Protein AF-A0A0T5VRX8-F1 (afdb_monomer_lite)

Secondary structure (DSSP, 8-state):
-HHHHHHHHHHHHHTS---------TT--HHHHHHHHHHHHHHHHHT-TT-EEEEEE-TT--EEEEEEEE-TTSEEEEEETTEEEEEEEEEEEEESSSEEEEE-S--HHHHTT-S-HHHH-SBTTTBTS--SEEEEEEE-SSEEEEEESSS--EEEEEE-SSHHHHHTTTHHHHHHHHHHTT--SSEEEEEETTEEEEEEEETTTTEEEEEEEETTEEEEEEEEEEEETTEEEEEEEEEETTEEEEEEEEEEEETTTTEEEEEETTS-EEEEEEESS-SS--TTHHHHHHHS-TTSS-EEESS-EEETTBTTTT-GGGSTT--EEEEESS-TTSS-EEEEEE-SSSB-S--EEEEEEE-TTSEEEEEEEEESS---TTTHHHHHHHHHHHT-TT-EEEEEEETTEEEEEETTTS-EEEEE-

Radius of gyration: 29.92 Å; chains: 1; bounding box: 118×50×70 Å

Organism: NCBI:txid687842

Foldseek 3Di:
DVPVVVVVVVVVVVVPPPPVPPPQPPVHDPVVVQVVVQVVVLCLQQVQPQFWWKWKQALLRDIKIKTWHDHSVQKIWMAILVGRDTDIFGWDFDQDVATKIAGPDDDNQCQQQDQDCVRRHAHRHGRRRGARIWGWPDDDNFWTWTFHPPRRMIMIIGRAPDNCQRVCQSVQLVVLCVFVLLQQFPWKWKDDPNWIWTWDDDSVSQKTKTWTADPNDIDIDMFHFGGRHQKTAGPDWDDDPPDTFGMWAPFGADPVQRWTWTAGPVRHIMIMGHDLDYPDADLCQLVVCLCAPLVRFWWWFQFAKQFSSRTNPLVQVVPAQWGTFIWGLDDVPDQWTWGWTDRPPDTDQWGFTWHWDADPSNFIAIDTPGISHADDPVSRSSRVVSRVQNHDPPHFHWHDPDPNKIWTADNVGSSMITITD

Structure (mmCIF, N/CA/C/O backbone):
data_AF-A0A0T5VRX8-F1
#
_entry.id   AF-A0A0T5VRX8-F1
#
loop_
_atom_site.group_PDB
_atom_site.id
_atom_site.type_symbol
_atom_site.label_atom_id
_atom_site.label_alt_id
_atom_site.label_comp_id
_atom_site.label_asym_id
_atom_site.label_entity_id
_atom_site.label_seq_id
_atom_site.pdbx_PDB_ins_code
_atom_site.Cartn_x
_atom_site.Cartn_y
_atom_site.Cartn_z
_atom_site.occupancy
_atom_site.B_iso_or_equiv
_atom_site.auth_seq_id
_atom_site.auth_comp_id
_atom_site.auth_asym_id
_atom_site.auth_atom_id
_atom_site.pdbx_PDB_model_num
ATOM 1 N N . MET A 1 1 ? -90.749 -14.258 14.905 1.00 50.62 1 MET A N 1
ATOM 2 C CA . MET A 1 1 ? -90.078 -14.038 16.212 1.00 50.62 1 MET A CA 1
ATOM 3 C C . MET A 1 1 ? -88.803 -14.875 16.425 1.00 50.62 1 MET A C 1
ATOM 5 O O . MET A 1 1 ? -87.874 -14.344 17.009 1.00 50.62 1 MET A O 1
ATOM 9 N N . LYS A 1 2 ? -88.671 -16.117 15.914 1.00 50.16 2 LYS A N 1
ATOM 10 C CA . LYS A 1 2 ? -87.465 -16.961 16.130 1.00 50.16 2 LYS A CA 1
ATOM 11 C C . LYS A 1 2 ? -86.198 -16.599 15.320 1.00 50.16 2 LYS A C 1
ATOM 13 O O . LYS A 1 2 ? -85.107 -16.929 15.761 1.00 50.16 2 LYS A O 1
ATOM 18 N N . LYS A 1 3 ? -86.303 -15.908 14.173 1.00 51.59 3 LYS A N 1
ATOM 19 C CA . LYS A 1 3 ? -85.129 -15.547 13.342 1.00 51.59 3 LYS A CA 1
ATOM 20 C C . LYS A 1 3 ? -84.360 -14.321 13.859 1.00 51.59 3 LYS A C 1
ATOM 22 O O . LYS A 1 3 ? -83.143 -14.296 13.770 1.00 51.59 3 LYS A O 1
ATOM 27 N N . HIS A 1 4 ? -85.043 -13.346 14.464 1.00 61.12 4 HIS A N 1
ATOM 28 C CA . HIS A 1 4 ? -84.395 -12.135 14.990 1.00 61.12 4 HIS A CA 1
ATOM 29 C C . HIS A 1 4 ? -83.588 -12.393 16.271 1.00 61.12 4 HIS A C 1
ATOM 31 O O . HIS A 1 4 ? -82.573 -11.740 16.480 1.00 61.12 4 HIS A O 1
ATOM 37 N N . LEU A 1 5 ? -83.976 -13.393 17.074 1.00 61.50 5 LEU A N 1
ATOM 38 C CA . LEU A 1 5 ? -83.201 -13.811 18.247 1.00 61.50 5 LEU A CA 1
ATOM 39 C C . LEU A 1 5 ? -81.843 -14.417 17.857 1.00 61.50 5 LEU A C 1
ATOM 41 O O . LEU A 1 5 ? -80.856 -14.195 18.547 1.00 61.50 5 LEU A O 1
ATOM 45 N N . LEU A 1 6 ? -81.788 -15.142 16.732 1.00 66.44 6 LEU A N 1
ATOM 46 C CA . LEU A 1 6 ? -80.556 -15.751 16.228 1.00 66.44 6 LEU A CA 1
ATOM 47 C C . LEU A 1 6 ? -79.552 -14.684 15.770 1.00 66.44 6 LEU A C 1
ATOM 49 O O . LEU A 1 6 ? -78.372 -14.785 16.083 1.00 66.44 6 LEU A O 1
ATOM 53 N N . TYR A 1 7 ? -80.024 -13.636 15.086 1.00 66.88 7 TYR A N 1
ATOM 54 C CA . TYR A 1 7 ? -79.174 -12.518 14.663 1.00 66.88 7 TYR A CA 1
ATOM 55 C C . TYR A 1 7 ? -78.689 -11.672 15.845 1.00 66.88 7 TYR A C 1
ATOM 57 O O . TYR A 1 7 ? -77.538 -11.245 15.845 1.00 66.88 7 TYR A O 1
ATOM 65 N N . LEU A 1 8 ? -79.520 -11.487 16.877 1.00 68.38 8 LEU A N 1
ATOM 66 C CA . LEU A 1 8 ? -79.117 -10.786 18.099 1.00 68.38 8 LEU A CA 1
ATOM 67 C C . LEU A 1 8 ? -78.063 -11.581 18.890 1.00 68.38 8 LEU A C 1
ATOM 69 O O . LEU A 1 8 ? -77.119 -11.005 19.423 1.00 68.38 8 LEU A O 1
ATOM 73 N N . PHE A 1 9 ? -78.192 -12.911 18.918 1.00 68.00 9 PHE A N 1
ATOM 74 C CA . PHE A 1 9 ? -77.226 -13.807 19.555 1.00 68.00 9 PHE A CA 1
ATOM 75 C C . PHE A 1 9 ? -75.900 -13.862 18.778 1.00 68.00 9 PHE A C 1
ATOM 77 O O . PHE A 1 9 ? -74.836 -13.770 19.382 1.00 68.00 9 PHE A O 1
ATOM 84 N N . LEU A 1 10 ? -75.944 -13.907 17.438 1.00 64.38 10 LEU A N 1
ATOM 85 C CA . LEU A 1 10 ? -74.743 -13.835 16.593 1.00 64.38 10 LEU A CA 1
ATOM 86 C C . LEU A 1 10 ? -74.008 -12.491 16.736 1.00 64.38 10 LEU A C 1
ATOM 88 O O . LEU A 1 10 ? -72.780 -12.461 16.753 1.00 64.38 10 LEU A O 1
ATOM 92 N N . PHE A 1 11 ? -74.749 -11.387 16.873 1.00 67.19 11 PHE A N 1
ATOM 93 C CA . PHE A 1 11 ? -74.178 -10.054 17.080 1.00 67.19 11 PHE A CA 1
ATOM 94 C C . PHE A 1 11 ? -73.552 -9.905 18.477 1.00 67.19 11 PHE A C 1
ATOM 96 O O . PHE A 1 11 ? -72.484 -9.315 18.615 1.00 67.19 11 PHE A O 1
ATOM 103 N N . ALA A 1 12 ? -74.153 -10.511 19.508 1.00 63.06 12 ALA A N 1
ATOM 104 C CA . ALA A 1 12 ? -73.576 -10.562 20.852 1.00 63.06 12 ALA A CA 1
ATOM 105 C C . ALA A 1 12 ? -72.301 -11.430 20.924 1.00 63.06 12 ALA A C 1
ATOM 107 O O . ALA A 1 12 ? -71.357 -11.066 21.625 1.00 63.06 12 ALA A O 1
ATOM 108 N N . LEU A 1 13 ? -72.227 -12.531 20.161 1.00 60.34 13 LEU A N 1
ATOM 109 C CA . LEU A 1 13 ? -71.014 -13.355 20.042 1.00 60.34 13 LEU A CA 1
ATOM 110 C C . LEU A 1 13 ? -69.876 -12.643 19.291 1.00 60.34 13 LEU A C 1
ATOM 112 O O . LEU A 1 13 ? -68.712 -12.826 19.644 1.00 60.34 13 LEU A O 1
ATOM 116 N N . ALA A 1 14 ? -70.192 -11.789 18.313 1.00 60.69 14 ALA A N 1
ATOM 117 C CA . ALA A 1 14 ? -69.192 -10.995 17.593 1.00 60.69 14 ALA A CA 1
ATOM 118 C C . ALA A 1 14 ? -68.515 -9.929 18.480 1.00 60.69 14 ALA A C 1
ATOM 120 O O . ALA A 1 14 ? -67.355 -9.589 18.256 1.00 60.69 14 ALA A O 1
ATOM 121 N N . LEU A 1 15 ? -69.198 -9.443 19.525 1.00 57.31 15 LEU A N 1
ATOM 122 C CA . LEU A 1 15 ? -68.655 -8.462 20.477 1.00 57.31 15 LEU A CA 1
ATOM 123 C C . LEU A 1 15 ? -67.800 -9.096 21.595 1.00 57.31 15 LEU A C 1
ATOM 125 O O . LEU A 1 15 ? -67.094 -8.378 22.300 1.00 57.31 15 LEU A O 1
ATOM 129 N N . GLY A 1 16 ? -67.826 -10.427 21.750 1.00 53.88 16 GLY A N 1
ATOM 130 C CA . GLY A 1 16 ? -67.070 -11.163 22.777 1.00 53.88 16 GLY A CA 1
ATOM 131 C C . GLY A 1 16 ? -65.688 -11.675 22.345 1.00 53.88 16 GLY A C 1
ATOM 132 O O . GLY A 1 16 ? -64.932 -12.153 23.188 1.00 53.88 16 GLY A O 1
ATOM 133 N N . SER A 1 17 ? -65.334 -11.583 21.055 1.00 46.59 17 SER A N 1
ATOM 134 C CA . SER A 1 17 ? -64.087 -12.163 20.519 1.00 46.59 17 SER A CA 1
ATOM 135 C C . SER A 1 17 ? -62.848 -11.270 20.668 1.00 46.59 17 SER A C 1
ATOM 137 O O . SER A 1 17 ? -61.741 -11.716 20.376 1.00 46.59 17 SER A O 1
ATOM 139 N N . CYS A 1 18 ? -62.989 -10.038 21.154 1.00 53.62 18 CYS A N 1
ATOM 140 C CA . CYS A 1 18 ? -61.848 -9.196 21.510 1.00 53.62 18 CYS A CA 1
ATOM 141 C C . CYS A 1 18 ? -61.518 -9.352 22.997 1.00 53.62 18 CYS A C 1
ATOM 143 O O . CYS A 1 18 ? -61.626 -8.404 23.778 1.00 53.62 18 CYS A O 1
ATOM 145 N N . LYS A 1 19 ? -61.031 -10.532 23.401 1.00 49.16 19 LYS A N 1
ATOM 146 C CA . LYS A 1 19 ? -60.026 -10.507 24.466 1.00 49.16 19 LYS A CA 1
ATOM 147 C C . LYS A 1 19 ? -58.832 -9.770 23.870 1.00 49.16 19 LYS A C 1
ATOM 149 O O . LYS A 1 19 ? -58.253 -10.226 22.891 1.00 49.16 19 LYS A O 1
ATOM 154 N N . LYS A 1 20 ? -58.493 -8.605 24.432 1.00 43.91 20 LYS A N 1
ATOM 155 C CA . LYS A 1 20 ? -57.149 -8.042 24.287 1.00 43.91 20 LYS A CA 1
ATOM 156 C C . LYS A 1 20 ? -56.214 -9.053 24.934 1.00 43.91 20 LYS A C 1
ATOM 158 O O . LYS A 1 20 ? -55.930 -8.945 26.127 1.00 43.91 20 LYS A O 1
ATOM 163 N N . ASP A 1 21 ? -55.805 -10.065 24.179 1.00 47.44 21 ASP A N 1
ATOM 164 C CA . ASP A 1 21 ? -54.622 -10.813 24.543 1.00 47.44 21 ASP A CA 1
ATOM 165 C C . ASP A 1 21 ? -53.519 -9.770 24.625 1.00 47.44 21 ASP A C 1
ATOM 167 O O . ASP A 1 21 ? -53.145 -9.128 23.641 1.00 47.44 21 ASP A O 1
ATOM 171 N N . LYS A 1 22 ? -53.051 -9.536 25.849 1.00 48.59 22 LYS A N 1
ATOM 172 C CA . LYS A 1 22 ? -51.729 -8.985 26.065 1.00 48.59 22 LYS A CA 1
ATOM 173 C C . LYS A 1 22 ? -50.775 -10.059 25.556 1.00 48.59 22 LYS A C 1
ATOM 175 O O . LYS A 1 22 ? -50.229 -10.825 26.340 1.00 48.59 22 LYS A O 1
ATOM 180 N N . THR A 1 23 ? -50.627 -10.168 24.238 1.00 55.62 23 THR A N 1
ATOM 181 C CA . THR A 1 23 ? -49.435 -10.766 23.662 1.00 55.62 23 THR A CA 1
ATOM 182 C C . THR A 1 23 ? -48.324 -9.808 24.043 1.00 55.62 23 THR A C 1
ATOM 184 O O . THR A 1 23 ? -48.033 -8.861 23.311 1.00 55.62 23 THR A O 1
ATOM 187 N N . GLU A 1 24 ? -47.781 -9.977 25.251 1.00 56.62 24 GLU A N 1
ATOM 188 C CA . GLU A 1 24 ? -46.488 -9.394 25.549 1.00 56.62 24 GLU A CA 1
ATOM 189 C C . GLU A 1 24 ? -45.566 -9.849 24.422 1.00 56.62 24 GLU A C 1
ATOM 191 O O . GLU A 1 24 ? -45.546 -11.045 24.098 1.00 56.62 24 GLU A O 1
ATOM 196 N N . PRO A 1 25 ? -44.891 -8.916 23.733 1.00 58.16 25 PRO A N 1
ATOM 197 C CA . PRO A 1 25 ? -43.944 -9.307 22.713 1.00 58.16 25 PRO A CA 1
ATOM 198 C C . PRO A 1 25 ? -42.989 -10.317 23.349 1.00 58.16 25 PRO A C 1
ATOM 200 O O . PRO A 1 25 ? -42.526 -10.102 24.464 1.00 58.16 25 PRO A O 1
ATOM 203 N N . ILE A 1 26 ? -42.676 -11.407 22.650 1.00 63.12 26 ILE A N 1
ATOM 204 C CA . ILE A 1 26 ? -41.784 -12.472 23.154 1.00 63.12 26 ILE A CA 1
ATOM 205 C C . ILE A 1 26 ? -40.427 -11.904 23.629 1.00 63.12 26 ILE A C 1
ATOM 207 O O . ILE A 1 26 ? -39.734 -12.513 24.437 1.00 63.12 26 ILE A O 1
ATOM 211 N N . LEU A 1 27 ? -40.064 -10.712 23.145 1.00 62.25 27 LEU A N 1
ATOM 212 C CA . LEU A 1 27 ? -38.848 -9.977 23.478 1.00 62.25 27 LEU A CA 1
ATOM 213 C C . LEU A 1 27 ? -39.092 -8.736 24.367 1.00 62.25 27 LEU A C 1
ATOM 215 O O . LEU A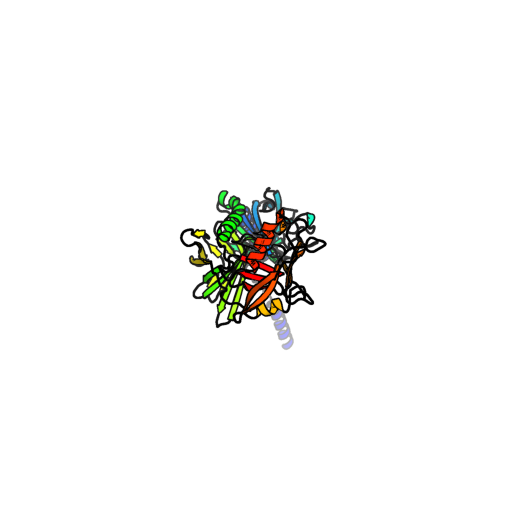 1 27 ? -38.202 -7.903 24.471 1.00 62.25 27 LEU A O 1
ATOM 219 N N . GLY A 1 28 ? -40.269 -8.558 24.968 1.00 69.31 28 GLY A N 1
ATOM 220 C CA . GLY A 1 28 ? -40.613 -7.362 25.746 1.00 69.31 28 GLY A CA 1
ATOM 221 C C . GLY A 1 28 ? -40.749 -6.080 24.907 1.00 69.31 28 GLY A C 1
ATOM 222 O O . GLY A 1 28 ? -40.891 -6.120 23.682 1.00 69.31 28 GLY A O 1
ATOM 223 N N . ASN A 1 29 ? -40.732 -4.921 25.571 1.00 80.88 29 ASN A N 1
ATOM 224 C CA . ASN A 1 29 ? -40.844 -3.613 24.923 1.00 80.88 29 ASN A CA 1
ATOM 225 C C . ASN A 1 29 ? -39.567 -3.273 24.126 1.00 80.88 29 ASN A C 1
ATOM 227 O O . ASN A 1 29 ? -38.442 -3.435 24.603 1.00 80.88 29 ASN A O 1
ATOM 231 N N . VAL A 1 30 ? -39.748 -2.792 22.896 1.00 79.00 30 VAL A N 1
ATOM 232 C CA . VAL A 1 30 ? -38.659 -2.383 21.999 1.00 79.00 30 VAL A CA 1
ATOM 233 C C . VAL A 1 30 ? -37.870 -1.198 22.568 1.00 79.00 30 VAL A C 1
ATOM 235 O O . VAL A 1 30 ? -36.642 -1.208 22.483 1.00 79.00 30 VAL A O 1
ATOM 238 N N . ASP A 1 31 ? -38.545 -0.222 23.181 1.00 80.75 31 ASP A N 1
ATOM 239 C CA . ASP A 1 31 ? -37.916 0.978 23.747 1.00 80.75 31 ASP A CA 1
ATOM 240 C C . ASP A 1 31 ? -37.035 0.638 24.956 1.00 80.75 31 ASP A C 1
ATOM 242 O O . ASP A 1 31 ? -35.928 1.170 25.096 1.00 80.75 31 ASP A O 1
ATOM 246 N N . ASP A 1 32 ? -37.490 -0.303 25.789 1.00 84.88 32 ASP A N 1
ATOM 247 C CA . ASP A 1 32 ? -36.738 -0.784 26.950 1.00 84.88 32 ASP A CA 1
ATOM 248 C C . ASP A 1 32 ? -35.470 -1.515 26.490 1.00 84.88 32 ASP A C 1
ATOM 250 O O . ASP A 1 32 ? -34.364 -1.164 26.903 1.00 84.88 32 ASP A O 1
ATOM 254 N N . ARG A 1 33 ? -35.592 -2.442 25.529 1.00 85.94 33 ARG A N 1
ATOM 255 C CA . ARG A 1 33 ? -34.444 -3.154 24.938 1.00 85.94 33 ARG A CA 1
ATOM 256 C C . ARG A 1 33 ? -33.428 -2.225 24.285 1.00 85.94 33 ARG A C 1
ATOM 258 O O . ARG A 1 33 ? -32.218 -2.456 24.361 1.00 85.94 33 ARG A O 1
ATOM 265 N N . LEU A 1 34 ? -33.908 -1.201 23.590 1.00 87.38 34 LEU A N 1
ATOM 266 C CA . LEU A 1 34 ? -33.055 -0.215 22.944 1.00 87.38 34 LEU A CA 1
ATOM 267 C C . LEU A 1 34 ? -32.294 0.608 23.988 1.00 87.38 34 LEU A C 1
ATOM 269 O O . LEU A 1 34 ? -31.080 0.776 23.874 1.00 87.38 34 LEU A O 1
ATOM 273 N N . SER A 1 35 ? -32.989 1.057 25.032 1.00 88.25 35 SER A N 1
ATOM 274 C CA . SER A 1 35 ? -32.393 1.791 26.151 1.00 88.25 35 SER A CA 1
ATOM 275 C C . SER A 1 35 ? -31.354 0.950 26.895 1.00 88.25 35 SER A C 1
ATOM 277 O O . SER A 1 35 ? -30.260 1.436 27.187 1.00 88.25 35 SER A O 1
ATOM 279 N N . GLU A 1 36 ? -31.645 -0.329 27.139 1.00 90.88 36 GLU A N 1
ATOM 280 C CA . GLU A 1 36 ? -30.701 -1.292 27.713 1.00 90.88 36 GLU A CA 1
ATOM 281 C C . GLU A 1 36 ? -29.470 -1.487 26.825 1.00 90.88 36 GLU A C 1
ATOM 283 O O . GLU A 1 36 ? -28.345 -1.472 27.324 1.00 90.88 36 GLU A O 1
ATOM 288 N N . THR A 1 37 ? -29.658 -1.595 25.507 1.00 92.94 37 THR A N 1
ATOM 289 C CA . THR A 1 37 ? -28.556 -1.736 24.542 1.00 92.94 37 THR A CA 1
ATOM 290 C C . THR A 1 37 ? -27.642 -0.509 24.553 1.00 92.94 37 THR A C 1
ATOM 292 O O . THR A 1 37 ? -26.421 -0.644 24.641 1.00 92.94 37 THR A O 1
ATOM 295 N N . LEU A 1 38 ? -28.210 0.702 24.513 1.00 94.19 38 LEU A N 1
ATOM 296 C CA . LEU A 1 38 ? -27.427 1.942 24.579 1.00 94.19 38 LEU A CA 1
ATOM 297 C C . LEU A 1 38 ? -26.693 2.069 25.918 1.00 94.19 38 LEU A C 1
ATOM 299 O O . LEU A 1 38 ? -25.527 2.461 25.944 1.00 94.19 38 LEU A O 1
ATOM 303 N N . LYS A 1 39 ? -27.335 1.682 27.026 1.00 94.56 39 LYS A N 1
ATOM 304 C CA . LYS A 1 39 ? -26.701 1.652 28.348 1.00 94.56 39 LYS A CA 1
ATOM 305 C C . LYS A 1 39 ? -25.546 0.649 28.399 1.00 94.56 39 LYS A C 1
ATOM 307 O O . LYS A 1 39 ? -24.497 0.974 28.946 1.00 94.56 39 LYS A O 1
ATOM 312 N N . ALA A 1 40 ? -25.700 -0.530 27.796 1.00 95.06 40 ALA A N 1
ATOM 313 C CA . ALA A 1 40 ? -24.636 -1.526 27.708 1.00 95.06 40 ALA A CA 1
ATOM 314 C C . ALA A 1 40 ? -23.427 -0.994 26.924 1.00 95.06 40 ALA A C 1
ATOM 316 O O . ALA A 1 40 ? -22.298 -1.115 27.399 1.00 95.06 40 ALA A O 1
ATOM 317 N N . TYR A 1 41 ? -23.646 -0.332 25.782 1.00 96.69 41 TYR A N 1
ATOM 318 C CA . TYR A 1 41 ? -22.565 0.312 25.028 1.00 96.69 41 TYR A CA 1
ATOM 319 C C . TYR A 1 41 ? -21.908 1.457 25.799 1.00 96.69 41 TYR A C 1
ATOM 321 O O . TYR A 1 41 ? -20.682 1.555 25.798 1.00 96.69 41 TYR A O 1
ATOM 329 N N . GLN A 1 42 ? -22.684 2.268 26.522 1.00 96.50 42 GLN A N 1
ATOM 330 C CA . GLN A 1 42 ? -22.153 3.324 27.387 1.00 96.50 42 GLN A CA 1
ATOM 331 C C . GLN A 1 42 ? -21.218 2.748 28.455 1.00 96.50 42 GLN A C 1
ATOM 333 O O . GLN A 1 42 ? -20.080 3.194 28.606 1.00 96.50 42 GLN A O 1
ATOM 338 N N . THR A 1 43 ? -21.681 1.721 29.174 1.00 96.50 43 THR A N 1
ATOM 339 C CA . THR A 1 43 ? -20.883 1.019 30.184 1.00 96.50 43 THR A CA 1
ATOM 340 C C . THR A 1 43 ? -19.646 0.380 29.567 1.00 96.50 43 THR A C 1
ATOM 342 O O . THR A 1 43 ? -18.565 0.449 30.146 1.00 96.50 43 THR A O 1
ATOM 345 N N . GLN A 1 44 ? -19.774 -0.217 28.383 1.00 97.06 44 GLN A N 1
ATOM 346 C CA . GLN A 1 44 ? -18.657 -0.855 27.706 1.00 97.06 44 GLN A CA 1
ATOM 347 C C . GLN A 1 44 ? -17.569 0.153 27.324 1.00 97.06 44 GLN A C 1
ATOM 349 O O . GLN A 1 44 ? -16.400 -0.104 27.625 1.00 97.06 44 GLN A O 1
ATOM 354 N N . LEU A 1 45 ? -17.948 1.269 26.690 1.00 97.81 45 LEU A N 1
ATOM 355 C CA . LEU A 1 45 ? -17.040 2.332 26.255 1.00 97.81 45 LEU A CA 1
ATOM 356 C C . LEU A 1 45 ? -16.315 2.963 27.447 1.00 97.81 45 LEU A C 1
ATOM 358 O O . LEU A 1 45 ? -15.084 3.001 27.452 1.00 97.81 45 LEU A O 1
ATOM 362 N N . ALA A 1 46 ? -17.067 3.399 28.464 1.00 97.12 46 ALA A N 1
ATOM 363 C CA . ALA A 1 46 ? -16.522 4.062 29.650 1.00 97.12 46 ALA A CA 1
ATOM 364 C C . ALA A 1 46 ? -15.764 3.108 30.591 1.00 97.12 46 ALA A C 1
ATOM 366 O O . ALA A 1 46 ? -14.902 3.532 31.355 1.00 97.12 46 ALA A O 1
ATOM 367 N N . GLY A 1 47 ? -16.053 1.805 30.534 1.00 96.31 47 GLY A N 1
ATOM 368 C CA . GLY A 1 47 ? -15.417 0.787 31.371 1.00 96.31 47 GLY A CA 1
ATOM 369 C C . GLY A 1 47 ? -14.020 0.354 30.913 1.00 96.31 47 GLY A C 1
ATOM 370 O O . GLY A 1 47 ? -13.477 -0.608 31.455 1.00 96.31 47 GLY A O 1
ATOM 371 N N . ALA A 1 48 ? -13.440 0.971 29.881 1.00 96.94 48 ALA A N 1
ATOM 372 C CA . ALA A 1 48 ? -12.090 0.654 29.419 1.00 96.94 48 ALA A CA 1
ATOM 373 C C . ALA A 1 48 ? -11.039 1.445 30.211 1.00 96.94 48 ALA A C 1
ATOM 375 O O . ALA A 1 48 ? -10.679 2.557 29.837 1.00 96.94 48 ALA A O 1
ATOM 376 N N . GLN A 1 49 ? -10.520 0.846 31.290 1.00 96.19 49 GLN A N 1
ATOM 377 C CA . GLN A 1 49 ? -9.560 1.475 32.213 1.00 96.19 49 GLN A CA 1
ATOM 378 C C . GLN A 1 49 ? -8.357 2.135 31.516 1.00 96.19 49 GLN A C 1
ATOM 380 O O . GLN A 1 49 ? -7.904 3.191 31.949 1.00 96.19 49 GLN A O 1
ATOM 385 N N . PHE A 1 50 ? -7.836 1.519 30.452 1.00 97.44 50 PHE A N 1
ATOM 386 C CA . PHE A 1 50 ? -6.680 2.016 29.696 1.00 97.44 50 PHE A CA 1
ATOM 387 C C . PHE A 1 50 ? -7.067 2.646 28.353 1.00 97.44 50 PHE A C 1
ATOM 389 O O . PHE A 1 50 ? -6.211 2.831 27.493 1.00 97.44 50 PHE A O 1
ATOM 396 N N . GLY A 1 51 ? -8.353 2.944 28.160 1.00 97.81 51 GLY A N 1
ATOM 397 C CA . GLY A 1 51 ? -8.890 3.466 26.912 1.00 97.81 51 GLY A CA 1
ATOM 398 C C . GLY A 1 51 ? -8.997 2.426 25.794 1.00 97.81 51 GLY A C 1
ATOM 399 O O . GLY A 1 51 ? -8.958 1.208 26.006 1.00 97.81 51 GLY A O 1
ATOM 400 N N . TRP A 1 52 ? -9.164 2.939 24.582 1.00 98.38 52 TRP A N 1
ATOM 401 C CA . TRP A 1 52 ? -9.337 2.186 23.347 1.00 98.38 52 TRP A CA 1
ATOM 402 C C . TRP A 1 52 ? -8.313 2.632 22.311 1.00 98.38 52 TRP A C 1
ATOM 404 O O . TRP A 1 52 ? -8.047 3.825 22.170 1.00 98.38 52 TRP A O 1
ATOM 414 N N . LYS A 1 53 ? -7.816 1.677 21.529 1.00 98.38 53 LYS A N 1
ATOM 415 C CA . LYS A 1 53 ? -7.153 1.931 20.249 1.00 98.38 53 LYS A CA 1
ATOM 416 C C . LYS A 1 53 ? -8.220 1.926 19.165 1.00 98.38 53 LYS A C 1
ATOM 418 O O . LYS A 1 53 ? -8.911 0.922 19.001 1.00 98.38 53 LYS A O 1
ATOM 423 N N . GLY A 1 54 ? -8.388 3.037 18.468 1.00 98.19 54 GLY A N 1
ATOM 424 C CA . GLY A 1 54 ? -9.291 3.154 17.334 1.00 98.19 54 GLY A CA 1
ATOM 425 C C . GLY A 1 54 ? -8.542 3.024 16.020 1.00 98.19 54 GLY A C 1
ATOM 426 O O . GLY A 1 54 ? -7.504 3.646 15.838 1.00 98.19 54 GLY A O 1
ATOM 427 N N . TYR A 1 55 ? -9.081 2.243 15.099 1.00 98.25 55 TYR A N 1
ATOM 428 C CA . TYR A 1 55 ? -8.532 2.067 13.763 1.00 98.25 55 TYR A CA 1
ATOM 429 C C . TYR A 1 55 ? -9.599 2.440 12.747 1.00 98.25 55 TYR A C 1
ATOM 431 O O . TYR A 1 55 ? -10.605 1.740 12.608 1.00 98.25 55 TYR A O 1
ATOM 439 N N . LEU A 1 56 ? -9.385 3.569 12.082 1.00 98.19 56 LEU A N 1
ATOM 440 C CA . LEU A 1 56 ? -10.273 4.120 11.073 1.00 98.19 56 LEU A CA 1
ATOM 441 C C . LEU A 1 56 ? -9.779 3.724 9.679 1.00 98.19 56 LEU A C 1
ATOM 443 O O . LEU A 1 56 ? -8.581 3.795 9.410 1.00 98.19 56 LEU A O 1
ATOM 447 N N . LEU A 1 57 ? -10.705 3.356 8.799 1.00 98.12 57 LEU A N 1
ATOM 448 C CA . LEU A 1 57 ? -10.528 3.301 7.350 1.00 98.12 57 LEU A CA 1
ATOM 449 C C . LEU A 1 57 ? -11.608 4.169 6.710 1.00 98.12 57 LEU A C 1
ATOM 451 O O . LEU A 1 57 ? -12.793 3.850 6.813 1.00 98.12 57 LEU A O 1
ATOM 455 N N . THR A 1 58 ? -11.206 5.249 6.056 1.00 97.50 58 THR A N 1
ATOM 456 C CA . THR A 1 58 ? -12.120 6.123 5.320 1.00 97.50 58 THR A CA 1
ATOM 457 C C . THR A 1 58 ? -12.586 5.479 4.014 1.00 97.50 58 THR A C 1
ATOM 459 O O . THR A 1 58 ? -12.018 4.475 3.562 1.00 97.50 58 THR A O 1
ATOM 462 N N . ASP A 1 59 ? -13.603 6.049 3.360 1.00 95.69 59 ASP 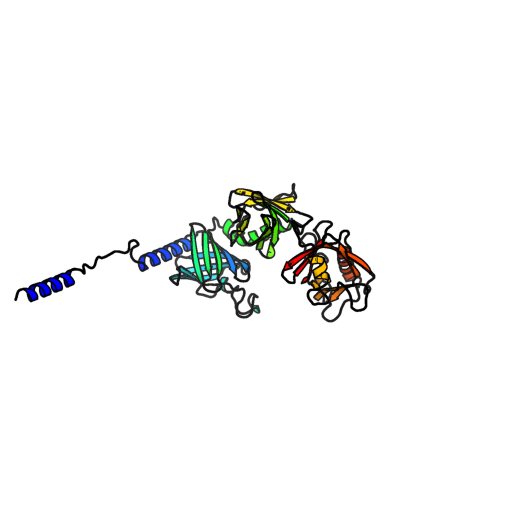A N 1
ATOM 463 C CA . ASP A 1 59 ? -14.038 5.499 2.071 1.00 95.69 59 ASP A CA 1
ATOM 464 C C . ASP A 1 59 ? -13.011 5.723 0.949 1.00 95.69 59 ASP A C 1
ATOM 466 O O . ASP A 1 59 ? -12.806 4.838 0.117 1.00 95.69 59 ASP A O 1
ATOM 470 N N . SER A 1 60 ? -12.229 6.804 1.022 1.00 94.12 60 SER A N 1
ATOM 471 C CA . SER A 1 60 ? -11.048 7.018 0.163 1.00 94.12 60 SER A CA 1
ATOM 472 C C . SER A 1 60 ? -9.857 6.102 0.486 1.00 94.12 60 SER A C 1
ATOM 474 O O . SER A 1 60 ? -8.779 6.253 -0.084 1.00 94.12 60 SER A O 1
ATOM 476 N N . LYS A 1 61 ? -10.047 5.118 1.375 1.00 94.88 61 LYS A N 1
ATOM 477 C CA . LYS A 1 61 ? -9.065 4.098 1.777 1.00 94.88 61 LYS A CA 1
ATOM 478 C C . LYS A 1 61 ? -7.857 4.645 2.539 1.00 94.88 61 LYS A C 1
ATOM 480 O O . LYS A 1 61 ? -6.840 3.962 2.647 1.00 94.88 61 LYS A O 1
ATOM 485 N N . VAL A 1 62 ? -7.997 5.826 3.139 1.00 94.19 62 VAL A N 1
ATOM 486 C CA . VAL A 1 62 ? -7.022 6.374 4.085 1.00 94.19 62 VAL A CA 1
ATOM 487 C C . VAL A 1 62 ? -7.258 5.757 5.455 1.00 94.19 62 VAL A C 1
ATOM 489 O O . VAL A 1 62 ? -8.391 5.625 5.916 1.00 94.19 62 VAL A O 1
ATOM 492 N N . THR A 1 63 ? -6.180 5.360 6.120 1.00 95.00 63 THR A N 1
ATOM 493 C CA . THR A 1 63 ? -6.248 4.808 7.473 1.00 95.00 63 THR A CA 1
ATOM 494 C C . THR A 1 63 ? -5.742 5.804 8.498 1.00 95.00 63 THR A C 1
ATOM 496 O O . THR A 1 63 ? -4.737 6.461 8.244 1.00 95.00 63 THR A O 1
ATOM 499 N N . ALA A 1 64 ? -6.349 5.820 9.680 1.00 95.88 64 ALA A N 1
ATOM 500 C CA . ALA A 1 64 ? -5.843 6.576 10.820 1.00 95.88 64 ALA A CA 1
ATOM 501 C C . ALA A 1 64 ? -5.949 5.757 12.106 1.00 95.88 64 ALA A C 1
ATOM 503 O O . ALA A 1 64 ? -6.911 5.006 12.311 1.00 95.88 64 ALA A O 1
ATOM 504 N N . THR A 1 65 ? -4.952 5.904 12.971 1.00 97.25 65 THR A N 1
ATOM 505 C CA . THR A 1 65 ? -4.953 5.313 14.308 1.00 97.25 65 THR A CA 1
ATOM 506 C C . THR A 1 65 ? -5.315 6.380 15.332 1.00 97.25 65 THR A C 1
ATOM 508 O O . THR A 1 65 ? -4.777 7.481 15.307 1.00 97.25 65 THR A O 1
ATOM 511 N N . PHE A 1 66 ? -6.194 6.036 16.267 1.00 98.00 66 PHE A N 1
ATOM 512 C CA . PHE A 1 66 ? -6.672 6.894 17.342 1.00 98.00 66 PHE A CA 1
ATOM 513 C C . PHE A 1 66 ? -6.445 6.247 18.702 1.00 98.00 66 PHE A C 1
ATOM 515 O O . PHE A 1 66 ? -6.467 5.022 18.837 1.00 98.00 66 PHE A O 1
ATOM 522 N N . LEU A 1 67 ? -6.344 7.080 19.730 1.00 98.38 67 LEU A N 1
ATOM 523 C CA . LEU A 1 67 ? -6.517 6.684 21.121 1.00 98.38 67 LEU A CA 1
ATOM 524 C C . LEU A 1 67 ? -7.766 7.378 21.654 1.00 98.38 67 LEU A C 1
ATOM 526 O O . LEU A 1 67 ? -7.899 8.588 21.497 1.00 98.38 67 LEU A O 1
ATOM 530 N N . PHE A 1 68 ? -8.669 6.627 22.282 1.00 98.25 68 PHE A N 1
ATOM 531 C CA . PHE A 1 68 ? -9.884 7.160 22.900 1.00 98.25 68 PHE A CA 1
ATOM 532 C C . PHE A 1 68 ? -9.946 6.811 24.385 1.00 98.25 68 PHE A C 1
ATOM 534 O O . PHE A 1 68 ? -9.672 5.679 24.782 1.00 98.25 68 PHE A O 1
ATOM 541 N N . SER A 1 69 ? -10.401 7.755 25.200 1.00 98.00 69 SER A N 1
ATOM 542 C CA . SER A 1 69 ? -10.795 7.521 26.588 1.00 98.00 69 SER A CA 1
ATOM 543 C C . SER A 1 69 ? -12.187 8.095 26.808 1.00 98.00 69 SER A C 1
ATOM 545 O O . SER A 1 69 ? -12.362 9.313 26.822 1.00 98.00 69 SER A O 1
ATOM 547 N N . PHE A 1 70 ? -13.179 7.214 26.933 1.00 98.06 70 PHE A N 1
ATOM 548 C CA . PHE A 1 70 ? -14.573 7.589 27.147 1.00 98.06 70 PHE A CA 1
ATOM 549 C C . PHE A 1 70 ? -14.881 7.654 28.641 1.00 98.06 70 PHE A C 1
ATOM 551 O O . PHE A 1 70 ? -14.420 6.830 29.425 1.00 98.06 70 PHE A O 1
ATOM 558 N N . THR A 1 71 ? -15.726 8.603 29.022 1.00 97.00 71 THR A N 1
ATOM 559 C CA . THR A 1 71 ? -16.269 8.725 30.379 1.00 97.00 71 THR A CA 1
ATOM 560 C C . THR A 1 71 ? -17.759 8.412 30.388 1.00 97.00 71 THR A C 1
ATOM 562 O O . THR A 1 71 ? -18.433 8.490 29.357 1.00 97.00 71 THR A O 1
ATOM 565 N N . ASP A 1 72 ? -18.301 8.129 31.568 1.00 93.31 72 ASP A N 1
ATOM 566 C CA . ASP A 1 72 ? -19.737 7.953 31.798 1.00 93.31 72 ASP A CA 1
ATOM 567 C C . ASP A 1 72 ? -20.544 9.264 31.692 1.00 93.31 72 ASP A C 1
ATOM 569 O O . ASP A 1 72 ? -21.771 9.231 31.660 1.00 93.31 72 ASP A O 1
ATOM 573 N N . LYS A 1 73 ? -19.865 10.412 31.569 1.00 94.31 73 LYS A N 1
ATOM 574 C CA . LYS A 1 73 ? -20.447 11.758 31.448 1.00 94.31 73 LYS A CA 1
ATOM 575 C C . LYS A 1 73 ? -20.470 12.280 30.011 1.00 94.31 73 LYS A C 1
ATOM 577 O O . LYS A 1 73 ? -20.407 13.491 29.804 1.00 94.31 73 LYS A O 1
ATOM 582 N N . ASN A 1 74 ? -20.529 11.394 29.016 1.00 94.88 74 ASN A N 1
ATOM 583 C CA . ASN A 1 74 ? -20.573 11.771 27.595 1.00 94.88 74 ASN A CA 1
ATOM 584 C C . ASN A 1 74 ? -19.364 12.613 27.138 1.00 94.88 74 ASN A C 1
ATOM 586 O O . ASN A 1 74 ? -19.458 13.386 26.184 1.00 94.88 74 ASN A O 1
ATOM 590 N N . ARG A 1 75 ? -18.218 12.480 27.820 1.00 97.38 75 ARG A N 1
ATOM 591 C CA . ARG A 1 75 ? -16.945 13.099 27.420 1.00 97.38 75 ARG A CA 1
ATOM 592 C C . ARG A 1 75 ? -15.986 12.051 26.905 1.00 97.38 75 ARG A C 1
ATOM 594 O O . ARG A 1 75 ? -15.913 10.963 27.478 1.00 97.38 75 ARG A O 1
ATOM 601 N N . THR A 1 76 ? -15.242 12.395 25.866 1.00 97.62 76 THR A N 1
ATOM 602 C CA . THR A 1 76 ? -14.171 11.562 25.334 1.00 97.62 76 THR A CA 1
ATOM 603 C C . THR A 1 76 ? -12.927 12.401 25.111 1.00 97.62 76 THR A C 1
ATOM 605 O O . THR A 1 76 ? -12.985 13.460 24.488 1.00 97.62 76 THR A O 1
ATOM 608 N N . THR A 1 77 ? -11.796 11.904 25.589 1.00 97.75 77 THR A N 1
ATOM 609 C CA . THR A 1 77 ? -10.483 12.440 25.234 1.00 97.75 77 THR A CA 1
ATOM 610 C C . THR A 1 77 ? -9.934 11.619 24.083 1.00 97.75 77 THR A C 1
ATOM 612 O O . THR A 1 77 ? -9.982 10.389 24.143 1.00 97.75 77 THR A O 1
ATOM 615 N N . MET A 1 78 ? -9.443 12.278 23.034 1.00 97.25 78 MET A N 1
ATOM 616 C CA . MET A 1 78 ? -8.886 11.594 21.872 1.00 97.25 78 MET A CA 1
ATOM 617 C C . MET A 1 78 ? -7.607 12.238 21.344 1.00 97.25 78 MET A C 1
ATOM 619 O O . MET A 1 78 ? -7.435 13.454 21.410 1.00 97.25 78 MET A O 1
ATOM 623 N N . SER A 1 79 ? -6.747 11.406 20.771 1.00 97.56 79 SER A N 1
ATOM 624 C CA . SER A 1 79 ? -5.616 11.792 19.925 1.00 97.56 79 SER A CA 1
ATOM 625 C C . SER A 1 79 ? -5.543 10.855 18.721 1.00 97.56 79 SER A C 1
ATOM 627 O O . SER A 1 79 ? -6.163 9.788 18.724 1.00 97.56 79 SER A O 1
ATOM 629 N N . ALA A 1 80 ? -4.804 11.255 17.691 1.00 96.94 80 ALA A N 1
ATOM 630 C CA . ALA A 1 80 ? -4.567 10.463 16.488 1.00 96.94 80 ALA A CA 1
ATOM 631 C C . ALA A 1 80 ? -3.084 10.472 16.109 1.00 96.94 80 ALA A C 1
ATOM 633 O O . ALA A 1 80 ? -2.337 11.335 16.572 1.00 96.94 80 ALA A O 1
ATOM 634 N N . ASP A 1 81 ? -2.673 9.554 15.238 1.00 95.06 81 ASP A N 1
ATOM 635 C CA . ASP A 1 81 ? -1.321 9.512 14.663 1.00 95.06 81 ASP A CA 1
ATOM 636 C C . ASP A 1 81 ? -0.921 10.844 13.998 1.00 95.06 81 ASP A C 1
ATOM 638 O O . ASP A 1 81 ? 0.217 11.289 14.129 1.00 95.06 81 ASP A O 1
ATOM 642 N N . TYR A 1 82 ? -1.874 11.547 13.387 1.00 93.62 82 TYR A N 1
ATOM 643 C CA . TYR A 1 82 ? -1.672 12.875 12.796 1.00 93.62 82 TYR A CA 1
ATOM 644 C C . TYR A 1 82 ? -1.876 14.065 13.757 1.00 93.62 82 TYR A C 1
ATOM 646 O O . TYR A 1 82 ? -1.623 15.213 13.393 1.00 93.62 82 TYR A O 1
ATOM 654 N N . ALA A 1 83 ? -2.382 13.829 14.969 1.00 95.00 83 ALA A N 1
ATOM 655 C CA . ALA A 1 83 ? -2.686 14.859 15.965 1.00 95.00 83 ALA A CA 1
ATOM 656 C C . ALA A 1 83 ? -2.575 14.252 17.369 1.00 95.00 83 ALA A C 1
ATOM 658 O O . ALA A 1 83 ? -3.567 13.899 18.016 1.00 95.00 83 ALA A O 1
ATOM 659 N N . THR A 1 84 ? -1.331 14.090 17.816 1.00 94.38 84 THR A N 1
ATOM 660 C CA . THR A 1 84 ? -0.982 13.268 18.982 1.00 94.38 84 THR A CA 1
ATOM 661 C C . THR A 1 84 ? -1.312 13.924 20.321 1.00 94.38 84 THR A C 1
ATOM 663 O O . THR A 1 84 ? -1.445 13.218 21.321 1.00 94.38 84 THR A O 1
ATOM 666 N N . THR A 1 85 ? -1.505 15.247 20.357 1.00 95.31 85 THR A N 1
ATOM 667 C CA . THR A 1 85 ? -1.951 15.976 21.553 1.00 95.31 85 THR A CA 1
ATOM 668 C C . THR A 1 85 ? -3.393 15.593 21.904 1.00 95.31 85 THR A C 1
ATOM 670 O O . THR A 1 85 ? -4.299 15.875 21.114 1.00 95.31 85 THR A O 1
ATOM 673 N N . PRO A 1 86 ? -3.649 14.997 23.084 1.00 95.81 86 PRO A N 1
ATOM 674 C CA . PRO A 1 86 ? -5.001 14.632 23.484 1.00 95.81 86 PRO A CA 1
ATOM 675 C C . PRO A 1 86 ? -5.899 15.860 23.641 1.00 95.81 86 PRO A C 1
ATOM 677 O O . PRO A 1 86 ? -5.525 16.835 24.294 1.00 95.81 86 PRO A O 1
ATOM 680 N N . SER A 1 87 ? -7.105 15.790 23.082 1.00 96.62 87 SER A N 1
ATOM 681 C CA . SER A 1 87 ? -8.130 16.826 23.211 1.00 96.62 87 SER A CA 1
ATOM 682 C C . SER A 1 87 ? -9.445 16.231 23.699 1.00 96.62 87 SER A C 1
ATOM 684 O O . SER A 1 87 ? -9.834 15.125 23.317 1.00 96.62 87 SER A O 1
ATOM 686 N N . GLU A 1 88 ? -10.118 16.949 24.593 1.00 96.94 88 GLU A N 1
ATOM 687 C CA . GLU A 1 88 ? -11.407 16.534 25.135 1.00 96.94 88 GLU A CA 1
ATOM 688 C C . GLU A 1 88 ? -12.548 17.043 24.246 1.00 96.94 88 GLU A C 1
ATOM 690 O O . GLU A 1 88 ? -12.574 18.201 23.838 1.00 96.94 88 GLU A O 1
ATOM 695 N N . SER A 1 89 ? -13.531 16.188 23.992 1.00 96.25 89 SER A N 1
ATOM 696 C CA . SER A 1 89 ? -14.744 16.483 23.224 1.00 96.25 89 SER A CA 1
ATOM 697 C C . SER A 1 89 ? -15.942 15.769 23.855 1.00 96.25 89 SER A C 1
ATOM 699 O O . SER A 1 89 ? -15.799 15.078 24.872 1.00 96.25 89 SER A O 1
ATOM 701 N N . SER A 1 90 ? -17.143 15.971 23.325 1.00 96.81 90 SER A N 1
ATOM 702 C CA . SER A 1 90 ? -18.325 15.210 23.725 1.00 96.81 90 SER A CA 1
ATOM 703 C C . SER A 1 90 ? -18.705 14.149 22.695 1.00 96.81 90 SER A C 1
ATOM 705 O O . SER A 1 90 ? -18.362 14.223 21.513 1.00 96.81 90 SER A O 1
ATOM 707 N N . TYR A 1 91 ? -19.383 13.116 23.191 1.00 97.06 91 TYR A N 1
ATOM 708 C CA . TYR A 1 91 ? -19.988 12.075 22.376 1.00 97.06 91 TYR A CA 1
ATOM 709 C C . TYR A 1 91 ? -21.394 11.763 22.883 1.00 97.06 91 TYR A C 1
ATOM 711 O O . TYR A 1 91 ? -21.735 12.045 24.031 1.00 97.06 91 TYR A O 1
ATOM 719 N N . ARG A 1 92 ? -22.223 11.148 22.043 1.00 96.56 92 ARG A N 1
ATOM 720 C CA . ARG A 1 92 ? -23.548 10.652 22.425 1.00 96.56 92 ARG A CA 1
ATOM 721 C C . ARG A 1 92 ? -23.794 9.282 21.830 1.00 96.56 92 ARG A C 1
ATOM 723 O O . ARG A 1 92 ? -23.387 8.999 20.708 1.00 96.56 92 ARG A O 1
ATOM 730 N N . LEU A 1 93 ? -24.549 8.471 22.559 1.00 96.12 93 LEU A N 1
ATOM 731 C CA . LEU A 1 93 ? -25.173 7.272 22.021 1.00 96.12 93 LEU A CA 1
ATOM 732 C C . LEU A 1 93 ? -26.629 7.588 21.689 1.00 96.12 93 LEU A C 1
ATOM 734 O O . LEU A 1 93 ? -27.380 8.064 22.542 1.00 96.12 93 LEU A O 1
ATOM 738 N N . LYS A 1 94 ? -27.023 7.350 20.439 1.00 93.38 94 LYS A N 1
ATOM 739 C CA . LYS A 1 94 ? -28.399 7.539 19.972 1.00 93.38 94 LYS A CA 1
ATOM 740 C C . LYS A 1 94 ? -28.902 6.298 19.264 1.00 93.38 94 LYS A C 1
ATOM 742 O O . LYS A 1 94 ? -28.145 5.573 18.628 1.00 93.38 94 LYS A O 1
ATOM 747 N N . ALA A 1 95 ? -30.207 6.099 19.335 1.00 89.00 95 ALA A N 1
ATOM 748 C CA . ALA A 1 95 ? -30.905 5.185 18.456 1.00 89.00 95 ALA A CA 1
ATOM 749 C C . ALA A 1 95 ? -31.331 5.938 17.193 1.00 89.00 95 ALA A C 1
ATOM 751 O O . ALA A 1 95 ? -32.280 6.719 17.230 1.00 89.00 95 ALA A O 1
ATOM 752 N N . LEU A 1 96 ? -30.598 5.749 16.098 1.00 86.50 96 LEU A N 1
ATOM 753 C CA . LEU A 1 96 ? -31.039 6.164 14.766 1.00 86.50 96 LEU A CA 1
ATOM 754 C C . LEU A 1 96 ? -31.669 4.943 14.078 1.00 86.50 96 LEU A C 1
ATOM 756 O O . LEU A 1 96 ? -32.418 4.196 14.702 1.00 86.50 96 LEU A O 1
ATOM 760 N N . GLN A 1 97 ? -31.331 4.678 12.815 1.00 85.62 97 GLN A N 1
ATOM 761 C CA . GLN A 1 97 ? -31.665 3.396 12.177 1.00 85.62 97 GLN A CA 1
ATOM 762 C C . GLN A 1 97 ? -31.005 2.201 12.889 1.00 85.62 97 GLN A C 1
ATOM 764 O O . GLN A 1 97 ? -31.513 1.083 12.850 1.00 85.62 97 GLN A O 1
ATOM 769 N N . ARG A 1 98 ? -29.860 2.443 13.533 1.00 91.06 98 ARG A N 1
ATOM 770 C CA . ARG A 1 98 ? -29.121 1.517 14.396 1.00 91.06 98 ARG A CA 1
ATOM 771 C C . ARG A 1 98 ? -28.653 2.294 15.635 1.00 91.06 98 ARG A C 1
ATOM 773 O O . ARG A 1 98 ? -28.639 3.527 15.591 1.00 91.06 98 ARG A O 1
ATOM 780 N N . PRO A 1 99 ? -28.270 1.624 16.735 1.00 95.19 99 PRO A N 1
ATOM 781 C CA . PRO A 1 99 ? -27.482 2.271 17.776 1.00 95.19 99 PRO A CA 1
ATOM 782 C C . PRO A 1 99 ? -26.239 2.921 17.156 1.00 95.19 99 PRO A C 1
ATOM 784 O O . PRO A 1 99 ? -25.518 2.261 16.405 1.00 95.19 99 PRO A O 1
ATOM 787 N N . THR A 1 100 ? -26.004 4.195 17.455 1.00 97.31 100 THR A N 1
ATOM 788 C CA . THR A 1 100 ? -24.970 5.023 16.823 1.00 97.31 100 THR A CA 1
ATOM 789 C C . THR A 1 100 ? -24.185 5.787 17.881 1.00 97.31 100 THR A C 1
ATOM 791 O O . THR A 1 100 ? -24.772 6.413 18.767 1.00 97.31 100 THR A O 1
ATOM 794 N N . LEU A 1 101 ? -22.860 5.750 17.757 1.00 97.69 101 LEU A N 1
ATOM 795 C CA . LEU A 1 101 ? -21.909 6.606 18.455 1.00 97.69 101 LEU A CA 1
ATOM 796 C C . LEU A 1 101 ? -21.695 7.884 17.635 1.00 97.69 101 LEU A C 1
ATOM 798 O O . LEU A 1 101 ? -21.160 7.823 16.531 1.00 97.69 101 LEU A O 1
ATOM 802 N N . LEU A 1 102 ? -22.122 9.027 18.167 1.00 96.62 102 LEU A N 1
ATOM 803 C CA . LEU A 1 102 ? -21.903 10.349 17.578 1.00 96.62 102 LEU A CA 1
ATOM 804 C C . LEU A 1 102 ? -20.835 11.113 18.349 1.00 96.62 102 LEU A C 1
ATOM 806 O O . LEU A 1 102 ? -20.886 11.145 19.577 1.00 96.62 102 LEU A O 1
ATOM 810 N N . PHE A 1 103 ? -19.965 11.817 17.633 1.00 96.75 103 PHE A N 1
ATOM 811 C CA . PHE A 1 103 ? -19.103 12.861 18.184 1.00 96.75 103 PHE A CA 1
ATOM 812 C C . PHE A 1 103 ? -19.720 14.222 17.836 1.00 96.75 103 PHE A C 1
ATOM 814 O O . PHE A 1 103 ? -19.718 14.622 16.680 1.00 96.75 103 PHE A O 1
ATOM 821 N N . ASP A 1 104 ? -20.319 14.909 18.813 1.00 91.50 104 ASP A N 1
ATOM 822 C CA . ASP A 1 104 ? -21.204 16.068 18.583 1.00 91.50 104 ASP A CA 1
ATOM 823 C C . ASP A 1 104 ? -20.525 17.437 18.762 1.00 91.50 104 ASP A C 1
ATOM 825 O O . ASP A 1 104 ? -21.145 18.476 18.537 1.00 91.50 104 ASP A O 1
ATOM 829 N N . THR A 1 105 ? -19.251 17.449 19.147 1.00 92.38 105 THR A N 1
ATOM 830 C CA . THR A 1 105 ? -18.393 18.641 19.136 1.00 92.38 105 THR A CA 1
ATOM 831 C C . THR A 1 105 ? -17.190 18.400 18.247 1.00 92.38 105 THR A C 1
ATOM 833 O O . THR A 1 105 ? -16.628 17.303 18.272 1.00 92.38 105 THR A O 1
ATOM 836 N N . TYR A 1 106 ? -16.750 19.449 17.550 1.00 91.94 106 TYR A N 1
ATOM 837 C CA . TYR A 1 106 ? -15.543 19.412 16.733 1.00 91.94 106 TYR A CA 1
ATOM 838 C C . TYR A 1 106 ? -14.347 18.868 17.533 1.00 91.94 106 TYR A C 1
ATOM 840 O O . TYR A 1 106 ? -14.054 19.340 18.632 1.00 91.94 106 TYR A O 1
ATOM 848 N N . SER A 1 107 ? -13.689 17.844 16.996 1.00 93.44 107 SER A N 1
ATOM 849 C CA . SER A 1 107 ? -12.689 17.023 17.690 1.00 93.44 107 SER A CA 1
ATOM 850 C C . SER A 1 107 ? -11.618 16.527 16.717 1.00 93.44 107 SER A C 1
ATOM 852 O O . SER A 1 107 ? -11.748 16.713 15.508 1.00 93.44 107 SER A O 1
ATOM 854 N N . THR A 1 108 ? -10.581 15.843 17.213 1.00 93.88 108 THR A N 1
ATOM 855 C CA . THR A 1 108 ? -9.515 15.266 16.371 1.00 93.88 108 THR A CA 1
ATOM 856 C C . THR A 1 108 ? -10.047 14.396 15.228 1.00 93.88 108 THR A C 1
ATOM 858 O O . THR A 1 108 ? -9.486 14.397 14.134 1.00 93.88 108 THR A O 1
ATOM 861 N N . LEU A 1 109 ? -11.150 13.683 15.457 1.00 94.25 109 LEU A N 1
ATOM 862 C CA . LEU A 1 109 ? -11.785 12.820 14.463 1.00 94.25 109 LEU A CA 1
ATOM 863 C C . LEU A 1 109 ? -12.469 13.604 13.323 1.00 94.25 109 LEU A C 1
ATOM 865 O O . LEU A 1 109 ? -12.624 13.075 12.230 1.00 94.25 109 LEU A O 1
ATOM 869 N N . HIS A 1 110 ? -12.808 14.880 13.531 1.00 95.12 110 HIS A N 1
ATOM 870 C CA . HIS A 1 110 ? -13.370 15.733 12.479 1.00 95.12 110 HIS A CA 1
ATOM 871 C C . HIS A 1 110 ? -12.309 16.239 11.490 1.00 95.12 110 HIS A C 1
ATOM 873 O O . HIS A 1 110 ? -12.658 16.554 10.360 1.00 95.12 110 HIS A O 1
ATOM 879 N N . LEU A 1 111 ? -11.025 16.285 11.876 1.00 94.88 111 LEU A N 1
ATOM 880 C CA . LEU A 1 111 ? -9.950 16.822 11.025 1.00 94.88 111 LEU A CA 1
ATOM 881 C C . LEU A 1 111 ? -9.806 16.054 9.704 1.00 94.88 111 LEU A C 1
ATOM 883 O O . LEU A 1 111 ? -9.678 16.663 8.650 1.00 94.88 111 LEU A O 1
ATOM 887 N N . ILE A 1 112 ? -9.882 14.722 9.748 1.00 94.19 112 ILE A N 1
ATOM 888 C CA . ILE A 1 112 ? -9.783 13.870 8.553 1.00 94.19 112 ILE A CA 1
ATOM 889 C C . ILE A 1 112 ? -11.014 13.975 7.632 1.00 94.19 112 ILE A C 1
ATOM 891 O O . ILE A 1 112 ? -10.962 13.580 6.469 1.00 94.19 112 ILE A O 1
ATOM 895 N N . ALA A 1 113 ? -12.110 14.543 8.135 1.00 94.44 113 ALA A N 1
ATOM 896 C CA . ALA A 1 113 ? -13.316 14.873 7.382 1.00 94.44 113 ALA A CA 1
ATOM 897 C C . ALA A 1 113 ? -13.442 16.387 7.105 1.00 94.44 113 ALA A C 1
ATOM 899 O O . ALA A 1 113 ? -14.521 16.837 6.723 1.00 94.44 113 ALA A O 1
ATOM 900 N N . ASP A 1 114 ? -12.397 17.194 7.345 1.00 93.94 114 ASP A N 1
ATOM 901 C CA . ASP A 1 114 ? -12.490 18.646 7.163 1.00 93.94 114 ASP A CA 1
ATOM 902 C C . ASP A 1 114 ? -12.679 18.974 5.669 1.00 93.94 114 ASP A C 1
ATOM 904 O O . ASP A 1 114 ? -11.889 18.518 4.838 1.00 93.94 114 ASP A O 1
ATOM 908 N N . PRO A 1 115 ? -13.697 19.773 5.301 1.00 93.56 115 PRO A N 1
ATOM 909 C CA . PRO A 1 115 ? -13.978 20.094 3.903 1.00 93.56 115 PRO A CA 1
ATOM 910 C C . PRO A 1 115 ? -12.937 21.033 3.274 1.00 93.56 115 PRO A C 1
ATOM 912 O O . PRO A 1 115 ? -12.987 21.289 2.070 1.00 93.56 115 PRO A O 1
ATOM 915 N N . THR A 1 116 ? -12.027 21.604 4.067 1.00 94.50 116 THR A N 1
ATOM 916 C CA . THR A 1 116 ? -11.020 22.567 3.620 1.00 94.50 116 THR A CA 1
ATOM 917 C C . THR A 1 116 ? -9.661 21.877 3.469 1.00 94.50 116 THR A C 1
ATOM 919 O O . THR A 1 116 ? -8.998 21.618 4.477 1.00 94.50 116 THR A O 1
ATOM 922 N N . PRO A 1 117 ? -9.140 21.679 2.241 1.00 92.12 117 PRO A N 1
ATOM 923 C CA . PRO A 1 117 ? -7.884 20.951 2.047 1.00 92.12 117 PRO A CA 1
ATOM 924 C C . PRO A 1 117 ? -6.675 21.569 2.761 1.00 92.12 117 PRO A C 1
ATOM 926 O O . PRO A 1 117 ? -5.752 20.861 3.143 1.00 92.12 117 PRO A O 1
ATOM 929 N N . SER A 1 118 ? -6.665 22.882 3.008 1.00 93.19 118 SER A N 1
ATOM 930 C CA . SER A 1 118 ? -5.579 23.529 3.760 1.00 93.19 118 SER A CA 1
ATOM 931 C C . SER A 1 118 ? -5.562 23.198 5.259 1.00 93.19 118 SER A C 1
ATOM 933 O O . SER A 1 118 ? -4.591 23.537 5.935 1.00 93.19 118 SER A O 1
ATOM 935 N N . LYS A 1 119 ? -6.610 22.558 5.796 1.00 90.56 119 LYS A N 1
ATOM 936 C CA . LYS A 1 119 ? -6.689 22.133 7.202 1.00 90.56 119 LYS A CA 1
ATOM 937 C C . LYS A 1 119 ? -6.048 20.774 7.441 1.00 90.56 119 LYS A C 1
ATOM 939 O O . LYS A 1 119 ? -5.335 20.624 8.429 1.00 90.56 119 LYS A O 1
ATOM 944 N N . PHE A 1 120 ? -6.299 19.810 6.559 1.00 90.50 120 PHE A N 1
ATOM 945 C CA . PHE A 1 120 ? -5.813 18.437 6.731 1.00 90.50 120 PHE A CA 1
ATOM 946 C C . PHE A 1 120 ? -5.469 17.711 5.417 1.00 90.50 120 PHE A C 1
ATOM 948 O O . PHE A 1 120 ? -4.889 16.629 5.436 1.00 90.50 120 PHE A O 1
ATOM 955 N N . GLY A 1 121 ? -5.778 18.307 4.266 1.00 92.19 121 GLY A N 1
ATOM 956 C CA . GLY A 1 121 ? -5.733 17.662 2.956 1.00 92.19 121 GLY A CA 1
ATOM 957 C C . GLY A 1 121 ? -7.089 17.085 2.552 1.00 92.19 121 GLY A C 1
ATOM 958 O O . GLY A 1 121 ? -8.122 17.454 3.106 1.00 92.19 121 GLY A O 1
ATOM 959 N N . GLY A 1 122 ? -7.073 16.185 1.572 1.00 92.38 122 GLY A N 1
ATOM 960 C CA . GLY A 1 122 ? -8.282 15.561 1.038 1.00 92.38 122 GLY A CA 1
ATOM 961 C C . GLY A 1 122 ? -8.971 16.387 -0.048 1.00 92.38 122 GLY A C 1
ATOM 962 O O . GLY A 1 122 ? -8.470 17.422 -0.498 1.00 92.38 122 GLY A O 1
ATOM 963 N N . GLU A 1 123 ? -10.110 15.878 -0.502 1.00 94.12 123 GLU A N 1
ATOM 964 C CA . GLU A 1 123 ? -10.915 16.486 -1.552 1.00 94.12 123 GLU A CA 1
ATOM 965 C C . GLU A 1 123 ? -11.681 17.705 -1.024 1.00 94.12 123 GLU A C 1
ATOM 967 O O . GLU A 1 123 ? -12.227 17.703 0.081 1.00 94.12 123 GLU A O 1
ATOM 972 N N . THR A 1 124 ? -11.723 18.774 -1.822 1.00 95.00 124 THR A N 1
ATOM 973 C CA . THR A 1 124 ? -12.453 19.996 -1.467 1.00 95.00 124 THR A CA 1
ATOM 974 C C . THR A 1 124 ? -13.928 19.682 -1.225 1.00 95.00 124 THR A C 1
ATOM 976 O O . THR A 1 124 ? -14.612 19.212 -2.127 1.00 95.00 124 THR A O 1
ATOM 979 N N . GLY A 1 125 ? -14.429 20.006 -0.034 1.00 93.38 125 GLY A N 1
ATOM 980 C CA . GLY A 1 125 ? -15.817 19.770 0.372 1.00 93.38 125 GLY A CA 1
ATOM 981 C C . GLY A 1 125 ? -16.057 18.440 1.089 1.00 93.38 125 GLY A C 1
ATOM 982 O O . GLY A 1 125 ? -16.998 18.366 1.872 1.00 93.38 125 GLY A O 1
ATOM 983 N N . GLU A 1 126 ? -15.191 17.443 0.897 1.00 92.50 126 GLU A N 1
ATOM 984 C CA . GLU A 1 126 ? -15.405 16.064 1.377 1.00 92.50 126 GLU A CA 1
ATOM 985 C C . GLU A 1 126 ? -14.315 15.579 2.357 1.00 92.50 126 GLU A C 1
ATOM 987 O O . GLU A 1 126 ? -14.508 14.613 3.104 1.00 92.50 126 GLU A O 1
ATOM 992 N N . GLY A 1 127 ? -13.143 16.224 2.362 1.00 94.50 127 GLY A N 1
ATOM 993 C CA . GLY A 1 127 ? -11.973 15.759 3.106 1.00 94.50 127 GLY A CA 1
ATOM 994 C C . GLY A 1 127 ? -11.518 14.389 2.598 1.00 94.50 127 GLY A C 1
ATOM 995 O O . GLY A 1 127 ? -11.369 14.176 1.395 1.00 94.50 127 GLY A O 1
ATOM 996 N N . PHE A 1 128 ? -11.294 13.433 3.500 1.00 95.38 128 PHE A N 1
ATOM 997 C CA . PHE A 1 128 ? -10.968 12.051 3.130 1.00 95.38 128 PHE A CA 1
ATOM 998 C C . PHE A 1 128 ? -12.168 11.099 3.188 1.00 95.38 128 PHE A C 1
ATOM 1000 O O . PHE A 1 128 ? -11.952 9.889 3.245 1.00 95.38 128 PHE A O 1
ATOM 1007 N N . TYR A 1 129 ? -13.416 11.581 3.147 1.00 96.38 129 TYR A N 1
ATOM 1008 C CA . TYR A 1 129 ? -14.615 10.727 3.228 1.00 96.38 129 TYR A CA 1
ATOM 1009 C C . TYR A 1 129 ? -14.654 9.880 4.514 1.00 96.38 129 TYR A C 1
ATOM 1011 O O . TYR A 1 129 ? -14.888 8.667 4.500 1.00 96.38 129 TYR A O 1
ATOM 1019 N N . SER A 1 130 ? -14.349 10.515 5.646 1.00 96.50 130 SER A N 1
ATOM 1020 C CA . SER A 1 130 ? -14.543 9.935 6.978 1.00 96.50 130 SER A CA 1
ATOM 1021 C C . SER A 1 130 ? -15.916 10.317 7.532 1.00 96.50 130 SER A C 1
ATOM 1023 O O . SER A 1 130 ? -16.531 11.284 7.088 1.00 96.50 130 SER A O 1
ATOM 1025 N N . ASP A 1 131 ? -16.388 9.575 8.527 1.00 97.06 131 ASP A N 1
ATOM 1026 C CA . ASP A 1 131 ? -17.577 9.911 9.306 1.00 97.06 131 ASP A CA 1
ATOM 1027 C C . ASP A 1 131 ? -17.191 10.372 10.718 1.00 97.06 131 ASP A C 1
ATOM 1029 O O . ASP A 1 131 ? -16.077 10.135 11.183 1.00 97.06 131 ASP A O 1
ATOM 1033 N N . PHE A 1 132 ? -18.136 11.007 11.408 1.00 95.94 132 PHE A N 1
ATOM 1034 C CA . PHE A 1 132 ? -18.117 11.294 12.852 1.00 95.94 132 PHE A CA 1
ATOM 1035 C C . PHE A 1 132 ? -19.385 10.783 13.557 1.00 95.94 132 PHE A C 1
ATOM 1037 O O . PHE A 1 132 ? -19.598 11.000 14.753 1.00 95.94 132 PHE A O 1
ATOM 1044 N N . GLU A 1 133 ? -20.206 10.039 12.819 1.00 96.88 133 GLU A N 1
ATOM 1045 C CA . GLU A 1 133 ? -21.350 9.294 13.315 1.00 96.88 133 GLU A CA 1
ATOM 1046 C C . GLU A 1 133 ? -21.207 7.841 12.872 1.00 96.88 133 GLU A C 1
ATOM 1048 O O . GLU A 1 133 ? -21.194 7.541 11.679 1.00 96.88 133 GLU A O 1
ATOM 1053 N N . PHE A 1 134 ? -21.108 6.926 13.831 1.00 98.12 134 PHE A N 1
ATOM 1054 C CA . PHE A 1 134 ? -20.799 5.530 13.554 1.00 98.12 134 PHE A CA 1
ATOM 1055 C C . PHE A 1 134 ? -21.844 4.596 14.157 1.00 98.12 134 PHE A C 1
ATOM 1057 O O . PHE A 1 134 ? -22.014 4.515 15.374 1.00 98.12 134 PHE A O 1
ATOM 1064 N N . ALA A 1 135 ? -22.554 3.869 13.302 1.00 98.19 135 ALA A N 1
ATOM 1065 C CA . ALA A 1 135 ? -23.478 2.819 13.693 1.00 98.19 135 ALA A CA 1
ATOM 1066 C C . ALA A 1 135 ? -22.720 1.582 14.194 1.00 98.19 135 ALA A C 1
ATOM 1068 O O . ALA A 1 135 ? -21.724 1.165 13.604 1.00 98.19 135 ALA A O 1
ATOM 1069 N N . PHE A 1 136 ? -23.222 0.948 15.252 1.00 97.94 136 PHE A N 1
ATOM 1070 C CA . PHE A 1 136 ? -22.665 -0.305 15.754 1.00 97.94 136 PHE A CA 1
ATOM 1071 C C . PHE A 1 136 ? -22.978 -1.457 14.792 1.00 97.94 136 PHE A C 1
ATOM 1073 O O . PHE A 1 136 ? -24.145 -1.741 14.518 1.00 97.94 136 PHE A O 1
ATOM 1080 N N . LEU A 1 137 ? -21.935 -2.141 14.310 1.00 96.44 137 LEU A N 1
ATOM 1081 C CA . LEU A 1 137 ? -22.063 -3.382 13.537 1.00 96.44 137 LEU A CA 1
ATOM 1082 C C . LEU A 1 137 ? -22.004 -4.611 14.445 1.00 96.44 137 LEU A C 1
ATOM 1084 O O . LEU A 1 137 ? -22.801 -5.534 14.313 1.00 96.44 137 LEU A O 1
ATOM 1088 N N . SER A 1 138 ? -21.047 -4.624 15.373 1.00 95.62 138 SER A N 1
ATOM 1089 C CA . SER A 1 138 ? -20.879 -5.700 16.351 1.00 95.62 138 SER A CA 1
ATOM 1090 C C . SER A 1 138 ? -20.092 -5.206 17.557 1.00 95.62 138 SER A C 1
ATOM 1092 O O . SER A 1 138 ? -19.153 -4.425 17.392 1.00 95.62 138 SER A O 1
ATOM 1094 N N . ALA A 1 139 ? -20.401 -5.724 18.742 1.00 95.31 139 ALA A N 1
ATOM 1095 C CA . ALA A 1 139 ? -19.642 -5.467 19.958 1.00 95.31 139 ALA A CA 1
ATOM 1096 C C . ALA A 1 139 ? -19.363 -6.782 20.694 1.00 95.31 139 ALA A C 1
ATOM 1098 O O . ALA A 1 139 ? -20.272 -7.540 21.021 1.00 95.31 139 ALA A O 1
ATOM 1099 N N . SER A 1 140 ? -18.086 -7.037 20.945 1.00 95.00 140 SER A N 1
ATOM 1100 C CA . SER A 1 140 ? -17.569 -8.073 21.846 1.00 95.00 140 SER A CA 1
ATOM 1101 C C . SER A 1 140 ? -16.857 -7.391 23.014 1.00 95.00 140 SER A C 1
ATOM 1103 O O . SER A 1 140 ? -16.620 -6.190 22.938 1.00 95.00 140 SER A O 1
ATOM 1105 N N . ALA A 1 141 ? -16.468 -8.117 24.066 1.00 90.88 141 ALA A N 1
ATOM 1106 C CA . ALA A 1 141 ? -15.843 -7.522 25.257 1.00 90.88 141 ALA A CA 1
ATOM 1107 C C . ALA A 1 141 ? -14.666 -6.569 24.934 1.00 90.88 141 ALA A C 1
ATOM 1109 O O . ALA A 1 141 ? -14.614 -5.441 25.446 1.00 90.88 141 ALA A O 1
ATOM 1110 N N . ASP A 1 142 ? -13.791 -6.993 24.018 1.00 94.31 142 ASP A N 1
ATOM 1111 C CA . ASP A 1 142 ? -12.533 -6.307 23.703 1.00 94.31 142 ASP A CA 1
ATOM 1112 C C . ASP A 1 142 ? -12.528 -5.607 22.342 1.00 94.31 142 ASP A C 1
ATOM 1114 O O . ASP A 1 142 ? -11.568 -4.913 22.010 1.00 94.31 142 ASP A O 1
ATOM 1118 N N . THR A 1 143 ? -13.557 -5.791 21.513 1.00 96.88 143 THR A N 1
ATOM 1119 C CA . THR A 1 143 ? -13.598 -5.202 20.169 1.00 96.88 143 THR A CA 1
ATOM 1120 C C . THR A 1 143 ? -14.996 -4.749 19.798 1.00 96.88 143 THR A C 1
ATOM 1122 O O . THR A 1 143 ? -15.947 -5.533 19.853 1.00 96.88 143 THR A O 1
ATOM 1125 N N . ILE A 1 144 ? -15.096 -3.499 19.357 1.00 98.44 144 ILE A N 1
ATOM 1126 C CA . ILE A 1 144 ? -16.304 -2.894 18.804 1.00 98.44 144 ILE A CA 1
ATOM 1127 C C . ILE A 1 144 ? -16.014 -2.544 17.347 1.00 98.44 144 ILE A C 1
ATOM 1129 O O . ILE A 1 144 ? -15.021 -1.887 17.048 1.00 98.44 144 ILE A O 1
ATOM 1133 N N . LYS A 1 145 ? -16.878 -2.992 16.437 1.00 98.25 145 LYS A N 1
ATOM 1134 C CA . LYS A 1 145 ? -16.827 -2.632 15.018 1.00 98.25 145 LYS A CA 1
ATOM 1135 C C . LYS A 1 145 ? -17.979 -1.699 14.708 1.00 98.25 145 LYS A C 1
ATOM 1137 O O . LYS A 1 145 ? -19.130 -2.006 15.034 1.00 98.25 145 LYS A O 1
ATOM 1142 N N . LEU A 1 146 ? -17.654 -0.591 14.069 1.00 98.44 146 LEU A N 1
ATOM 1143 C CA . LEU A 1 146 ? -18.585 0.465 13.738 1.00 98.44 146 LEU A CA 1
ATOM 1144 C C . LEU A 1 146 ? -18.456 0.838 12.256 1.00 98.44 146 LEU A C 1
ATOM 1146 O O . LEU A 1 146 ? -17.391 0.685 11.655 1.00 98.44 146 LEU A O 1
ATOM 1150 N N . GLU A 1 147 ? -19.542 1.349 11.693 1.00 98.25 147 GLU A N 1
ATOM 1151 C CA . GLU A 1 147 ? -19.621 1.827 10.313 1.00 98.25 147 GLU A CA 1
ATOM 1152 C C . GLU A 1 147 ? -20.244 3.216 10.280 1.00 98.25 147 GLU A C 1
ATOM 1154 O O . GLU A 1 147 ? -21.271 3.468 10.912 1.00 98.25 147 GLU A O 1
ATOM 1159 N N . GLY A 1 148 ? -19.618 4.107 9.529 1.00 97.94 148 GLY A N 1
ATOM 1160 C CA . GLY A 1 148 ? -20.074 5.456 9.289 1.00 97.94 148 GLY A CA 1
ATOM 1161 C C . GLY A 1 148 ? -21.477 5.496 8.701 1.00 97.94 148 GLY A C 1
ATOM 1162 O O . GLY A 1 148 ? -21.829 4.706 7.821 1.00 97.94 148 GLY A O 1
ATOM 1163 N N . THR A 1 149 ? -22.320 6.399 9.190 1.00 96.94 149 THR A N 1
ATOM 1164 C CA . THR A 1 149 ? -23.708 6.478 8.721 1.00 96.94 149 THR A CA 1
ATOM 1165 C C . THR A 1 149 ? -23.809 7.088 7.322 1.00 96.94 149 THR A C 1
ATOM 1167 O O . THR A 1 149 ? -24.716 6.692 6.579 1.00 96.94 149 THR A O 1
ATOM 1170 N N . PHE A 1 150 ? -22.862 7.945 6.927 1.00 95.56 150 PHE A N 1
ATOM 1171 C CA . PHE A 1 150 ? -22.853 8.671 5.659 1.00 95.56 150 PHE A CA 1
ATOM 1172 C C . PHE A 1 150 ? -21.857 8.068 4.655 1.00 95.56 150 PHE A C 1
ATOM 1174 O O . PHE A 1 150 ? -22.294 7.399 3.717 1.00 95.56 150 PHE A O 1
ATOM 1181 N N . ASN A 1 151 ? -20.547 8.200 4.895 1.00 97.00 151 ASN A N 1
ATOM 1182 C CA . ASN A 1 151 ? -19.480 7.765 3.979 1.00 97.00 151 ASN A CA 1
ATOM 1183 C C . ASN A 1 151 ? -19.151 6.270 4.085 1.00 97.00 151 ASN A C 1
ATOM 1185 O O . ASN A 1 151 ? -18.362 5.750 3.306 1.00 97.00 151 ASN A O 1
ATOM 1189 N N . LYS A 1 152 ? -19.750 5.547 5.040 1.00 97.00 152 LYS A N 1
ATOM 1190 C CA . LYS A 1 152 ? -19.471 4.117 5.289 1.00 97.00 152 LYS A CA 1
ATOM 1191 C C . LYS A 1 152 ? -18.010 3.846 5.669 1.00 97.00 152 LYS A C 1
ATOM 1193 O O . LYS A 1 152 ? -17.521 2.726 5.500 1.00 97.00 152 LYS A O 1
ATOM 1198 N N . SER A 1 153 ? -17.323 4.845 6.233 1.00 97.94 153 SER A N 1
ATOM 1199 C CA . SER A 1 153 ? -16.000 4.640 6.827 1.00 97.94 153 SER A CA 1
ATOM 1200 C C . SER A 1 153 ? -16.078 3.623 7.971 1.00 97.94 153 SER A C 1
ATOM 1202 O O . SER A 1 153 ? -17.098 3.484 8.647 1.00 97.94 153 SER A O 1
ATOM 1204 N N . LYS A 1 154 ? -15.014 2.855 8.193 1.00 98.38 154 LYS A N 1
ATOM 1205 C CA . LYS A 1 154 ? -14.991 1.772 9.185 1.00 98.38 154 LYS A CA 1
ATOM 1206 C C . LYS A 1 154 ? -14.173 2.197 10.380 1.00 98.38 154 LYS A C 1
ATOM 1208 O O . LYS A 1 154 ? -13.014 2.556 10.214 1.00 98.38 154 LYS A O 1
ATOM 1213 N N . LEU A 1 155 ? -14.737 2.077 11.575 1.00 98.56 155 LEU A N 1
ATOM 1214 C CA . LEU A 1 155 ? -14.027 2.331 12.823 1.00 98.56 155 LEU A CA 1
ATOM 1215 C C . LEU A 1 155 ? -14.035 1.068 13.684 1.00 98.56 155 LEU A C 1
ATOM 1217 O O . LEU A 1 155 ? -15.088 0.567 14.077 1.00 98.56 155 LEU A O 1
ATOM 1221 N N . VAL A 1 156 ? -12.848 0.551 13.986 1.00 98.44 156 VAL A N 1
ATOM 1222 C CA . VAL A 1 156 ? -12.662 -0.585 14.893 1.00 98.44 156 VAL A CA 1
ATOM 1223 C C . VAL A 1 156 ? -12.041 -0.082 16.186 1.00 98.44 156 VAL A C 1
ATOM 1225 O O . VAL A 1 156 ? -10.923 0.422 16.177 1.00 98.44 156 VAL A O 1
ATOM 1228 N N . LEU A 1 157 ? -12.746 -0.235 17.303 1.00 98.56 157 LEU A N 1
ATOM 1229 C CA . LEU A 1 157 ? -12.217 0.052 18.633 1.00 98.56 157 LEU A CA 1
ATOM 1230 C C . LEU A 1 157 ? -11.748 -1.251 19.273 1.00 98.56 157 LEU A C 1
ATOM 1232 O O . LEU A 1 157 ? -12.539 -2.177 19.448 1.00 98.56 157 LEU A O 1
ATOM 1236 N N . VAL A 1 158 ? -10.476 -1.310 19.654 1.00 97.88 158 VAL A N 1
ATOM 1237 C CA . VAL A 1 158 ? -9.866 -2.424 20.387 1.00 97.88 158 VAL A CA 1
ATOM 1238 C C . VAL A 1 158 ? -9.508 -1.952 21.791 1.00 97.88 158 VAL A C 1
ATOM 1240 O O . VAL A 1 158 ? -8.778 -0.973 21.956 1.00 97.88 158 VAL A O 1
ATOM 1243 N N . ARG A 1 159 ? -10.033 -2.635 22.810 1.00 97.69 159 ARG A N 1
ATOM 1244 C CA . ARG A 1 159 ? -9.818 -2.295 24.221 1.00 97.69 159 ARG A CA 1
ATOM 1245 C C . ARG A 1 159 ? -8.333 -2.421 24.553 1.00 97.69 159 ARG A C 1
ATOM 1247 O O . ARG A 1 159 ? -7.719 -3.452 24.272 1.00 97.69 159 ARG A O 1
ATOM 1254 N N . SER A 1 160 ? -7.756 -1.388 25.159 1.00 97.56 160 SER A N 1
ATOM 1255 C CA . SER A 1 160 ? -6.358 -1.429 25.581 1.00 97.56 160 SER A CA 1
ATOM 1256 C C . SER A 1 160 ? -6.186 -2.278 26.834 1.00 97.56 160 SER A C 1
ATOM 1258 O O . SER A 1 160 ? -6.945 -2.154 27.796 1.00 97.56 160 SER A O 1
ATOM 1260 N N . LYS A 1 161 ? -5.163 -3.135 26.830 1.00 96.06 161 LYS A N 1
ATOM 1261 C CA . LYS A 1 161 ? -4.876 -4.064 27.940 1.00 96.06 161 LYS A CA 1
ATOM 1262 C C . LYS A 1 161 ? -4.013 -3.446 29.038 1.00 96.06 161 LYS A C 1
ATOM 1264 O O . LYS A 1 161 ? -4.014 -3.928 30.165 1.00 96.06 161 LYS A O 1
ATOM 1269 N N . SER A 1 162 ? -3.265 -2.401 28.705 1.00 96.94 162 SER A N 1
ATOM 1270 C CA . SER A 1 162 ? -2.406 -1.646 29.614 1.00 96.94 162 SER A CA 1
ATOM 1271 C C . SER A 1 162 ? -2.141 -0.254 29.039 1.00 96.94 162 SER A C 1
ATOM 1273 O O . SER A 1 162 ? -2.425 0.005 27.868 1.00 96.94 162 SER A O 1
ATOM 1275 N N . VAL A 1 163 ? -1.551 0.631 29.847 1.00 95.25 163 VAL A N 1
ATOM 1276 C CA . VAL A 1 163 ? -1.075 1.944 29.378 1.00 95.25 163 VAL A CA 1
ATOM 1277 C C . VAL A 1 163 ? -0.068 1.783 28.235 1.00 95.25 163 VAL A C 1
ATOM 1279 O O . VAL A 1 163 ? -0.185 2.470 27.230 1.00 95.25 163 VAL A O 1
ATOM 1282 N N . THR A 1 164 ? 0.866 0.832 28.346 1.00 94.69 164 THR A N 1
ATOM 1283 C CA . THR A 1 164 ? 1.873 0.553 27.308 1.00 94.69 164 THR A CA 1
ATOM 1284 C C . THR A 1 164 ? 1.245 0.040 26.013 1.00 94.69 164 THR A C 1
ATOM 1286 O O . THR A 1 164 ? 1.627 0.469 24.928 1.00 94.69 164 THR A O 1
ATOM 1289 N N . ASP A 1 165 ? 0.257 -0.857 26.109 1.00 95.19 165 ASP A N 1
ATOM 1290 C CA . ASP A 1 165 ? -0.483 -1.336 24.938 1.00 95.19 165 ASP A CA 1
ATOM 1291 C C . ASP A 1 165 ? -1.209 -0.182 24.234 1.00 95.19 165 ASP A C 1
ATOM 1293 O O . ASP A 1 165 ? -1.184 -0.106 23.008 1.00 95.19 165 ASP A O 1
ATOM 1297 N N . ASN A 1 166 ? -1.804 0.743 24.996 1.00 95.69 166 ASN A N 1
ATOM 1298 C CA . ASN A 1 166 ? -2.439 1.942 24.454 1.00 95.69 166 ASN A CA 1
ATOM 1299 C C . ASN A 1 166 ? -1.417 2.860 23.761 1.00 95.69 166 ASN A C 1
ATOM 1301 O O . ASN A 1 166 ? -1.561 3.140 22.575 1.00 95.69 166 ASN A O 1
ATOM 1305 N N . SER A 1 167 ? -0.345 3.258 24.453 1.00 91.12 167 SER A N 1
ATOM 1306 C CA . SER A 1 167 ? 0.632 4.216 23.920 1.00 91.12 167 SER A CA 1
ATOM 1307 C C . SER A 1 167 ? 1.411 3.689 22.709 1.00 91.12 167 SER A C 1
ATOM 1309 O O . SER A 1 167 ? 1.780 4.471 21.841 1.00 91.12 167 SER A O 1
ATOM 1311 N N . SER A 1 168 ? 1.619 2.371 22.604 1.00 94.12 168 SER A N 1
ATOM 1312 C CA . SER A 1 168 ? 2.324 1.751 21.467 1.00 94.12 168 SER A CA 1
ATOM 1313 C C . SER A 1 168 ? 1.549 1.778 20.141 1.00 94.12 168 SER A C 1
ATOM 1315 O O . SER A 1 168 ? 2.106 1.439 19.097 1.00 94.12 168 SER A O 1
ATOM 1317 N N . ALA A 1 169 ? 0.267 2.167 20.145 1.00 96.00 169 ALA A N 1
ATOM 1318 C CA . ALA A 1 169 ? -0.577 2.092 18.953 1.00 96.00 169 ALA A CA 1
ATOM 1319 C C . ALA A 1 169 ? -0.092 2.980 17.798 1.00 96.00 169 ALA A C 1
ATOM 1321 O O . ALA A 1 169 ? -0.299 2.613 16.643 1.00 96.00 169 ALA A O 1
ATOM 1322 N N . PHE A 1 170 ? 0.541 4.118 18.097 1.00 95.50 170 PHE A N 1
ATOM 1323 C CA . PHE A 1 170 ? 1.080 5.021 17.077 1.00 95.50 170 PHE A CA 1
ATOM 1324 C C . PHE A 1 170 ? 2.421 4.544 16.510 1.00 95.50 170 PHE A C 1
ATOM 1326 O O . PHE A 1 170 ? 2.681 4.767 15.338 1.00 95.50 170 PHE A O 1
ATOM 1333 N N . GLU A 1 171 ? 3.228 3.820 17.290 1.00 94.94 171 GLU A N 1
ATOM 1334 C CA . GLU A 1 171 ? 4.521 3.281 16.837 1.00 94.94 171 GLU A CA 1
ATOM 1335 C C . GLU A 1 171 ? 4.374 1.948 16.085 1.00 94.94 171 GLU A C 1
ATOM 1337 O O . GLU A 1 171 ? 5.230 1.562 15.289 1.00 94.94 171 GLU A O 1
ATOM 1342 N N . ALA A 1 172 ? 3.305 1.191 16.355 1.00 95.38 172 ALA A N 1
ATOM 1343 C CA . ALA A 1 172 ? 3.120 -0.138 15.779 1.00 95.38 172 ALA A CA 1
ATOM 1344 C C . ALA A 1 172 ? 3.062 -0.145 14.231 1.00 95.38 172 ALA A C 1
ATOM 1346 O O . ALA A 1 172 ? 3.708 -1.016 13.641 1.00 95.38 172 ALA A O 1
ATOM 1347 N N . PRO A 1 173 ? 2.358 0.788 13.551 1.00 94.50 173 PRO A N 1
ATOM 1348 C CA . PRO A 1 173 ? 2.397 0.902 12.094 1.00 94.50 173 PRO A CA 1
ATOM 1349 C C . PRO A 1 173 ? 3.808 1.119 11.538 1.00 94.50 173 PRO A C 1
ATOM 1351 O O . PRO A 1 173 ? 4.201 0.382 10.637 1.00 94.50 173 PRO A O 1
ATOM 1354 N N . ASP A 1 174 ? 4.585 2.036 12.118 1.00 94.19 174 ASP A N 1
ATOM 1355 C CA . ASP A 1 174 ? 5.946 2.352 11.660 1.00 94.19 174 ASP A CA 1
ATOM 1356 C C . ASP A 1 174 ? 6.889 1.155 11.845 1.00 94.19 174 ASP A C 1
ATOM 1358 O O . ASP A 1 174 ? 7.669 0.806 10.959 1.00 94.19 174 ASP A O 1
ATOM 1362 N N . ASN A 1 175 ? 6.774 0.446 12.972 1.00 95.69 175 ASN A N 1
ATOM 1363 C CA . ASN A 1 175 ? 7.532 -0.783 13.223 1.00 95.69 175 ASN A CA 1
ATOM 1364 C C . ASN A 1 175 ? 7.165 -1.908 12.241 1.00 95.69 175 ASN A C 1
ATOM 1366 O O . ASN A 1 175 ? 8.031 -2.674 11.800 1.00 95.69 175 ASN A O 1
ATOM 1370 N N . MET A 1 176 ? 5.880 -2.025 11.894 1.00 96.62 176 MET A N 1
ATOM 1371 C CA . MET A 1 176 ? 5.412 -2.967 10.879 1.00 96.62 176 MET A CA 1
ATOM 1372 C C . MET A 1 176 ? 5.967 -2.593 9.504 1.00 96.62 176 MET A C 1
ATOM 1374 O O . MET A 1 176 ? 6.517 -3.459 8.828 1.00 96.62 176 MET A O 1
ATOM 1378 N N . GLU A 1 177 ? 5.896 -1.322 9.107 1.00 94.75 177 GLU A N 1
ATOM 1379 C CA . GLU A 1 177 ? 6.495 -0.829 7.864 1.00 94.75 177 GLU A CA 1
ATOM 1380 C C . GLU A 1 177 ? 7.991 -1.144 7.813 1.00 94.75 177 GLU A C 1
ATOM 1382 O O . GLU A 1 177 ? 8.442 -1.805 6.878 1.00 94.75 177 GLU A O 1
ATOM 1387 N N . ALA A 1 178 ? 8.746 -0.791 8.854 1.00 94.88 178 ALA A N 1
ATOM 1388 C CA . ALA A 1 178 ? 10.174 -1.079 8.944 1.00 94.88 178 ALA A CA 1
ATOM 1389 C C . ALA A 1 178 ? 10.481 -2.580 8.818 1.00 94.88 178 ALA A C 1
ATOM 1391 O O . ALA A 1 178 ? 11.483 -2.963 8.214 1.00 94.88 178 ALA A O 1
ATOM 1392 N N . THR A 1 179 ? 9.615 -3.444 9.356 1.00 96.75 179 THR A N 1
ATOM 1393 C CA . THR A 1 179 ? 9.749 -4.903 9.244 1.00 96.75 179 THR A CA 1
ATOM 1394 C C . THR A 1 179 ? 9.488 -5.380 7.816 1.00 96.75 179 THR A C 1
ATOM 1396 O O . THR A 1 179 ? 10.285 -6.138 7.262 1.00 96.75 179 THR A O 1
ATOM 1399 N N . LEU A 1 180 ? 8.390 -4.933 7.205 1.00 95.81 180 LEU A N 1
ATOM 1400 C CA . LEU A 1 180 ? 7.938 -5.364 5.881 1.00 95.81 180 LEU A CA 1
ATOM 1401 C C . LEU A 1 180 ? 8.816 -4.821 4.742 1.00 95.81 180 LEU A C 1
ATOM 1403 O O . LEU A 1 180 ? 9.049 -5.531 3.759 1.00 95.81 180 LEU A O 1
ATOM 1407 N N . SER A 1 181 ? 9.358 -3.612 4.897 1.00 92.81 181 SER A N 1
ATOM 1408 C CA . SER A 1 181 ? 10.265 -2.953 3.945 1.00 92.81 181 SER A CA 1
ATOM 1409 C C . SER A 1 181 ? 11.645 -3.615 3.857 1.00 92.81 181 SER A C 1
ATOM 1411 O O . SER A 1 181 ? 12.461 -3.253 3.014 1.00 92.81 181 SER A O 1
ATOM 1413 N N . ARG A 1 182 ? 11.919 -4.636 4.682 1.00 94.75 182 ARG A N 1
ATOM 1414 C CA . ARG A 1 182 ? 13.124 -5.471 4.549 1.00 94.75 182 ARG A CA 1
ATOM 1415 C C . ARG A 1 182 ? 13.080 -6.399 3.333 1.00 94.75 182 ARG A C 1
ATOM 1417 O O . ARG A 1 182 ? 14.140 -6.857 2.912 1.00 94.75 182 ARG A O 1
ATOM 1424 N N . LEU A 1 183 ? 11.890 -6.664 2.787 1.00 95.62 183 LEU A N 1
ATOM 1425 C CA . LEU A 1 183 ? 11.701 -7.354 1.509 1.00 95.62 183 LEU A CA 1
ATOM 1426 C C . LEU A 1 183 ? 11.884 -6.351 0.357 1.00 95.62 183 LEU A C 1
ATOM 1428 O O . LEU A 1 183 ? 11.050 -5.465 0.164 1.00 95.62 183 LEU A O 1
ATOM 1432 N N . ARG A 1 184 ? 12.954 -6.529 -0.409 1.00 94.69 184 ARG A N 1
ATOM 1433 C CA . ARG A 1 184 ? 13.501 -5.655 -1.453 1.00 94.69 184 ARG A CA 1
ATOM 1434 C C . ARG A 1 184 ? 13.027 -5.993 -2.864 1.00 94.69 184 ARG A C 1
ATOM 1436 O O . ARG A 1 184 ? 13.078 -5.117 -3.725 1.00 94.69 184 ARG A O 1
ATOM 1443 N N . THR A 1 185 ? 12.613 -7.231 -3.134 1.00 96.69 185 THR A N 1
ATOM 1444 C CA . THR A 1 185 ? 12.092 -7.605 -4.460 1.00 96.69 185 THR A CA 1
ATOM 1445 C C . THR A 1 185 ? 10.667 -7.103 -4.675 1.00 96.69 185 THR A C 1
ATOM 1447 O O . THR A 1 185 ? 9.857 -7.073 -3.747 1.00 96.69 185 THR A O 1
ATOM 1450 N N . TYR A 1 186 ? 10.330 -6.775 -5.921 1.00 96.94 186 TYR A N 1
ATOM 1451 C CA . TYR A 1 186 ? 8.977 -6.411 -6.337 1.00 96.94 186 TYR A CA 1
ATOM 1452 C C . TYR A 1 186 ? 8.001 -7.576 -6.125 1.00 96.94 186 TYR A C 1
ATOM 1454 O O . TYR A 1 186 ? 6.965 -7.428 -5.477 1.00 96.94 186 TYR A O 1
ATOM 1462 N N . PHE A 1 187 ? 8.354 -8.770 -6.616 1.00 97.69 187 PHE A N 1
ATOM 1463 C CA . PHE A 1 187 ? 7.518 -9.954 -6.442 1.00 97.69 187 PHE A CA 1
ATOM 1464 C C . PHE A 1 187 ? 7.763 -10.585 -5.076 1.00 97.69 187 PHE A C 1
ATOM 1466 O O . PHE A 1 187 ? 8.904 -10.803 -4.663 1.00 97.69 187 PHE A O 1
ATOM 1473 N N . LYS A 1 188 ? 6.673 -10.926 -4.392 1.00 97.94 188 LYS A N 1
ATOM 1474 C CA . LYS A 1 188 ? 6.683 -11.670 -3.131 1.00 97.94 188 LYS A CA 1
ATOM 1475 C C . LYS A 1 188 ? 5.799 -12.909 -3.258 1.00 97.94 188 LYS A C 1
ATOM 1477 O O . LYS A 1 188 ? 4.871 -12.945 -4.075 1.00 97.94 188 LYS A O 1
ATOM 1482 N N . ARG A 1 189 ? 6.084 -13.943 -2.470 1.00 98.00 189 ARG A N 1
ATOM 1483 C CA . ARG A 1 189 ? 5.369 -15.224 -2.470 1.00 98.00 189 ARG A CA 1
ATOM 1484 C C . ARG A 1 189 ? 4.993 -15.661 -1.077 1.00 98.00 189 ARG A C 1
ATOM 1486 O O . ARG A 1 189 ? 5.794 -15.540 -0.161 1.00 98.00 189 ARG A O 1
ATOM 1493 N N . ALA A 1 190 ? 3.814 -16.242 -0.951 1.00 98.12 190 ALA A N 1
ATOM 1494 C CA . ALA A 1 190 ? 3.409 -16.977 0.232 1.00 98.12 190 ALA A CA 1
ATOM 1495 C C . ALA A 1 190 ? 2.595 -18.194 -0.188 1.00 98.12 190 ALA A C 1
ATOM 1497 O O . ALA A 1 190 ? 1.983 -18.203 -1.255 1.00 98.12 190 ALA A O 1
ATOM 1498 N N . ARG A 1 191 ? 2.572 -19.208 0.673 1.00 97.19 191 ARG A N 1
ATOM 1499 C CA . ARG A 1 191 ? 1.664 -20.340 0.530 1.00 97.19 191 ARG A CA 1
ATOM 1500 C C . ARG A 1 191 ? 0.500 -20.154 1.494 1.00 97.19 191 ARG A C 1
ATOM 1502 O O . ARG A 1 191 ? 0.726 -19.917 2.680 1.00 97.19 191 ARG A O 1
ATOM 1509 N N . VAL A 1 192 ? -0.724 -20.237 0.982 1.00 96.75 192 VAL A N 1
ATOM 1510 C CA . VAL A 1 192 ? -1.959 -20.144 1.771 1.00 96.75 192 VAL A CA 1
ATOM 1511 C C . VAL A 1 192 ? -2.768 -21.410 1.521 1.00 96.75 192 VAL A C 1
ATOM 1513 O O . VAL A 1 192 ? -3.239 -21.640 0.408 1.00 96.75 192 VAL A O 1
ATOM 1516 N N . GLY A 1 193 ? -2.876 -22.261 2.543 1.00 92.44 193 GLY A N 1
ATOM 1517 C CA . GLY A 1 193 ? -3.352 -23.631 2.351 1.00 92.44 193 GLY A CA 1
ATOM 1518 C C . GLY A 1 193 ? -2.468 -24.355 1.331 1.00 92.44 193 GLY A C 1
ATOM 1519 O O . GLY A 1 193 ? -1.251 -24.430 1.507 1.00 92.44 193 GLY A O 1
ATOM 1520 N N . ASP A 1 194 ? -3.072 -24.820 0.238 1.00 91.75 194 ASP A N 1
ATOM 1521 C CA . ASP A 1 194 ? -2.363 -25.499 -0.852 1.00 91.75 194 ASP A CA 1
ATOM 1522 C C . ASP A 1 194 ? -2.008 -24.605 -2.046 1.00 91.75 194 ASP A C 1
ATOM 1524 O O . ASP A 1 194 ? -1.406 -25.073 -3.015 1.00 91.75 194 ASP A O 1
ATOM 1528 N N . LEU A 1 195 ? -2.354 -23.319 -1.979 1.00 96.12 195 LEU A N 1
ATOM 1529 C CA . LEU A 1 195 ? -2.183 -22.385 -3.083 1.00 96.12 195 LEU A CA 1
ATOM 1530 C C . LEU A 1 195 ? -0.907 -21.564 -2.918 1.00 96.12 195 LEU A C 1
ATOM 1532 O O . LEU A 1 195 ? -0.697 -20.898 -1.899 1.00 96.12 195 LEU A O 1
ATOM 1536 N N . ASP A 1 196 ? -0.083 -21.559 -3.963 1.00 96.81 196 ASP A N 1
ATOM 1537 C CA . ASP A 1 196 ? 1.007 -20.600 -4.094 1.00 96.81 196 ASP A CA 1
ATOM 1538 C C . ASP A 1 196 ? 0.441 -19.262 -4.570 1.00 96.81 196 ASP A C 1
ATOM 1540 O O . ASP A 1 196 ? -0.264 -19.172 -5.578 1.00 96.81 196 ASP A O 1
ATOM 1544 N N . CYS A 1 197 ? 0.740 -18.218 -3.808 1.00 98.00 197 CYS A N 1
ATOM 1545 C CA . CYS A 1 197 ? 0.192 -16.889 -4.003 1.00 98.00 197 CYS A CA 1
ATOM 1546 C C . CYS A 1 197 ? 1.316 -15.890 -4.254 1.00 98.00 197 CYS A C 1
ATOM 1548 O O . CYS A 1 197 ? 2.333 -15.884 -3.556 1.00 98.00 197 CYS A O 1
ATOM 1550 N N . GLU A 1 198 ? 1.105 -14.991 -5.206 1.00 97.75 198 GLU A N 1
ATOM 1551 C CA . GLU A 1 198 ? 1.822 -13.728 -5.276 1.00 97.75 198 GLU A CA 1
ATOM 1552 C C . GLU A 1 198 ? 1.251 -12.765 -4.238 1.00 97.75 198 GLU A C 1
ATOM 1554 O O . GLU A 1 198 ? 0.037 -12.603 -4.141 1.00 97.75 198 GLU A O 1
ATOM 1559 N N . VAL A 1 199 ? 2.125 -12.156 -3.439 1.00 97.81 199 VAL A N 1
ATOM 1560 C CA . VAL A 1 199 ? 1.729 -11.260 -2.349 1.00 97.81 199 VAL A CA 1
ATOM 1561 C C . VAL A 1 199 ? 1.896 -9.818 -2.802 1.00 97.81 199 VAL A C 1
ATOM 1563 O O . VAL A 1 199 ? 3.006 -9.392 -3.120 1.00 97.81 199 VAL A O 1
ATOM 1566 N N . ARG A 1 200 ? 0.801 -9.057 -2.771 1.00 94.88 200 ARG A N 1
ATOM 1567 C CA . ARG A 1 200 ? 0.815 -7.597 -2.870 1.00 94.88 200 ARG A CA 1
ATOM 1568 C C . ARG A 1 200 ? 0.896 -7.036 -1.461 1.00 94.88 200 ARG A C 1
ATOM 1570 O O . ARG A 1 200 ? 0.020 -7.296 -0.640 1.00 94.88 200 ARG A O 1
ATOM 1577 N N . LEU A 1 201 ? 1.953 -6.287 -1.186 1.00 93.94 201 LEU A N 1
ATOM 1578 C CA . LEU A 1 201 ? 2.198 -5.712 0.125 1.00 93.94 201 LEU A CA 1
ATOM 1579 C C . LEU A 1 201 ? 2.580 -4.249 -0.041 1.00 93.94 201 LEU A C 1
ATOM 1581 O O . LEU A 1 201 ? 3.641 -3.953 -0.585 1.00 93.94 201 LEU A O 1
ATOM 1585 N N . GLU A 1 202 ? 1.723 -3.363 0.448 1.00 91.44 202 GLU A N 1
ATOM 1586 C CA . GLU A 1 202 ? 1.923 -1.915 0.398 1.00 91.44 202 GLU A CA 1
ATOM 1587 C C . GLU A 1 202 ? 1.858 -1.379 1.825 1.00 91.44 202 GLU A C 1
ATOM 1589 O O . GLU A 1 202 ? 0.773 -1.022 2.290 1.00 91.44 202 GLU A O 1
ATOM 1594 N N . PRO A 1 203 ? 2.991 -1.361 2.550 1.00 90.56 203 PRO A N 1
ATOM 1595 C CA . PRO A 1 203 ? 3.010 -0.925 3.939 1.00 90.56 203 PRO A CA 1
ATOM 1596 C C . PRO A 1 203 ? 2.455 0.489 4.135 1.00 90.56 203 PRO A C 1
ATOM 1598 O O . PRO A 1 203 ? 1.606 0.692 5.000 1.00 90.56 203 PRO A O 1
ATOM 1601 N N . ASN A 1 204 ? 2.833 1.420 3.255 1.00 86.50 204 ASN A N 1
ATOM 1602 C CA . ASN A 1 204 ? 2.432 2.828 3.337 1.00 86.50 204 ASN A CA 1
ATOM 1603 C C . ASN A 1 204 ? 0.929 3.012 3.072 1.00 86.50 204 ASN A C 1
ATOM 1605 O O . ASN A 1 204 ? 0.247 3.716 3.809 1.00 86.50 204 ASN A O 1
ATOM 1609 N N . GLY A 1 205 ? 0.391 2.334 2.050 1.00 88.38 205 GLY A N 1
ATOM 1610 C CA . GLY A 1 205 ? -1.050 2.321 1.752 1.00 88.38 205 GLY A CA 1
ATOM 1611 C C . GLY A 1 205 ? -1.864 1.410 2.679 1.00 88.38 205 GLY A C 1
ATOM 1612 O O . GLY A 1 205 ? -3.088 1.332 2.567 1.00 88.38 205 GLY A O 1
ATOM 1613 N N . ARG A 1 206 ? -1.182 0.685 3.575 1.00 94.44 206 ARG A N 1
ATOM 1614 C CA . ARG A 1 206 ? -1.720 -0.367 4.442 1.00 94.44 206 ARG A CA 1
ATOM 1615 C C . ARG A 1 206 ? -2.600 -1.360 3.685 1.00 94.44 206 ARG A C 1
ATOM 1617 O O . ARG A 1 206 ? -3.703 -1.677 4.128 1.00 94.44 206 ARG A O 1
ATOM 1624 N N . VAL A 1 207 ? -2.122 -1.857 2.542 1.00 95.88 207 VAL A N 1
ATOM 1625 C CA . VAL A 1 207 ? -2.821 -2.862 1.724 1.00 95.88 207 VAL A CA 1
ATOM 1626 C C . VAL A 1 207 ? -2.080 -4.194 1.768 1.00 95.88 207 VAL A C 1
ATOM 1628 O O . VAL A 1 207 ? -0.869 -4.266 1.551 1.00 95.88 207 VAL A O 1
ATOM 1631 N N . LEU A 1 208 ? -2.837 -5.265 2.001 1.00 97.88 208 LEU A N 1
ATOM 1632 C CA . LEU A 1 208 ? -2.406 -6.642 1.786 1.00 97.88 208 LEU A CA 1
ATOM 1633 C C . LEU A 1 208 ? -3.292 -7.271 0.712 1.00 97.88 208 LEU A C 1
ATOM 1635 O O . LEU A 1 208 ? -4.518 -7.152 0.753 1.00 97.88 208 LEU A O 1
ATOM 1639 N N . GLY A 1 209 ? -2.682 -7.977 -0.229 1.00 97.50 209 GLY A N 1
ATOM 1640 C CA . GLY A 1 209 ? -3.399 -8.737 -1.237 1.00 97.50 209 GLY A CA 1
ATOM 1641 C C . GLY A 1 209 ? -2.672 -10.001 -1.655 1.00 97.50 209 GLY A C 1
ATOM 1642 O O . GLY A 1 209 ? -1.468 -10.154 -1.451 1.00 97.50 209 GLY A O 1
ATOM 1643 N N . PHE A 1 210 ? -3.433 -10.902 -2.262 1.00 97.75 210 PHE A N 1
ATOM 1644 C CA . PHE A 1 210 ? -2.947 -12.161 -2.798 1.00 97.75 210 PHE A CA 1
ATOM 1645 C C . PHE A 1 210 ? -3.500 -12.360 -4.204 1.00 97.75 210 PHE A C 1
ATOM 1647 O O . PHE A 1 210 ? -4.706 -12.225 -4.427 1.00 97.75 210 PHE A O 1
ATOM 1654 N N . SER A 1 211 ? -2.618 -12.721 -5.129 1.00 96.75 211 SER A N 1
ATOM 1655 C CA . SER A 1 211 ? -2.976 -13.214 -6.454 1.00 96.75 211 SER A CA 1
ATOM 1656 C C . SER A 1 211 ? -2.602 -14.687 -6.557 1.00 96.75 211 SER A C 1
ATOM 1658 O O . SER A 1 211 ? -1.480 -15.062 -6.229 1.00 96.75 211 SER A O 1
ATOM 1660 N N . TYR A 1 212 ? -3.523 -15.534 -6.998 1.00 96.81 212 TYR A N 1
ATOM 1661 C CA . TYR A 1 212 ? -3.333 -16.984 -7.043 1.00 96.81 212 TYR A CA 1
ATOM 1662 C C . TYR A 1 212 ? -4.039 -17.594 -8.249 1.00 96.81 212 TYR A C 1
ATOM 1664 O O . TYR A 1 212 ? -4.980 -17.019 -8.797 1.00 96.81 212 TYR A O 1
ATOM 1672 N N . ILE A 1 213 ? -3.563 -18.759 -8.683 1.00 95.56 213 ILE A N 1
ATOM 1673 C CA . ILE A 1 213 ? -4.184 -19.504 -9.778 1.00 95.56 213 ILE A CA 1
ATOM 1674 C C . ILE A 1 213 ? -5.167 -20.501 -9.177 1.00 95.56 213 ILE A C 1
ATOM 1676 O O . ILE A 1 213 ? -4.777 -21.365 -8.399 1.00 95.56 213 ILE A O 1
ATOM 1680 N N . ASP A 1 214 ? -6.428 -20.402 -9.578 1.00 92.31 214 ASP A N 1
ATOM 1681 C CA . ASP A 1 214 ? -7.479 -21.341 -9.204 1.00 92.31 214 ASP A CA 1
ATOM 1682 C C . ASP A 1 214 ? -8.188 -21.822 -10.470 1.00 92.31 214 ASP A C 1
ATOM 1684 O O . ASP A 1 214 ? -8.650 -21.014 -11.280 1.00 92.31 214 ASP A O 1
ATOM 1688 N N . ALA A 1 215 ? -8.188 -23.139 -10.687 1.00 90.50 215 ALA A N 1
ATOM 1689 C CA . ALA A 1 215 ? -8.665 -23.775 -11.918 1.00 90.50 215 ALA A CA 1
ATOM 1690 C C . ALA A 1 215 ? -8.116 -23.122 -13.215 1.00 90.50 215 ALA A C 1
ATOM 1692 O O . ALA A 1 215 ? -8.832 -22.949 -14.198 1.00 90.50 215 ALA A O 1
ATOM 1693 N N . GLY A 1 216 ? -6.838 -22.719 -13.216 1.00 88.81 216 GLY A N 1
ATOM 1694 C CA . GLY A 1 216 ? -6.163 -22.080 -14.360 1.00 88.81 216 GLY A CA 1
ATOM 1695 C C . GLY A 1 216 ? -6.414 -20.571 -14.517 1.00 88.81 216 GLY A C 1
ATOM 1696 O O . GLY A 1 216 ? -5.722 -19.904 -15.299 1.00 88.81 216 GLY A O 1
ATOM 1697 N N . VAL A 1 217 ? -7.339 -20.002 -13.741 1.00 91.44 217 VAL A N 1
ATOM 1698 C CA . VAL A 1 217 ? -7.694 -18.577 -13.761 1.00 91.44 217 VAL A CA 1
ATOM 1699 C C . VAL A 1 217 ? -6.915 -17.831 -12.681 1.00 91.44 217 VAL A C 1
ATOM 1701 O O . VAL A 1 217 ? -6.812 -18.297 -11.550 1.00 91.44 217 VAL A O 1
ATOM 1704 N N . LEU A 1 218 ? -6.357 -16.667 -13.026 1.00 92.00 218 LEU A N 1
ATOM 1705 C CA . LEU A 1 218 ? -5.735 -15.784 -12.039 1.00 92.00 218 LEU A CA 1
ATOM 1706 C C . LEU A 1 218 ? -6.839 -15.061 -11.262 1.00 92.00 218 LEU A C 1
ATOM 1708 O O . LEU A 1 218 ? -7.652 -14.360 -11.863 1.00 92.00 218 LEU A O 1
ATOM 1712 N N . LYS A 1 219 ? -6.862 -15.230 -9.943 1.00 94.88 219 LYS A N 1
ATOM 1713 C CA . LYS A 1 219 ? -7.737 -14.503 -9.022 1.00 94.88 219 LYS A CA 1
ATOM 1714 C C . LYS A 1 219 ? -6.895 -13.567 -8.174 1.00 94.88 219 LYS A C 1
ATOM 1716 O O . LYS A 1 219 ? -5.796 -13.939 -7.773 1.00 94.88 219 LYS A O 1
ATOM 1721 N N . THR A 1 220 ? -7.433 -12.394 -7.860 1.00 94.75 220 THR A N 1
ATOM 1722 C CA . THR A 1 220 ? -6.782 -11.402 -7.001 1.00 94.75 220 THR A CA 1
ATOM 1723 C C . THR A 1 220 ? -7.760 -10.925 -5.941 1.00 94.75 220 THR A C 1
ATOM 1725 O O . THR A 1 220 ? -8.897 -10.576 -6.249 1.00 94.75 220 THR A O 1
ATOM 1728 N N . VAL A 1 221 ? -7.306 -10.893 -4.691 1.00 97.19 221 VAL A N 1
ATOM 1729 C CA . VAL A 1 221 ? -8.044 -10.355 -3.543 1.00 97.19 221 VAL A CA 1
ATOM 1730 C C . VAL A 1 221 ? -7.146 -9.381 -2.785 1.00 97.19 221 VAL A C 1
ATOM 1732 O O . VAL A 1 221 ? -5.944 -9.616 -2.671 1.00 97.19 221 VAL A O 1
ATOM 1735 N N . LYS A 1 222 ? -7.701 -8.278 -2.276 1.00 97.25 222 LYS A N 1
ATOM 1736 C CA . LYS A 1 222 ? -6.964 -7.287 -1.476 1.00 97.25 222 LYS A CA 1
ATOM 1737 C C . LYS A 1 222 ? -7.857 -6.647 -0.420 1.00 97.25 222 LYS A C 1
ATOM 1739 O O . LYS A 1 222 ? -9.060 -6.526 -0.629 1.00 97.25 222 LYS A O 1
ATOM 1744 N N . SER A 1 223 ? -7.259 -6.237 0.692 1.00 97.69 223 SER A N 1
ATOM 1745 C CA . SER A 1 223 ? -7.919 -5.483 1.758 1.00 97.69 223 SER A CA 1
ATOM 1746 C C . SER A 1 223 ? -6.935 -4.494 2.365 1.00 97.69 223 SER A C 1
ATOM 1748 O O . SER A 1 223 ? -5.742 -4.782 2.492 1.00 97.69 223 SER A O 1
ATOM 1750 N N . ASN A 1 224 ? -7.454 -3.349 2.804 1.00 98.00 224 ASN A N 1
ATOM 1751 C CA . ASN A 1 224 ? -6.733 -2.503 3.739 1.00 98.00 224 ASN A CA 1
ATOM 1752 C C . ASN A 1 224 ? -6.614 -3.203 5.098 1.00 98.00 224 ASN A C 1
ATOM 1754 O O . ASN A 1 224 ? -7.441 -4.056 5.458 1.00 98.00 224 ASN A O 1
ATOM 1758 N N . TYR A 1 225 ? -5.610 -2.810 5.866 1.00 97.94 225 TYR A N 1
ATOM 1759 C CA . TYR A 1 225 ? -5.353 -3.330 7.196 1.00 97.94 225 TYR A CA 1
ATOM 1760 C C . TYR A 1 225 ? -5.035 -2.223 8.196 1.00 97.94 225 TYR A C 1
ATOM 1762 O O . TYR A 1 225 ? -4.691 -1.099 7.837 1.00 97.94 225 TYR A O 1
ATOM 1770 N N . PHE A 1 226 ? -5.105 -2.571 9.474 1.00 97.56 226 PHE A N 1
ATOM 1771 C CA . PHE A 1 226 ? -4.521 -1.795 10.560 1.00 97.56 226 PHE A CA 1
ATOM 1772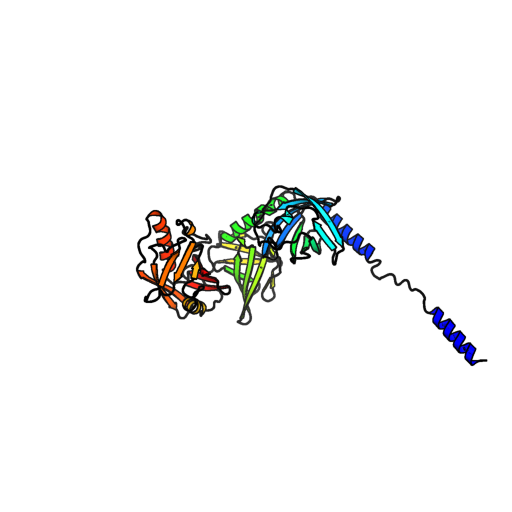 C C . PHE A 1 226 ? -3.559 -2.662 11.372 1.00 97.56 226 PHE A C 1
ATOM 1774 O O . PHE A 1 226 ? -3.582 -3.893 11.284 1.00 97.56 226 PHE A O 1
ATOM 1781 N N . VAL A 1 227 ? -2.693 -2.018 12.151 1.00 96.94 227 VAL A N 1
ATOM 1782 C CA . VAL A 1 227 ? -1.669 -2.703 12.944 1.00 96.94 227 VAL A CA 1
ATOM 1783 C C . VAL A 1 227 ? -2.012 -2.623 14.425 1.00 96.94 227 VAL A C 1
ATOM 1785 O O . VAL A 1 227 ? -2.259 -1.544 14.962 1.00 96.94 227 VAL A O 1
ATOM 1788 N N . SER A 1 228 ? -2.003 -3.769 15.104 1.00 93.69 228 SER A N 1
ATOM 1789 C CA . SER A 1 228 ? -2.108 -3.840 16.563 1.00 93.69 228 SER A CA 1
ATOM 1790 C C . SER A 1 228 ? -0.984 -4.706 17.117 1.00 93.69 228 SER A C 1
ATOM 1792 O O . SER A 1 228 ? -0.968 -5.925 16.924 1.00 93.69 228 SER A O 1
ATOM 1794 N N . GLY A 1 229 ? -0.010 -4.069 17.773 1.00 93.19 229 GLY A N 1
ATOM 1795 C CA . GLY A 1 229 ? 1.243 -4.723 18.153 1.00 93.19 229 GLY A CA 1
ATOM 1796 C C . GLY A 1 229 ? 1.972 -5.260 16.918 1.00 93.19 229 GLY A C 1
ATOM 1797 O O . GLY A 1 229 ? 2.156 -4.542 15.944 1.00 93.19 229 GLY A O 1
ATOM 1798 N N . SER A 1 230 ? 2.337 -6.543 16.927 1.00 95.81 230 SER A N 1
ATOM 1799 C CA . SER A 1 230 ? 2.964 -7.233 15.788 1.00 95.81 230 SER A CA 1
ATOM 1800 C C . SER A 1 230 ? 1.963 -7.893 14.831 1.00 95.81 230 SER A C 1
ATOM 1802 O O . SER A 1 230 ? 2.336 -8.768 14.050 1.00 95.81 230 SER A O 1
ATOM 1804 N N . SER A 1 231 ? 0.679 -7.538 14.910 1.00 97.31 231 SER A N 1
ATOM 1805 C CA . SER A 1 231 ? -0.364 -8.136 14.072 1.00 97.31 231 SER A CA 1
ATOM 1806 C C . SER A 1 231 ? -0.879 -7.152 13.033 1.00 97.31 231 SER A C 1
ATOM 1808 O O . SER A 1 231 ? -1.187 -6.004 13.351 1.00 97.31 231 SER A O 1
ATOM 1810 N N . LEU A 1 232 ? -1.025 -7.638 11.806 1.00 97.69 232 LEU A N 1
ATOM 1811 C CA . LEU A 1 232 ? -1.729 -6.992 10.708 1.00 97.69 232 LEU A CA 1
ATOM 1812 C C . LEU A 1 232 ? -3.159 -7.537 10.686 1.00 97.69 232 LEU A C 1
ATOM 1814 O O . LEU A 1 232 ? -3.352 -8.741 10.520 1.00 97.69 232 LEU A O 1
ATOM 1818 N N . ILE A 1 233 ? -4.162 -6.679 10.857 1.00 98.06 233 ILE A N 1
ATOM 1819 C CA . ILE A 1 233 ? -5.575 -7.075 10.931 1.00 98.06 233 ILE A CA 1
ATOM 1820 C C . ILE A 1 233 ? -6.336 -6.427 9.780 1.00 98.06 233 ILE A C 1
ATOM 1822 O O . ILE A 1 233 ? -6.255 -5.219 9.572 1.00 98.06 233 ILE A O 1
ATOM 1826 N N . LEU A 1 234 ? -7.068 -7.239 9.023 1.00 98.12 234 LEU A N 1
ATOM 1827 C CA . LEU A 1 234 ? -7.765 -6.803 7.821 1.00 98.12 234 LEU A CA 1
ATOM 1828 C C . LEU A 1 234 ? -9.122 -6.189 8.162 1.00 98.12 234 LEU A C 1
ATOM 1830 O O . LEU A 1 234 ? -9.867 -6.726 8.986 1.00 98.12 234 LEU A O 1
ATOM 1834 N N . PHE A 1 235 ? -9.461 -5.087 7.490 1.00 97.38 235 PHE A N 1
ATOM 1835 C CA . PHE A 1 235 ? -10.812 -4.529 7.563 1.00 97.38 235 PHE A CA 1
ATOM 1836 C C . PHE A 1 235 ? -11.835 -5.455 6.901 1.00 97.38 235 PHE A C 1
ATOM 1838 O O . PHE A 1 235 ? -12.944 -5.581 7.413 1.00 97.38 235 PHE A O 1
ATOM 1845 N N . GLU A 1 236 ? -11.450 -6.123 5.810 1.00 95.94 236 GLU A N 1
ATOM 1846 C CA . GLU A 1 236 ? -12.256 -7.135 5.130 1.00 95.94 236 GLU A CA 1
ATOM 1847 C C . GLU A 1 236 ? -11.505 -8.470 5.024 1.00 95.94 236 GLU A C 1
ATOM 1849 O O . GLU A 1 236 ? -10.320 -8.483 4.675 1.00 95.94 236 GLU A O 1
ATOM 1854 N N . PRO A 1 237 ? -12.158 -9.612 5.306 1.00 97.69 237 PRO A N 1
ATOM 1855 C CA . PRO A 1 237 ? -11.547 -10.922 5.125 1.00 97.69 237 PRO A CA 1
ATOM 1856 C C . PRO A 1 237 ? -11.134 -11.182 3.672 1.00 97.69 237 PRO A C 1
ATOM 1858 O O . PRO A 1 237 ? -11.876 -10.887 2.736 1.00 97.69 237 PRO A O 1
ATOM 1861 N N . LEU A 1 238 ? -9.984 -11.826 3.482 1.00 98.38 238 LEU A N 1
ATOM 1862 C CA . LEU A 1 238 ? -9.535 -12.312 2.177 1.00 98.38 238 LEU A CA 1
ATOM 1863 C C . LEU A 1 238 ? -9.808 -13.804 2.058 1.00 98.38 238 LEU A C 1
ATOM 1865 O O . LEU A 1 238 ? -9.337 -14.592 2.877 1.00 98.38 238 LEU A O 1
ATOM 1869 N N . VAL A 1 239 ? -10.543 -14.190 1.017 1.00 97.38 239 VAL A N 1
ATOM 1870 C CA . VAL A 1 239 ? -10.851 -15.591 0.713 1.00 97.38 239 VAL A CA 1
ATOM 1871 C C . VAL A 1 239 ? -9.929 -16.083 -0.401 1.00 97.38 239 VAL A C 1
ATOM 1873 O O . VAL A 1 239 ? -9.935 -15.559 -1.519 1.00 97.38 239 VAL A O 1
ATOM 1876 N N . ILE A 1 240 ? -9.108 -17.081 -0.079 1.00 96.75 240 ILE A N 1
ATOM 1877 C CA . ILE A 1 240 ? -8.070 -17.649 -0.944 1.00 96.75 240 ILE A CA 1
ATOM 1878 C C . ILE A 1 240 ? -8.294 -19.158 -1.000 1.00 96.75 240 ILE A C 1
ATOM 1880 O O . ILE A 1 240 ? -8.001 -19.876 -0.043 1.00 96.75 240 ILE A O 1
ATOM 1884 N N . GLY A 1 241 ? -8.877 -19.638 -2.101 1.00 93.19 241 GLY A N 1
ATOM 1885 C CA . GLY A 1 241 ? -9.383 -21.010 -2.170 1.00 93.19 241 GLY A CA 1
ATOM 1886 C C . GLY A 1 241 ? -10.404 -21.265 -1.056 1.00 93.19 241 GLY A C 1
ATOM 1887 O O . GLY A 1 241 ? -11.434 -20.600 -0.989 1.00 93.19 241 GLY A O 1
ATOM 1888 N N . THR A 1 242 ? -10.102 -22.205 -0.161 1.00 93.31 242 THR A N 1
ATOM 1889 C CA . THR A 1 242 ? -10.931 -22.533 1.014 1.00 93.31 242 THR A CA 1
ATOM 1890 C C . THR A 1 242 ? -10.478 -21.836 2.300 1.00 93.31 242 THR A C 1
ATOM 1892 O O . THR A 1 242 ? -11.110 -22.002 3.343 1.00 93.31 242 THR A O 1
ATOM 1895 N N . SER A 1 243 ? -9.370 -21.092 2.267 1.00 95.81 243 SER A N 1
ATOM 1896 C CA . SER A 1 243 ? -8.835 -20.382 3.428 1.00 95.81 243 SER A CA 1
ATOM 1897 C C . SER A 1 243 ? -9.389 -18.962 3.505 1.00 95.81 243 SER A C 1
ATOM 1899 O O . SER A 1 243 ? -9.378 -18.228 2.519 1.00 95.81 243 SER A O 1
ATOM 1901 N N . THR A 1 244 ? -9.803 -18.548 4.703 1.00 97.69 244 THR A N 1
ATOM 1902 C CA . THR A 1 244 ? -10.193 -17.163 4.994 1.00 97.69 244 THR A CA 1
ATOM 1903 C C . THR A 1 244 ? -9.161 -16.529 5.913 1.00 97.69 244 THR A C 1
ATOM 1905 O O . THR A 1 244 ? -8.998 -16.959 7.058 1.00 97.69 244 THR A O 1
ATOM 1908 N N . ILE A 1 245 ? -8.491 -15.493 5.415 1.00 98.31 245 ILE A N 1
ATOM 1909 C CA . ILE A 1 245 ? -7.509 -14.706 6.154 1.00 98.31 245 ILE A CA 1
ATOM 1910 C C . ILE A 1 245 ? -8.182 -13.444 6.680 1.00 98.31 245 ILE A C 1
ATOM 1912 O O . ILE A 1 245 ? -8.743 -12.670 5.910 1.00 98.31 245 ILE A O 1
ATOM 1916 N N . THR A 1 246 ? -8.107 -13.219 7.989 1.00 98.12 246 THR A N 1
ATOM 1917 C CA . THR A 1 246 ? -8.565 -11.973 8.636 1.00 98.12 246 THR A CA 1
ATOM 1918 C C . THR A 1 246 ? -7.436 -11.229 9.338 1.00 98.12 246 THR A C 1
ATOM 1920 O O . THR A 1 246 ? -7.560 -10.038 9.609 1.00 98.12 246 THR A O 1
ATOM 1923 N N . SER A 1 247 ? -6.340 -11.917 9.659 1.00 98.06 247 SER A N 1
ATOM 1924 C CA . SER A 1 247 ? -5.144 -11.305 10.230 1.00 98.06 247 SER A CA 1
ATOM 1925 C C . SER A 1 247 ? -3.892 -12.134 9.955 1.00 98.06 247 SER A C 1
ATOM 1927 O O . SER A 1 247 ? -3.966 -13.346 9.728 1.00 98.06 247 SER A O 1
ATOM 1929 N N . LEU A 1 248 ? -2.745 -11.460 10.009 1.00 98.56 248 LEU A N 1
ATOM 1930 C CA . LEU A 1 248 ? -1.420 -12.049 10.151 1.00 98.56 248 LEU A CA 1
ATOM 1931 C C . LEU A 1 248 ? -0.870 -11.625 11.515 1.00 98.56 248 LEU A C 1
ATOM 1933 O O . LEU A 1 248 ? -0.660 -10.440 11.757 1.00 98.56 248 LEU A O 1
ATOM 1937 N N . ASN A 1 249 ? -0.667 -12.578 12.415 1.00 98.44 249 ASN A N 1
ATOM 1938 C CA . ASN A 1 249 ? -0.244 -12.348 13.792 1.00 98.44 249 ASN A CA 1
ATOM 1939 C C . ASN A 1 249 ? 1.236 -12.703 13.962 1.00 98.44 249 ASN A C 1
ATOM 1941 O O . ASN A 1 249 ? 1.718 -13.668 13.362 1.00 98.44 249 ASN A O 1
ATOM 1945 N N . GLY A 1 250 ? 1.943 -11.961 14.817 1.00 97.81 250 GLY A N 1
ATOM 1946 C CA . GLY A 1 250 ? 3.358 -12.219 15.098 1.00 97.81 250 GLY A CA 1
ATOM 1947 C C . GLY A 1 250 ? 4.269 -11.948 13.901 1.00 97.81 250 GLY A C 1
ATOM 1948 O O . GLY A 1 250 ? 5.247 -12.668 13.703 1.00 97.81 250 GLY A O 1
ATOM 1949 N N . VAL A 1 251 ? 3.927 -10.944 13.090 1.00 98.50 251 VAL A N 1
ATOM 1950 C CA . VAL A 1 251 ? 4.701 -10.561 11.910 1.00 98.50 251 VAL A CA 1
ATOM 1951 C C . VAL A 1 251 ? 6.107 -10.168 12.343 1.00 98.50 251 VAL A C 1
ATOM 1953 O O . VAL A 1 251 ? 6.295 -9.289 13.183 1.00 98.50 251 VAL A O 1
ATOM 1956 N N . SER A 1 252 ? 7.099 -10.848 11.784 1.00 98.12 252 SER A N 1
ATOM 1957 C CA . SER A 1 252 ? 8.506 -10.648 12.117 1.00 98.12 252 SER A CA 1
ATOM 1958 C C . SER A 1 252 ? 9.388 -10.981 10.923 1.00 98.12 252 SER A C 1
ATOM 1960 O O . SER A 1 252 ? 9.061 -11.859 10.127 1.00 98.12 252 SER A O 1
ATOM 1962 N N . PHE A 1 253 ? 10.516 -10.286 10.792 1.00 97.94 253 PHE A N 1
ATOM 1963 C CA . PHE A 1 253 ? 11.529 -10.626 9.798 1.00 97.94 253 PHE A CA 1
ATOM 1964 C C . PHE A 1 253 ? 12.580 -11.550 10.403 1.00 97.94 253 PHE A C 1
ATOM 1966 O O . PHE A 1 253 ? 13.191 -11.223 11.422 1.00 97.94 253 PHE A O 1
ATOM 1973 N N . ASP A 1 254 ? 12.842 -12.663 9.732 1.00 97.44 254 ASP A N 1
ATOM 1974 C CA . ASP A 1 254 ? 13.896 -13.603 10.085 1.00 97.44 254 ASP A CA 1
ATOM 1975 C C . ASP A 1 254 ? 15.151 -13.331 9.250 1.00 97.44 254 ASP A C 1
ATOM 1977 O O . ASP A 1 254 ? 15.176 -13.517 8.036 1.00 97.44 254 ASP A O 1
ATOM 1981 N N . ALA A 1 255 ? 16.217 -12.890 9.921 1.00 94.94 255 ALA A N 1
ATOM 1982 C CA . ALA A 1 255 ? 17.481 -12.552 9.277 1.00 94.94 255 ALA A CA 1
ATOM 1983 C C . ALA A 1 255 ? 18.272 -13.758 8.758 1.00 94.94 255 ALA A C 1
ATOM 1985 O O . ALA A 1 255 ? 19.117 -13.571 7.886 1.00 94.94 255 ALA A O 1
ATOM 1986 N N . ALA A 1 256 ? 18.008 -14.968 9.259 1.00 95.38 256 ALA A N 1
ATOM 1987 C CA . ALA A 1 256 ? 18.675 -16.174 8.780 1.00 95.38 256 ALA A CA 1
ATOM 1988 C C . ALA A 1 256 ? 18.104 -16.630 7.431 1.00 95.38 256 ALA A C 1
ATOM 1990 O O . ALA A 1 256 ? 18.852 -17.078 6.565 1.00 95.38 256 ALA A O 1
ATOM 1991 N N . THR A 1 257 ? 16.787 -16.506 7.250 1.00 94.56 257 THR A N 1
ATOM 1992 C CA . THR A 1 257 ? 16.096 -16.940 6.024 1.00 94.56 257 THR A CA 1
ATOM 1993 C C . THR A 1 257 ? 15.811 -15.806 5.040 1.00 94.56 257 THR A C 1
ATOM 1995 O O . THR A 1 257 ? 15.639 -16.063 3.852 1.00 94.56 257 THR A O 1
ATOM 1998 N N . GLY A 1 258 ? 15.765 -14.556 5.509 1.00 94.62 258 GLY A N 1
ATOM 1999 C CA . GLY A 1 258 ? 15.347 -13.397 4.719 1.00 94.62 258 GLY A CA 1
ATOM 2000 C C . GLY A 1 258 ? 13.829 -13.288 4.536 1.00 94.62 258 GLY A C 1
ATOM 2001 O O . GLY A 1 258 ? 13.370 -12.542 3.674 1.00 94.62 258 GLY A O 1
ATOM 2002 N N . PHE A 1 259 ? 13.037 -14.046 5.301 1.00 97.12 259 PHE A N 1
ATOM 2003 C CA . PHE A 1 259 ? 11.582 -14.109 5.152 1.00 97.12 259 PHE A CA 1
ATOM 2004 C C . PHE A 1 259 ? 10.861 -13.257 6.190 1.00 97.12 259 PHE A C 1
ATOM 2006 O O . PHE A 1 259 ? 11.363 -13.006 7.287 1.00 97.12 259 PHE A O 1
ATOM 2013 N N . ILE A 1 260 ? 9.622 -12.893 5.871 1.00 98.38 260 ILE A N 1
ATOM 2014 C CA . ILE A 1 260 ? 8.656 -12.475 6.885 1.00 98.38 260 ILE A CA 1
ATOM 2015 C C . ILE A 1 260 ? 7.907 -13.714 7.362 1.00 98.38 260 ILE A C 1
ATOM 2017 O O . ILE A 1 260 ? 7.262 -14.391 6.562 1.00 98.38 260 ILE A O 1
ATOM 2021 N N . ASN A 1 261 ? 7.966 -13.991 8.660 1.00 98.38 261 ASN A N 1
ATOM 2022 C CA . ASN A 1 261 ? 7.179 -15.026 9.315 1.00 98.38 261 ASN A CA 1
ATOM 2023 C C . ASN A 1 261 ? 5.946 -14.403 9.974 1.00 98.38 261 ASN A C 1
ATOM 2025 O O . ASN A 1 261 ? 6.024 -13.329 10.570 1.00 98.38 261 ASN A O 1
ATOM 2029 N N . ALA A 1 262 ? 4.816 -15.097 9.885 1.00 98.44 262 ALA A N 1
ATOM 2030 C CA . ALA A 1 262 ? 3.580 -14.766 10.579 1.00 98.44 262 ALA A CA 1
ATOM 2031 C C . ALA A 1 262 ? 2.743 -16.033 10.817 1.00 98.44 262 ALA A C 1
ATOM 2033 O O . ALA A 1 262 ? 3.046 -17.116 10.314 1.00 98.44 262 ALA A O 1
ATOM 2034 N N . SER A 1 263 ? 1.648 -15.889 11.554 1.00 98.31 263 SER A N 1
ATOM 2035 C CA . SER A 1 263 ? 0.587 -16.893 11.662 1.00 98.31 263 SER A CA 1
ATOM 2036 C C . SER A 1 263 ? -0.739 -16.295 11.206 1.00 98.31 263 SER A C 1
ATOM 2038 O O . SER A 1 263 ? -1.052 -15.150 11.515 1.00 98.31 263 SER A O 1
ATOM 2040 N N . THR A 1 264 ? -1.532 -17.045 10.453 1.00 97.81 264 THR A N 1
ATOM 2041 C CA . THR A 1 264 ? -2.885 -16.622 10.066 1.00 97.81 264 THR A CA 1
ATOM 2042 C C . THR A 1 264 ? -3.815 -16.589 11.287 1.00 97.81 264 THR A C 1
ATOM 2044 O O . THR A 1 264 ? -3.478 -17.099 12.357 1.00 97.81 264 THR A O 1
ATOM 2047 N N . ASN A 1 265 ? -5.033 -16.066 11.137 1.00 96.69 265 ASN A N 1
ATOM 2048 C CA . ASN A 1 265 ? -6.075 -16.114 12.176 1.00 96.69 265 ASN A CA 1
ATOM 2049 C C . ASN A 1 265 ? -6.437 -17.535 12.648 1.00 96.69 265 ASN A C 1
ATOM 2051 O O . ASN A 1 265 ? -6.984 -17.683 13.735 1.00 96.69 265 ASN A O 1
ATOM 2055 N N . SER A 1 266 ? -6.127 -18.574 11.865 1.00 95.75 266 SER A N 1
ATOM 2056 C CA . SER A 1 266 ? -6.304 -19.978 12.269 1.00 95.75 266 SER A CA 1
ATOM 2057 C C . SER A 1 266 ? -5.139 -20.542 13.097 1.00 95.75 266 SER A C 1
ATOM 2059 O O . SER A 1 266 ? -5.212 -21.673 13.566 1.00 95.75 266 SER A O 1
ATOM 2061 N N . GLY A 1 267 ? -4.046 -19.787 13.247 1.00 96.50 267 GLY A N 1
ATOM 2062 C CA . GLY A 1 267 ? -2.786 -20.254 13.831 1.00 96.50 267 GLY A CA 1
ATOM 2063 C C . GLY A 1 267 ? -1.843 -20.937 12.834 1.00 96.50 267 GLY A C 1
ATOM 2064 O O . GLY A 1 267 ? -0.689 -21.185 13.173 1.00 96.50 267 GLY A O 1
ATOM 2065 N N . ALA A 1 268 ? -2.278 -21.201 11.595 1.00 96.62 268 ALA A N 1
ATOM 2066 C CA . ALA A 1 268 ? -1.406 -21.763 10.562 1.00 96.62 268 ALA A CA 1
ATOM 2067 C C . ALA A 1 268 ? -0.250 -20.807 10.227 1.00 96.62 268 ALA A C 1
ATOM 2069 O O . ALA A 1 268 ? -0.480 -19.612 10.022 1.00 96.62 268 ALA A O 1
ATOM 2070 N N . ALA A 1 269 ? 0.973 -21.332 10.150 1.00 97.38 269 ALA A N 1
ATOM 2071 C CA . ALA A 1 269 ? 2.156 -20.556 9.794 1.00 97.38 269 ALA A CA 1
ATOM 2072 C C . ALA A 1 269 ? 2.077 -20.046 8.346 1.00 97.38 269 ALA A C 1
ATOM 2074 O O . ALA A 1 269 ? 1.640 -20.760 7.444 1.00 97.38 269 ALA A O 1
ATOM 2075 N N . LEU A 1 270 ? 2.538 -18.818 8.127 1.00 97.94 270 LEU A N 1
ATOM 2076 C CA . LEU A 1 270 ? 2.631 -18.177 6.823 1.00 97.94 270 LEU A CA 1
ATOM 2077 C C . LEU A 1 270 ? 3.997 -17.508 6.693 1.00 97.94 270 LEU A C 1
ATOM 2079 O O . LEU A 1 270 ? 4.440 -16.792 7.589 1.00 97.94 270 LEU A O 1
ATOM 2083 N N . GLN A 1 271 ? 4.655 -17.733 5.559 1.00 98.12 271 GLN A N 1
ATOM 2084 C CA . GLN A 1 271 ? 5.932 -17.108 5.232 1.00 98.12 271 GLN A CA 1
ATOM 2085 C C . GLN A 1 271 ? 5.785 -16.288 3.959 1.00 98.12 271 GLN A C 1
ATOM 2087 O O . GLN A 1 271 ? 5.336 -16.826 2.945 1.00 98.12 271 GLN A O 1
ATOM 2092 N N . ILE A 1 272 ? 6.194 -15.020 4.001 1.00 98.44 272 ILE A N 1
ATOM 2093 C CA . ILE A 1 272 ? 6.319 -14.174 2.814 1.00 98.44 272 ILE A CA 1
ATOM 2094 C C . ILE A 1 272 ? 7.791 -14.152 2.406 1.00 98.44 272 ILE A C 1
ATOM 2096 O O . ILE A 1 272 ? 8.664 -13.783 3.194 1.00 98.44 272 ILE A O 1
ATOM 2100 N N . LYS A 1 273 ? 8.046 -14.570 1.170 1.00 97.56 273 LYS A N 1
ATOM 2101 C CA . LYS A 1 273 ? 9.369 -14.774 0.579 1.00 97.56 273 LYS A CA 1
ATOM 2102 C C . LYS A 1 273 ? 9.544 -13.862 -0.623 1.00 97.56 273 LYS A C 1
ATOM 2104 O O . LYS A 1 273 ? 8.577 -13.568 -1.323 1.00 97.56 273 LYS A O 1
ATOM 2109 N N . GLU A 1 274 ? 10.772 -13.451 -0.883 1.00 97.06 274 GLU A N 1
ATOM 2110 C CA . GLU A 1 274 ? 11.128 -12.739 -2.108 1.00 97.06 274 GLU A CA 1
ATOM 2111 C C . GLU A 1 274 ? 11.059 -13.657 -3.334 1.00 97.06 274 GLU A C 1
ATOM 2113 O O . GLU A 1 274 ? 11.283 -14.867 -3.243 1.00 97.06 274 GLU A O 1
ATOM 2118 N N . ALA A 1 275 ? 10.742 -13.080 -4.490 1.00 97.50 275 ALA A N 1
ATOM 2119 C CA . ALA A 1 275 ? 10.755 -13.754 -5.779 1.00 97.50 275 ALA A CA 1
ATOM 2120 C C . ALA A 1 275 ? 11.264 -12.809 -6.874 1.00 97.50 275 ALA A C 1
ATOM 2122 O O . ALA A 1 275 ? 11.068 -11.598 -6.814 1.00 97.50 275 ALA A O 1
ATOM 2123 N N . ILE A 1 276 ? 11.892 -13.384 -7.901 1.00 96.88 276 ILE A N 1
ATOM 2124 C CA . ILE A 1 276 ? 12.509 -12.627 -9.006 1.00 96.88 276 ILE A CA 1
ATOM 2125 C C . ILE A 1 276 ? 11.703 -12.676 -10.312 1.00 96.88 276 ILE A C 1
ATOM 2127 O O . ILE A 1 276 ? 12.073 -12.059 -11.304 1.00 96.88 276 ILE A O 1
ATOM 2131 N N . ALA A 1 277 ? 10.599 -13.419 -10.328 1.00 96.56 277 ALA A N 1
ATOM 2132 C CA . ALA A 1 277 ? 9.695 -13.543 -11.466 1.00 96.56 277 ALA A CA 1
ATOM 2133 C C . ALA A 1 277 ? 8.242 -13.462 -10.976 1.00 96.56 277 ALA A C 1
ATOM 2135 O O . ALA A 1 277 ? 7.990 -13.853 -9.834 1.00 96.56 277 ALA A O 1
ATOM 2136 N N . PRO A 1 278 ? 7.289 -12.989 -11.796 1.00 95.44 278 PRO A N 1
ATOM 2137 C CA . PRO A 1 278 ? 5.860 -12.990 -11.470 1.00 95.44 278 PRO A CA 1
ATOM 2138 C C . PRO A 1 278 ? 5.284 -14.411 -11.413 1.00 95.44 278 PRO A C 1
ATOM 2140 O O . PRO A 1 278 ? 5.820 -15.333 -12.030 1.00 95.44 278 PRO A O 1
ATOM 2143 N N . LEU A 1 279 ? 4.190 -14.613 -10.665 1.00 94.38 279 LEU A N 1
ATOM 2144 C CA . LEU A 1 279 ? 3.558 -15.944 -10.557 1.00 94.38 279 LEU A CA 1
ATOM 2145 C C . LEU A 1 279 ? 2.888 -16.292 -11.884 1.00 94.38 279 LEU A C 1
ATOM 2147 O O . LEU A 1 279 ? 2.952 -17.416 -12.373 1.00 94.38 279 LEU A O 1
ATOM 2151 N N . LYS A 1 280 ? 2.244 -15.276 -12.447 1.00 92.50 280 LYS A N 1
ATOM 2152 C CA . LYS A 1 280 ? 1.646 -15.238 -13.768 1.00 92.50 280 LYS A CA 1
ATOM 2153 C C . LYS A 1 280 ? 1.597 -13.774 -14.181 1.00 92.50 280 LYS A C 1
ATOM 2155 O O . LYS A 1 280 ? 1.327 -12.913 -13.351 1.00 92.50 280 LYS A O 1
ATOM 2160 N N . TYR A 1 281 ? 1.839 -13.499 -15.451 1.00 93.62 281 TYR A N 1
ATOM 2161 C CA . TYR A 1 281 ? 1.684 -12.169 -16.027 1.00 93.62 281 TYR A CA 1
ATOM 2162 C C . TYR A 1 281 ? 1.191 -12.297 -17.464 1.00 93.62 281 TYR A C 1
ATOM 2164 O O . TYR A 1 281 ? 1.291 -13.362 -18.079 1.00 93.62 281 TYR A O 1
ATOM 2172 N N . ASP A 1 282 ? 0.619 -11.216 -17.978 1.00 94.00 282 ASP A N 1
ATOM 2173 C CA . ASP A 1 282 ? 0.166 -11.134 -19.359 1.00 94.00 282 ASP A CA 1
ATOM 2174 C C . ASP A 1 282 ? 1.343 -10.723 -20.256 1.00 94.00 282 ASP A C 1
ATOM 2176 O O . ASP A 1 282 ? 1.807 -9.583 -20.234 1.00 94.00 282 ASP A O 1
ATOM 2180 N N . VAL A 1 283 ? 1.826 -11.675 -21.057 1.00 96.62 283 VAL A N 1
ATOM 2181 C CA . VAL A 1 283 ? 2.968 -11.493 -21.969 1.00 96.62 283 VAL A CA 1
ATOM 2182 C C . VAL A 1 283 ? 2.697 -10.475 -23.086 1.00 96.62 283 VAL A C 1
ATOM 2184 O O . VAL A 1 283 ? 3.629 -10.028 -23.750 1.00 96.62 283 VAL A O 1
ATOM 2187 N N . THR A 1 284 ? 1.439 -10.076 -23.302 1.00 97.38 284 THR A N 1
ATOM 2188 C CA . THR A 1 284 ? 1.071 -9.080 -24.321 1.00 97.38 284 THR A CA 1
ATOM 2189 C C . THR A 1 284 ? 1.200 -7.638 -23.823 1.00 97.38 284 THR A C 1
ATOM 2191 O O . THR A 1 284 ? 1.261 -6.714 -24.638 1.00 97.38 284 THR A O 1
ATOM 2194 N N . VAL A 1 285 ? 1.299 -7.428 -22.502 1.00 97.31 285 VAL A N 1
ATOM 2195 C CA . VAL A 1 285 ? 1.322 -6.094 -21.875 1.00 97.31 285 VAL A CA 1
ATOM 2196 C C . VAL A 1 285 ? 2.486 -5.257 -22.391 1.00 97.31 285 VAL A C 1
ATOM 2198 O O . VAL A 1 285 ? 2.284 -4.094 -22.722 1.00 97.31 285 VAL A O 1
ATOM 2201 N N . ALA A 1 286 ? 3.683 -5.837 -22.517 1.00 97.81 286 ALA A N 1
ATOM 2202 C CA . ALA A 1 286 ? 4.861 -5.110 -22.988 1.00 97.81 286 ALA A CA 1
ATOM 2203 C C . ALA A 1 286 ? 4.663 -4.543 -24.404 1.00 97.81 286 ALA A C 1
ATOM 2205 O O . ALA A 1 286 ? 4.909 -3.362 -24.647 1.00 97.81 286 ALA A O 1
ATOM 2206 N N . ALA A 1 287 ? 4.151 -5.361 -25.327 1.00 97.88 287 ALA A N 1
ATOM 2207 C CA . ALA A 1 287 ? 3.849 -4.921 -26.686 1.00 97.88 287 ALA A CA 1
ATOM 2208 C C . ALA A 1 287 ? 2.731 -3.865 -26.706 1.00 97.88 287 ALA A C 1
ATOM 2210 O O . ALA A 1 287 ? 2.831 -2.874 -27.431 1.00 97.88 287 ALA A O 1
ATOM 2211 N N . ARG A 1 288 ? 1.690 -4.037 -25.877 1.00 96.62 288 ARG A N 1
ATOM 2212 C CA . ARG A 1 288 ? 0.598 -3.062 -25.750 1.00 96.62 288 ARG A CA 1
ATOM 2213 C C . ARG A 1 288 ? 1.086 -1.718 -25.211 1.00 96.62 288 ARG A C 1
ATOM 2215 O O . ARG A 1 288 ? 0.673 -0.700 -25.756 1.00 96.62 288 ARG A O 1
ATOM 2222 N N . PHE A 1 289 ? 1.951 -1.722 -24.198 1.00 96.88 289 PHE A N 1
ATOM 2223 C CA . PHE A 1 289 ? 2.535 -0.523 -23.592 1.00 96.88 289 PHE A CA 1
ATOM 2224 C C . PHE A 1 289 ? 3.386 0.264 -24.596 1.00 96.88 289 PHE A C 1
ATOM 2226 O O . PHE A 1 289 ? 3.255 1.479 -24.692 1.00 96.88 289 PHE A O 1
ATOM 2233 N N . LEU A 1 290 ? 4.190 -0.426 -25.414 1.00 96.25 290 LEU A N 1
ATOM 2234 C CA . LEU A 1 290 ? 4.951 0.212 -26.495 1.00 96.25 290 LEU A CA 1
ATOM 2235 C C . LEU A 1 290 ? 4.061 0.815 -27.584 1.00 96.25 290 LEU A C 1
ATOM 2237 O O . LEU A 1 290 ? 4.363 1.887 -28.102 1.00 96.25 290 LEU A O 1
ATOM 2241 N N . ALA A 1 291 ? 2.993 0.108 -27.959 1.00 95.88 291 ALA A N 1
ATOM 2242 C CA . ALA A 1 291 ? 2.080 0.547 -29.009 1.00 95.88 291 ALA A CA 1
ATOM 2243 C C . ALA A 1 291 ? 1.133 1.664 -28.545 1.00 95.88 291 ALA A C 1
ATOM 2245 O O . ALA A 1 291 ? 0.695 2.465 -29.366 1.00 95.88 291 ALA A O 1
ATOM 2246 N N . ASN A 1 292 ? 0.815 1.709 -27.249 1.00 95.12 292 ASN A N 1
ATOM 2247 C CA . ASN A 1 292 ? -0.122 2.657 -26.654 1.00 95.12 292 ASN A CA 1
ATOM 2248 C C . ASN A 1 292 ? 0.463 3.240 -25.354 1.00 95.12 292 ASN A C 1
ATOM 2250 O O . ASN A 1 292 ? 0.026 2.857 -24.263 1.00 95.12 292 ASN A O 1
ATOM 2254 N N . PRO A 1 293 ? 1.445 4.153 -25.454 1.00 95.31 293 PRO A N 1
ATOM 2255 C CA . PRO A 1 293 ? 1.919 4.918 -24.307 1.00 95.31 293 PRO A CA 1
ATOM 2256 C C . PRO A 1 293 ? 0.773 5.633 -23.590 1.00 95.31 293 PRO A C 1
ATOM 2258 O O . PRO A 1 293 ? -0.250 5.959 -24.201 1.00 95.31 293 PRO A O 1
ATOM 2261 N N . VAL A 1 294 ? 0.951 5.917 -22.301 1.00 96.06 294 VAL A N 1
ATOM 2262 C CA . VAL A 1 294 ? -0.136 6.397 -21.433 1.00 96.06 294 VAL A CA 1
ATOM 2263 C C . VAL A 1 294 ? -0.743 7.724 -21.918 1.00 96.06 294 VAL A C 1
ATOM 2265 O O . VAL A 1 294 ? -1.973 7.885 -21.923 1.00 96.06 294 VAL A O 1
ATOM 2268 N N . TYR A 1 295 ? 0.110 8.614 -22.432 1.00 95.56 295 TYR A N 1
ATOM 2269 C CA . TYR A 1 295 ? -0.231 9.903 -23.041 1.00 95.56 295 TYR A CA 1
ATOM 2270 C C . TYR A 1 295 ? -0.141 9.874 -24.577 1.00 95.56 295 TYR A C 1
ATOM 2272 O O . TYR A 1 295 ? 0.123 10.882 -25.233 1.00 95.56 295 TYR A O 1
ATOM 2280 N N . GLY A 1 296 ? -0.347 8.705 -25.188 1.00 93.88 296 GLY A N 1
ATOM 2281 C CA . GLY A 1 296 ? -0.416 8.518 -26.638 1.00 93.88 296 GLY A CA 1
ATOM 2282 C C . GLY A 1 296 ? 0.944 8.388 -27.324 1.00 93.88 296 GLY A C 1
ATOM 2283 O O . GLY A 1 296 ? 1.133 7.456 -28.099 1.00 93.88 296 GLY A O 1
ATOM 2284 N N . THR A 1 297 ? 1.909 9.269 -27.038 1.00 95.31 297 THR A N 1
ATOM 2285 C CA . THR A 1 297 ? 3.280 9.165 -27.592 1.00 95.31 297 THR A CA 1
ATOM 2286 C C . THR A 1 297 ? 4.353 8.896 -26.544 1.00 95.31 297 THR A C 1
ATOM 2288 O O . THR A 1 297 ? 5.464 8.507 -26.902 1.00 95.31 297 THR A O 1
ATOM 2291 N N . TYR A 1 298 ? 4.034 9.100 -25.268 1.00 97.06 298 TYR A N 1
ATOM 2292 C CA . TYR A 1 298 ? 4.938 8.885 -24.147 1.00 97.06 298 TYR A CA 1
ATOM 2293 C C . TYR A 1 298 ? 4.177 8.462 -22.887 1.00 97.06 298 TYR A C 1
ATOM 2295 O O . TYR A 1 298 ? 2.947 8.532 -22.847 1.00 97.06 298 TYR A O 1
ATOM 2303 N N . SER A 1 299 ? 4.916 8.000 -21.885 1.00 98.19 299 SER A N 1
ATOM 2304 C CA . SER A 1 299 ? 4.410 7.693 -20.543 1.00 98.19 299 SER A CA 1
ATOM 2305 C C . SER A 1 299 ? 5.266 8.421 -19.508 1.00 98.19 299 SER A C 1
ATOM 2307 O O . SER A 1 299 ? 6.475 8.560 -19.723 1.00 98.19 299 SER A O 1
ATOM 2309 N N . GLU A 1 300 ? 4.670 8.882 -18.409 1.00 98.06 300 GLU A N 1
ATOM 2310 C CA . GLU A 1 300 ? 5.360 9.705 -17.407 1.00 98.06 300 GLU A CA 1
ATOM 2311 C C . GLU A 1 300 ? 5.707 8.893 -16.160 1.00 98.06 300 GLU A C 1
ATOM 2313 O O . GLU A 1 300 ? 5.008 7.959 -15.784 1.00 98.06 300 GLU A O 1
ATOM 2318 N N . CYS A 1 301 ? 6.813 9.247 -15.512 1.00 98.31 301 CYS A N 1
ATOM 2319 C CA . CYS A 1 301 ? 7.205 8.728 -14.210 1.00 98.31 301 CYS A CA 1
ATOM 2320 C C . CYS A 1 301 ? 7.689 9.879 -13.322 1.00 98.31 301 CYS A C 1
ATOM 2322 O O . CYS A 1 301 ? 8.632 10.589 -13.677 1.00 98.31 301 CYS A O 1
ATOM 2324 N N . TYR A 1 302 ? 7.096 10.043 -12.140 1.00 97.62 302 TYR A N 1
ATOM 2325 C CA . TYR A 1 302 ? 7.395 11.175 -11.247 1.00 97.62 302 TYR A CA 1
ATOM 2326 C C . TYR A 1 302 ? 8.442 10.873 -10.168 1.00 97.62 302 TYR A C 1
ATOM 2328 O O . TYR A 1 302 ? 8.913 11.777 -9.478 1.00 97.62 302 TYR A O 1
ATOM 2336 N N . THR A 1 303 ? 8.814 9.606 -9.984 1.00 96.62 303 THR A N 1
ATOM 2337 C CA . THR A 1 303 ? 9.700 9.179 -8.888 1.00 96.62 303 THR A CA 1
ATOM 2338 C C . THR A 1 303 ? 10.941 8.430 -9.357 1.00 96.62 303 THR A C 1
ATOM 2340 O O . THR A 1 303 ? 11.818 8.162 -8.548 1.00 96.62 303 THR A O 1
ATOM 2343 N N . GLY A 1 304 ? 11.071 8.119 -10.648 1.00 97.81 304 GLY A N 1
ATOM 2344 C CA . GLY A 1 304 ? 12.184 7.329 -11.170 1.00 97.81 304 GLY A CA 1
ATOM 2345 C C . GLY A 1 304 ? 12.170 5.876 -10.690 1.00 97.81 304 GLY A C 1
ATOM 2346 O O . GLY A 1 304 ? 11.130 5.312 -10.359 1.00 97.81 304 GLY A O 1
ATOM 2347 N N . PHE A 1 305 ? 13.342 5.236 -10.686 1.00 98.44 305 PHE A N 1
ATOM 2348 C CA . PHE A 1 305 ? 13.447 3.851 -10.234 1.00 98.44 305 PHE A CA 1
ATOM 2349 C C . PHE A 1 305 ? 13.301 3.746 -8.717 1.00 98.44 305 PHE A C 1
ATOM 2351 O O . PHE A 1 305 ? 14.019 4.403 -7.958 1.00 98.44 305 PHE A O 1
ATOM 2358 N N . THR A 1 306 ? 12.456 2.815 -8.291 1.00 97.62 306 THR A N 1
ATOM 2359 C CA . THR A 1 306 ? 12.582 2.195 -6.978 1.00 97.62 306 THR A CA 1
ATOM 2360 C C . THR A 1 306 ? 13.694 1.154 -7.040 1.00 97.62 306 THR A C 1
ATOM 2362 O O . THR A 1 306 ? 13.739 0.358 -7.981 1.00 97.62 306 THR A O 1
ATOM 2365 N N . VAL A 1 307 ? 14.607 1.157 -6.065 1.00 97.88 307 VAL A N 1
ATOM 2366 C CA . VAL A 1 307 ? 15.675 0.151 -5.936 1.00 97.88 307 VAL A CA 1
ATOM 2367 C C . VAL A 1 307 ? 15.759 -0.296 -4.487 1.00 97.88 307 VAL A C 1
ATOM 2369 O O . VAL A 1 307 ? 15.847 0.538 -3.593 1.00 97.88 307 VAL A O 1
ATOM 2372 N N . ASP A 1 308 ? 15.734 -1.606 -4.247 1.00 95.44 308 ASP A N 1
ATOM 2373 C CA . ASP A 1 308 ? 15.761 -2.188 -2.899 1.00 95.44 308 ASP A CA 1
ATOM 2374 C C . ASP A 1 308 ? 14.663 -1.648 -1.966 1.00 95.44 308 ASP A C 1
ATOM 2376 O O . ASP A 1 308 ? 14.882 -1.473 -0.769 1.00 95.44 308 ASP A O 1
ATOM 2380 N N . GLY A 1 309 ? 13.483 -1.359 -2.521 1.00 90.94 309 GLY A N 1
ATOM 2381 C CA . GLY A 1 309 ? 12.363 -0.758 -1.789 1.00 90.94 309 GLY A CA 1
ATOM 2382 C C . GLY A 1 309 ? 12.482 0.752 -1.550 1.00 90.94 309 GLY A C 1
ATOM 2383 O O . GLY A 1 309 ? 11.545 1.352 -1.031 1.00 90.94 309 GLY A O 1
ATOM 2384 N N . VAL A 1 310 ? 13.583 1.394 -1.955 1.00 93.31 310 VAL A N 1
ATOM 2385 C CA . VAL A 1 310 ? 13.757 2.849 -1.852 1.00 93.31 310 VAL A CA 1
ATOM 2386 C C . VAL A 1 310 ? 13.183 3.516 -3.095 1.00 93.31 310 VAL A C 1
ATOM 2388 O O . VAL A 1 310 ? 13.751 3.396 -4.180 1.00 93.31 310 VAL A O 1
ATOM 2391 N N . ILE A 1 311 ? 12.051 4.206 -2.944 1.00 93.88 311 ILE A N 1
ATOM 2392 C CA . ILE A 1 311 ? 11.457 5.037 -4.002 1.00 93.88 311 ILE A CA 1
ATOM 2393 C C . ILE A 1 311 ? 12.418 6.182 -4.325 1.00 93.88 311 ILE A C 1
ATOM 2395 O O . ILE A 1 311 ? 13.007 6.762 -3.413 1.00 93.88 311 ILE A O 1
ATOM 2399 N N . A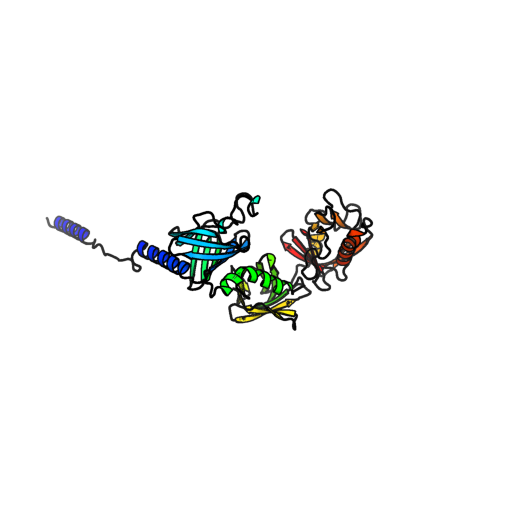SP A 1 312 ? 12.548 6.534 -5.606 1.00 97.38 312 ASP A N 1
ATOM 2400 C CA . ASP A 1 312 ? 13.473 7.580 -6.054 1.00 97.38 312 ASP A CA 1
ATOM 2401 C C . ASP A 1 312 ? 14.922 7.300 -5.632 1.00 97.38 312 ASP A C 1
ATOM 2403 O O . ASP A 1 312 ? 15.655 8.173 -5.168 1.00 97.38 312 ASP A O 1
ATOM 2407 N N . ALA A 1 313 ? 15.353 6.045 -5.800 1.00 97.94 313 ALA A N 1
ATOM 2408 C CA . ALA A 1 313 ? 16.650 5.563 -5.325 1.00 97.94 313 ALA A CA 1
ATOM 2409 C C . ALA A 1 313 ? 17.849 6.314 -5.921 1.00 97.94 313 ALA A C 1
ATOM 2411 O O . ALA A 1 313 ? 18.939 6.307 -5.349 1.00 97.94 313 ALA A O 1
ATOM 2412 N N . TYR A 1 314 ? 17.669 6.938 -7.086 1.00 98.19 314 TYR A N 1
ATOM 2413 C CA . TYR A 1 314 ? 18.705 7.736 -7.738 1.00 98.19 314 TYR A CA 1
ATOM 2414 C C . TYR A 1 314 ? 18.540 9.240 -7.516 1.00 98.19 314 TYR A C 1
ATOM 2416 O O . TYR A 1 314 ? 19.412 9.990 -7.943 1.00 98.19 314 TYR A O 1
ATOM 2424 N N . GLY A 1 315 ? 17.480 9.684 -6.838 1.00 98.06 315 GLY A N 1
ATOM 2425 C CA . GLY A 1 315 ? 17.257 11.083 -6.490 1.00 98.06 315 GLY A CA 1
ATOM 2426 C C . GLY A 1 315 ? 16.876 11.971 -7.675 1.00 98.06 315 GLY A C 1
ATOM 2427 O O . GLY A 1 315 ? 17.278 13.132 -7.709 1.00 98.06 315 GLY A O 1
ATOM 2428 N N . VAL A 1 316 ? 16.113 11.471 -8.652 1.00 98.06 316 VAL A N 1
ATOM 2429 C CA . VAL A 1 316 ? 15.663 12.245 -9.824 1.00 98.06 316 VAL A CA 1
ATOM 2430 C C . VAL A 1 316 ? 14.866 13.483 -9.423 1.00 98.06 316 VAL A C 1
ATOM 2432 O O . VAL A 1 316 ? 15.032 14.526 -10.050 1.00 98.06 316 VAL A O 1
ATOM 2435 N N . ARG A 1 317 ? 14.118 13.438 -8.311 1.00 98.00 317 ARG A N 1
ATOM 2436 C CA . ARG A 1 317 ? 13.384 14.608 -7.794 1.00 98.00 317 ARG A CA 1
ATOM 2437 C C . ARG A 1 317 ? 14.287 15.697 -7.216 1.00 98.00 317 ARG A C 1
ATOM 2439 O O . ARG A 1 317 ? 13.824 16.804 -6.968 1.00 98.00 317 ARG A O 1
ATOM 2446 N N . THR A 1 318 ? 15.573 15.414 -7.011 1.00 97.88 318 THR A N 1
ATOM 2447 C CA . THR A 1 318 ? 16.555 16.431 -6.596 1.00 97.88 318 THR A CA 1
ATOM 2448 C C . THR A 1 318 ? 17.125 17.217 -7.777 1.00 97.88 318 THR A C 1
ATOM 2450 O O . THR A 1 318 ? 17.811 18.221 -7.576 1.00 97.88 318 THR A O 1
ATOM 2453 N N . ILE A 1 319 ? 16.842 16.796 -9.017 1.00 97.81 319 ILE A N 1
ATOM 2454 C CA . ILE A 1 319 ? 17.229 17.546 -10.210 1.00 97.81 319 ILE A CA 1
ATOM 2455 C C . ILE A 1 319 ? 16.462 18.886 -10.209 1.00 97.81 319 ILE A C 1
ATOM 2457 O O . ILE A 1 319 ? 15.239 18.892 -10.057 1.00 97.81 319 ILE A O 1
ATOM 2461 N N . PRO A 1 320 ? 17.141 20.034 -10.395 1.00 96.81 320 PRO 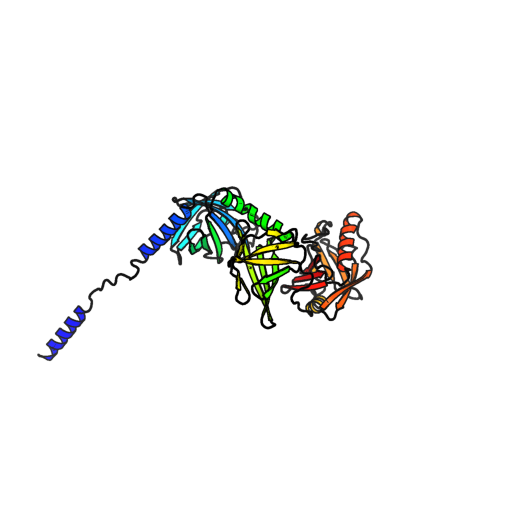A N 1
ATOM 2462 C CA . PRO A 1 320 ? 16.477 21.334 -10.400 1.00 96.81 320 PRO A CA 1
ATOM 2463 C C . PRO A 1 320 ? 15.328 21.408 -11.413 1.00 96.81 320 PRO A C 1
ATOM 2465 O O . PRO A 1 320 ? 15.516 21.093 -12.589 1.00 96.81 320 PRO A O 1
ATOM 2468 N N . ASN A 1 321 ? 14.162 21.870 -10.950 1.00 97.00 321 ASN A N 1
ATOM 2469 C CA . ASN A 1 321 ? 12.910 21.982 -11.712 1.00 97.00 321 ASN A CA 1
ATOM 2470 C C . ASN A 1 321 ? 12.357 20.659 -12.263 1.00 97.00 321 ASN A C 1
ATOM 2472 O O . ASN A 1 321 ? 11.490 20.698 -13.133 1.00 97.00 321 ASN A O 1
ATOM 2476 N N . PHE A 1 322 ? 12.836 19.506 -11.790 1.00 98.19 322 PHE A N 1
ATOM 2477 C CA . PHE A 1 322 ? 12.320 18.213 -12.221 1.00 98.19 322 PHE A CA 1
ATOM 2478 C C . PHE A 1 322 ? 10.816 18.102 -11.991 1.00 98.19 322 PHE A C 1
ATOM 2480 O O . PHE A 1 322 ? 10.310 18.422 -10.916 1.00 98.19 322 PHE A O 1
ATOM 2487 N N . PHE A 1 323 ? 10.131 17.612 -13.015 1.00 97.75 323 PHE A N 1
ATOM 2488 C CA . PHE A 1 323 ? 8.715 17.295 -12.968 1.00 97.75 323 PHE A CA 1
ATOM 2489 C C . PHE A 1 323 ? 8.497 15.802 -13.224 1.00 97.75 323 PHE A C 1
ATOM 2491 O O . PHE A 1 323 ? 7.938 15.121 -12.372 1.00 97.75 323 PHE A O 1
ATOM 2498 N N . SER A 1 324 ? 9.002 15.278 -14.344 1.00 98.19 324 SER A N 1
ATOM 2499 C CA . SER A 1 324 ? 8.814 13.879 -14.741 1.00 98.19 324 SER A CA 1
ATOM 2500 C C . SER A 1 324 ? 9.995 13.336 -15.549 1.00 98.19 324 SER A C 1
ATOM 2502 O O . SER A 1 324 ? 10.787 14.071 -16.154 1.00 98.19 324 SER A O 1
ATOM 2504 N N . ILE A 1 325 ? 10.104 12.010 -15.565 1.00 98.44 325 ILE A N 1
ATOM 2505 C CA . ILE A 1 325 ? 10.793 11.248 -16.600 1.00 98.44 325 ILE A CA 1
ATOM 2506 C C . ILE A 1 325 ? 9.751 10.852 -17.642 1.00 98.44 325 ILE A C 1
ATOM 2508 O O . ILE A 1 325 ? 8.798 10.148 -17.319 1.00 98.44 325 ILE A O 1
ATOM 2512 N N . ASP A 1 326 ? 9.985 11.221 -18.892 1.00 98.00 326 ASP A N 1
ATOM 2513 C CA . ASP A 1 326 ? 9.111 10.881 -20.004 1.00 98.00 326 ASP A CA 1
ATOM 2514 C C . ASP A 1 326 ? 9.761 9.782 -20.834 1.00 98.00 326 ASP A C 1
ATOM 2516 O O . ASP A 1 326 ? 10.844 9.951 -21.414 1.00 98.00 326 ASP A O 1
ATOM 2520 N N . TYR A 1 327 ? 9.078 8.648 -20.898 1.00 98.38 327 TYR A N 1
ATOM 2521 C CA . TYR A 1 327 ? 9.461 7.519 -21.719 1.00 98.38 327 TYR A CA 1
ATOM 2522 C C . TYR A 1 327 ? 8.759 7.577 -23.070 1.00 98.38 327 TYR A C 1
ATOM 2524 O O . TYR A 1 327 ? 7.541 7.437 -23.164 1.00 98.38 327 TYR A O 1
ATOM 2532 N N . TYR A 1 328 ? 9.551 7.730 -24.125 1.00 97.75 328 TYR A N 1
ATOM 2533 C CA . TYR A 1 328 ? 9.108 7.645 -25.507 1.00 97.75 328 TYR A CA 1
ATOM 2534 C C . TYR A 1 328 ? 9.597 6.318 -26.089 1.00 97.75 328 TYR A C 1
ATOM 2536 O O . TYR A 1 328 ? 10.805 6.174 -26.291 1.00 97.75 328 TYR A O 1
ATOM 2544 N N . PRO A 1 329 ? 8.718 5.363 -26.438 1.00 96.75 329 PRO A N 1
ATOM 2545 C CA . PRO A 1 329 ? 9.161 4.140 -27.105 1.00 96.75 329 PRO A CA 1
ATOM 2546 C C . PRO A 1 329 ? 9.727 4.420 -28.504 1.00 96.75 329 PRO A C 1
ATOM 2548 O O . PRO A 1 329 ? 10.583 3.681 -28.987 1.00 96.75 329 PRO A O 1
ATOM 2551 N N . LYS A 1 330 ? 9.277 5.506 -29.148 1.00 96.25 330 LYS A N 1
ATOM 2552 C CA . LYS A 1 330 ? 9.778 5.994 -30.436 1.00 96.25 330 LYS A CA 1
ATOM 2553 C C . LYS A 1 330 ? 9.557 7.501 -30.566 1.00 96.25 330 LYS A C 1
ATOM 2555 O O . LYS A 1 330 ? 8.460 7.983 -30.299 1.00 96.25 330 LYS A O 1
ATOM 2560 N N . ILE A 1 331 ? 10.569 8.237 -31.025 1.00 95.00 331 ILE A N 1
ATOM 2561 C CA . ILE A 1 331 ? 10.421 9.648 -31.401 1.00 95.00 331 ILE A CA 1
ATOM 2562 C C . ILE A 1 331 ? 9.969 9.755 -32.860 1.00 95.00 331 ILE A C 1
ATOM 2564 O O . ILE A 1 331 ? 10.474 9.057 -33.741 1.00 95.00 331 ILE A O 1
ATOM 2568 N N . THR A 1 332 ? 9.023 10.654 -33.133 1.00 91.69 332 THR A N 1
ATOM 2569 C CA . THR A 1 332 ? 8.525 10.919 -34.489 1.00 91.69 332 THR A CA 1
ATOM 2570 C C . THR A 1 332 ? 9.672 11.252 -35.442 1.00 91.69 332 THR A C 1
ATOM 2572 O O . THR A 1 332 ? 10.468 12.153 -35.187 1.00 91.69 332 THR A O 1
ATOM 2575 N N . GLY A 1 333 ? 9.749 10.518 -36.555 1.00 91.62 333 GLY A N 1
ATOM 2576 C CA . GLY A 1 333 ? 10.797 10.688 -37.564 1.00 91.62 333 GLY A CA 1
ATOM 2577 C C . GLY A 1 333 ? 12.154 10.071 -37.208 1.00 91.62 333 GLY A C 1
ATOM 2578 O O . GLY A 1 333 ? 13.084 10.216 -37.992 1.00 91.62 333 GLY A O 1
ATOM 2579 N N . GLN A 1 334 ? 12.276 9.377 -36.071 1.00 92.81 334 GLN A N 1
ATOM 2580 C CA . GLN A 1 334 ? 13.497 8.683 -35.651 1.00 92.81 334 GLN A CA 1
ATOM 2581 C C . GLN A 1 334 ? 13.286 7.166 -35.581 1.00 92.81 334 GLN A C 1
ATOM 2583 O O . GLN A 1 334 ? 12.158 6.677 -35.464 1.00 92.81 334 GLN A O 1
ATOM 2588 N N . ASN A 1 335 ? 14.387 6.413 -35.632 1.00 92.19 335 ASN A N 1
ATOM 2589 C CA . ASN A 1 335 ? 14.384 4.956 -35.438 1.00 92.19 335 ASN A CA 1
ATOM 2590 C C . ASN A 1 335 ? 14.554 4.543 -33.966 1.00 92.19 335 ASN A C 1
ATOM 2592 O O . ASN A 1 335 ? 14.452 3.361 -33.652 1.00 92.19 335 ASN A O 1
ATOM 2596 N N . TYR A 1 336 ? 14.762 5.513 -33.077 1.00 95.81 336 TYR A N 1
ATOM 2597 C CA . TYR A 1 336 ? 14.942 5.335 -31.642 1.00 95.81 336 TYR A CA 1
ATOM 2598 C C . TYR A 1 336 ? 13.884 6.111 -30.841 1.00 95.81 336 TYR A C 1
ATOM 2600 O O . TYR A 1 336 ? 13.276 7.081 -31.307 1.00 95.81 336 TYR A O 1
ATOM 2608 N N . GLY A 1 337 ? 13.649 5.642 -29.624 1.00 97.25 337 GLY A N 1
ATOM 2609 C CA . GLY A 1 337 ? 12.923 6.307 -28.554 1.00 97.25 337 GLY A CA 1
ATOM 2610 C C . GLY A 1 337 ? 13.847 7.083 -27.616 1.00 97.25 337 GLY A C 1
ATOM 2611 O O . GLY A 1 337 ? 15.030 7.287 -27.894 1.00 97.25 337 GLY A O 1
ATOM 2612 N N . ALA A 1 338 ? 13.305 7.517 -26.483 1.00 97.31 338 ALA A N 1
ATOM 2613 C CA . ALA A 1 338 ? 14.009 8.364 -25.532 1.00 97.31 338 ALA A CA 1
ATOM 2614 C C . ALA A 1 338 ? 13.553 8.129 -24.093 1.00 97.31 338 ALA A C 1
ATOM 2616 O O . ALA A 1 338 ? 12.373 7.902 -23.840 1.00 97.31 338 ALA A O 1
ATOM 2617 N N . VAL A 1 339 ? 14.478 8.305 -23.151 1.00 97.75 339 VAL A N 1
ATOM 2618 C CA . VAL A 1 339 ? 14.151 8.607 -21.751 1.00 97.75 339 VAL A CA 1
ATOM 2619 C C . VAL A 1 339 ? 14.561 10.054 -21.502 1.00 97.75 339 VAL A C 1
ATOM 2621 O O . VAL A 1 339 ? 15.754 10.370 -21.488 1.00 97.75 339 VAL A O 1
ATOM 2624 N N . ARG A 1 340 ? 13.578 10.947 -21.372 1.00 97.19 340 ARG A N 1
ATOM 2625 C CA . ARG A 1 340 ? 13.789 12.398 -21.254 1.00 97.19 340 ARG A CA 1
ATOM 2626 C C . ARG A 1 340 ? 13.372 12.882 -19.873 1.00 97.19 340 ARG A C 1
ATOM 2628 O O . ARG A 1 340 ? 12.524 12.277 -19.241 1.00 97.19 340 ARG A O 1
ATOM 2635 N N . PHE A 1 341 ? 13.954 13.984 -19.420 1.00 98.06 341 PHE A N 1
ATOM 2636 C CA . PHE A 1 341 ? 13.657 14.573 -18.113 1.00 98.06 341 PHE A CA 1
ATOM 2637 C C . PHE A 1 341 ? 12.984 15.925 -18.338 1.00 98.06 341 PHE A C 1
ATOM 2639 O O . PHE A 1 341 ? 13.621 16.830 -18.888 1.00 98.06 341 PHE A O 1
ATOM 2646 N N . TRP A 1 342 ? 11.707 16.048 -17.980 1.00 97.81 342 TRP A N 1
ATOM 2647 C CA . TRP A 1 342 ? 10.959 17.299 -18.066 1.00 97.81 342 TRP A CA 1
ATOM 2648 C C . TRP A 1 342 ? 11.289 18.183 -16.860 1.00 97.81 342 TRP A C 1
ATOM 2650 O O . TRP A 1 342 ? 11.179 17.753 -15.711 1.00 97.81 342 TRP A O 1
ATOM 2660 N N . LEU A 1 343 ? 11.722 19.417 -17.126 1.00 97.00 343 LEU A N 1
ATOM 2661 C CA . LEU A 1 343 ? 12.213 20.374 -16.129 1.00 97.00 343 LEU A CA 1
ATOM 2662 C C . LEU A 1 343 ? 11.277 21.591 -16.009 1.00 97.00 343 LEU A C 1
ATOM 2664 O O . LEU A 1 343 ? 11.709 22.744 -16.078 1.00 97.00 343 LEU A O 1
ATOM 2668 N N . GLY A 1 344 ? 9.970 21.334 -15.937 1.00 92.56 344 GLY A N 1
ATOM 2669 C CA . GLY A 1 344 ? 8.913 22.340 -15.793 1.00 92.56 344 GLY A CA 1
ATOM 2670 C C . GLY A 1 344 ? 8.516 23.044 -17.096 1.00 92.56 344 GLY A C 1
ATOM 2671 O O . GLY A 1 344 ? 7.329 23.137 -17.394 1.00 92.56 344 GLY A O 1
ATOM 2672 N N . THR A 1 345 ? 9.480 23.517 -17.890 1.00 94.38 345 THR A N 1
ATOM 2673 C CA . THR A 1 345 ? 9.210 24.245 -19.152 1.00 94.38 345 THR A CA 1
ATOM 2674 C C . THR A 1 345 ? 9.926 23.681 -20.375 1.00 94.38 345 THR A C 1
ATOM 2676 O O . THR A 1 345 ? 9.594 24.047 -21.503 1.00 94.38 345 THR A O 1
ATOM 2679 N N . ALA A 1 346 ? 10.915 22.811 -20.177 1.00 96.38 346 ALA A N 1
ATOM 2680 C CA . ALA A 1 346 ? 11.694 22.215 -21.252 1.00 96.38 346 ALA A CA 1
ATOM 2681 C C . ALA A 1 346 ? 12.261 20.856 -20.838 1.00 96.38 346 ALA A C 1
ATOM 2683 O O . ALA A 1 346 ? 12.388 20.542 -19.654 1.00 96.38 346 ALA A O 1
ATOM 2684 N N . TYR A 1 347 ? 12.677 20.075 -21.831 1.00 96.94 347 TYR A N 1
ATOM 2685 C CA . TYR A 1 347 ? 13.449 18.862 -21.598 1.00 96.94 347 TYR A CA 1
ATOM 2686 C C . TYR A 1 347 ? 14.918 19.178 -21.324 1.00 96.94 347 TYR A C 1
ATOM 2688 O O . TYR A 1 347 ? 15.528 19.993 -22.021 1.00 96.94 347 TYR A O 1
ATOM 2696 N N . GLY A 1 348 ? 15.512 18.462 -20.369 1.00 94.94 348 GLY A N 1
ATOM 2697 C CA . GLY A 1 348 ? 16.960 18.443 -20.192 1.00 94.94 348 GLY A CA 1
ATOM 2698 C C . GLY A 1 348 ? 17.684 17.965 -21.457 1.00 94.94 348 GLY A C 1
ATOM 2699 O O . GLY A 1 348 ? 17.243 17.031 -22.127 1.00 94.94 348 GLY A O 1
ATOM 2700 N N . ALA A 1 349 ? 18.821 18.589 -21.780 1.00 95.38 349 ALA A N 1
ATOM 2701 C CA . ALA A 1 349 ? 19.698 18.188 -22.886 1.00 95.38 349 ALA A CA 1
ATOM 2702 C C . ALA A 1 349 ? 20.597 17.001 -22.486 1.00 95.38 349 ALA A C 1
ATOM 2704 O O . ALA A 1 349 ? 21.828 17.086 -22.492 1.00 95.38 349 ALA A O 1
ATOM 2705 N N . TYR A 1 350 ? 19.971 15.923 -22.019 1.00 96.06 350 TYR A N 1
ATOM 2706 C CA . TYR A 1 350 ? 20.606 14.702 -21.536 1.00 96.06 350 TYR A CA 1
ATOM 2707 C C . TYR A 1 350 ? 19.575 13.573 -21.440 1.00 96.06 350 TYR A C 1
ATOM 2709 O O . TYR A 1 350 ? 18.369 13.811 -21.437 1.00 96.06 350 TYR A O 1
ATOM 2717 N N . GLY A 1 351 ? 20.068 12.342 -21.332 1.00 95.38 351 GLY A N 1
ATOM 2718 C CA . GLY A 1 351 ? 19.248 11.134 -21.295 1.00 95.38 351 GLY A CA 1
ATOM 2719 C C . GLY A 1 351 ? 19.498 10.252 -22.521 1.00 95.38 351 GLY A C 1
ATOM 2720 O O . GLY A 1 351 ? 19.968 10.744 -23.554 1.00 95.38 351 GLY A O 1
ATOM 2721 N N . PRO A 1 352 ? 19.247 8.943 -22.411 1.00 97.12 352 PRO A N 1
ATOM 2722 C CA . PRO A 1 352 ? 19.594 7.992 -23.452 1.00 97.12 352 PRO A CA 1
ATOM 2723 C C . PRO A 1 352 ? 18.588 8.023 -24.609 1.00 97.12 352 PRO A C 1
ATOM 2725 O O . PRO A 1 352 ? 17.372 8.090 -24.402 1.00 97.12 352 PRO A O 1
ATOM 2728 N N . ALA A 1 353 ? 19.113 7.914 -25.829 1.00 97.56 353 ALA A N 1
ATOM 2729 C CA . ALA A 1 353 ? 18.347 7.412 -26.963 1.00 97.56 353 ALA A CA 1
ATOM 2730 C C . ALA A 1 353 ? 18.323 5.884 -26.872 1.00 97.56 353 ALA A C 1
ATOM 2732 O O . ALA A 1 353 ? 19.362 5.265 -26.631 1.00 97.56 353 ALA A O 1
ATOM 2733 N N . ILE A 1 354 ? 17.145 5.280 -27.003 1.00 97.62 354 ILE A N 1
ATOM 2734 C CA . ILE A 1 354 ? 16.943 3.851 -26.734 1.00 97.62 354 ILE A CA 1
ATOM 2735 C C . ILE A 1 354 ? 16.100 3.186 -27.811 1.00 97.62 354 ILE A C 1
ATOM 2737 O O . ILE A 1 354 ? 15.179 3.789 -28.347 1.00 97.62 354 ILE A O 1
ATOM 2741 N N . ILE A 1 355 ? 16.366 1.916 -28.086 1.00 97.94 355 ILE A N 1
ATOM 2742 C CA . ILE A 1 355 ? 15.554 1.086 -28.974 1.00 97.94 355 ILE A CA 1
ATOM 2743 C C . ILE A 1 355 ? 14.942 -0.039 -28.132 1.00 97.94 355 ILE A C 1
ATOM 2745 O O . ILE A 1 355 ? 15.689 -0.915 -27.680 1.00 97.94 355 ILE A O 1
ATOM 2749 N N . PRO A 1 356 ? 13.618 -0.023 -27.877 1.00 97.38 356 PRO A N 1
ATOM 2750 C CA . PRO A 1 356 ? 12.954 -1.111 -27.174 1.00 97.38 356 PRO A CA 1
ATOM 2751 C C . PRO A 1 356 ? 12.849 -2.362 -28.050 1.00 97.38 356 PRO A C 1
ATOM 2753 O O . PRO A 1 356 ? 12.593 -2.282 -29.250 1.00 97.38 356 PRO A O 1
ATOM 2756 N N . THR A 1 357 ? 12.974 -3.533 -27.437 1.00 97.44 357 THR A N 1
ATOM 2757 C CA . THR A 1 357 ? 12.669 -4.835 -28.044 1.00 97.44 357 THR A CA 1
ATOM 2758 C C . THR A 1 357 ? 11.787 -5.634 -27.097 1.00 97.44 357 THR A C 1
ATOM 2760 O O . THR A 1 357 ? 12.051 -5.661 -25.897 1.00 97.44 357 THR A O 1
ATOM 2763 N N . VAL A 1 358 ? 10.755 -6.297 -27.628 1.00 98.12 358 VAL A N 1
ATOM 2764 C CA . VAL A 1 358 ? 9.907 -7.217 -26.857 1.00 98.12 358 VAL A CA 1
ATOM 2765 C C . VAL A 1 358 ? 10.219 -8.647 -27.267 1.00 98.12 358 VAL A C 1
ATOM 2767 O O . VAL A 1 358 ? 10.161 -8.989 -28.448 1.00 98.12 358 VAL A O 1
ATOM 2770 N N . SER A 1 359 ? 10.575 -9.477 -26.296 1.00 97.44 359 SER A N 1
ATOM 2771 C CA . SER A 1 359 ? 10.817 -10.900 -26.506 1.00 97.44 359 SER A CA 1
ATOM 2772 C C . SER A 1 359 ? 9.505 -11.684 -26.615 1.00 97.44 359 SER A C 1
ATOM 2774 O O . SER A 1 359 ? 8.434 -11.217 -26.231 1.00 97.44 359 SER A O 1
ATOM 2776 N N . VAL A 1 360 ? 9.582 -12.920 -27.114 1.00 95.94 360 VAL A N 1
ATOM 2777 C CA . VAL A 1 360 ? 8.415 -13.813 -27.255 1.00 95.94 360 VAL A CA 1
ATOM 2778 C C . VAL A 1 360 ? 7.734 -14.140 -25.923 1.00 95.94 360 VAL A C 1
ATOM 2780 O O . VAL A 1 360 ? 6.536 -14.394 -25.893 1.00 95.94 360 VAL A O 1
ATOM 2783 N N . ASP A 1 361 ? 8.483 -14.104 -24.821 1.00 96.12 361 ASP A N 1
ATOM 2784 C CA . ASP A 1 361 ? 7.966 -14.247 -23.462 1.00 96.12 361 ASP A CA 1
ATOM 2785 C C . ASP A 1 361 ? 7.502 -12.906 -22.863 1.00 96.12 361 ASP A C 1
ATOM 2787 O O . ASP A 1 361 ? 7.248 -12.819 -21.669 1.00 96.12 361 ASP A O 1
ATOM 2791 N N . GLY A 1 362 ? 7.350 -11.847 -23.660 1.00 97.12 362 GLY A N 1
ATOM 2792 C CA . GLY A 1 362 ? 6.713 -10.603 -23.226 1.00 97.12 362 GLY A CA 1
ATOM 2793 C C . GLY A 1 362 ? 7.558 -9.737 -22.293 1.00 97.12 362 GLY A C 1
ATOM 2794 O O . GLY A 1 362 ? 7.002 -8.939 -21.538 1.00 97.12 362 GLY A O 1
ATOM 2795 N N . LYS A 1 363 ? 8.887 -9.887 -22.311 1.00 98.25 363 LYS A N 1
ATOM 2796 C CA . LYS A 1 363 ? 9.810 -8.984 -21.608 1.00 98.25 363 LYS A CA 1
ATOM 2797 C C . LYS A 1 363 ? 10.242 -7.872 -22.546 1.00 98.25 363 LYS A C 1
ATOM 2799 O O . LYS A 1 363 ? 10.392 -8.093 -23.744 1.00 98.25 363 LYS A O 1
ATOM 2804 N N . ILE A 1 364 ? 10.481 -6.691 -21.994 1.00 98.19 364 ILE A N 1
ATOM 2805 C CA . ILE A 1 364 ? 11.004 -5.544 -22.735 1.00 98.19 364 ILE A CA 1
ATOM 2806 C C . ILE A 1 364 ? 12.470 -5.304 -22.377 1.00 98.19 364 ILE A C 1
ATOM 2808 O O . ILE A 1 364 ? 12.826 -5.260 -21.205 1.00 98.19 364 ILE A O 1
ATOM 2812 N N . SER A 1 365 ? 13.331 -5.129 -23.371 1.00 98.00 365 SER A N 1
ATOM 2813 C CA . SER A 1 365 ? 14.738 -4.759 -23.198 1.00 98.00 365 SER A CA 1
ATOM 2814 C C . SER A 1 365 ? 15.096 -3.568 -24.079 1.00 98.00 365 SER A C 1
ATOM 2816 O O . SER A 1 365 ? 14.338 -3.202 -24.977 1.00 98.00 365 SER A O 1
ATOM 2818 N N . TYR A 1 366 ? 16.244 -2.951 -23.807 1.00 97.88 366 TYR A N 1
ATOM 2819 C CA . TYR A 1 366 ? 16.668 -1.731 -24.481 1.00 97.88 366 TYR A CA 1
ATOM 2820 C C . TYR A 1 366 ? 18.113 -1.823 -24.947 1.00 97.88 366 TYR A C 1
ATOM 2822 O O . TYR A 1 366 ? 18.985 -2.286 -24.212 1.00 97.88 366 TYR A O 1
ATOM 2830 N N . VAL A 1 367 ? 18.362 -1.316 -26.151 1.00 96.56 367 VAL A N 1
ATOM 2831 C CA . VAL A 1 367 ? 19.707 -1.005 -26.646 1.00 96.56 367 VAL A CA 1
ATOM 2832 C C . VAL A 1 367 ? 19.852 0.508 -26.703 1.00 96.56 367 VAL A C 1
ATOM 2834 O O . VAL A 1 367 ? 18.934 1.198 -27.142 1.00 96.56 367 VAL A O 1
ATOM 2837 N N . GLN A 1 368 ? 20.988 1.030 -26.248 1.00 95.81 368 GLN A N 1
ATOM 2838 C CA . GLN A 1 368 ? 21.280 2.455 -26.354 1.00 95.81 368 GLN A CA 1
ATOM 2839 C C . GLN A 1 368 ? 21.739 2.801 -27.777 1.00 95.81 368 GLN A C 1
ATOM 2841 O O . GLN A 1 368 ? 22.677 2.190 -28.283 1.00 95.81 368 GLN A O 1
ATOM 2846 N N . ASP A 1 369 ? 21.118 3.815 -28.378 1.00 95.25 369 ASP A N 1
ATOM 2847 C CA . ASP A 1 369 ? 21.413 4.329 -29.727 1.00 95.25 369 ASP A CA 1
ATOM 2848 C C . ASP A 1 369 ? 21.874 5.800 -29.670 1.00 95.25 369 ASP A C 1
ATOM 2850 O O . ASP A 1 369 ? 21.484 6.653 -30.461 1.00 95.25 369 ASP A O 1
ATOM 2854 N N . GLY A 1 370 ? 22.669 6.132 -28.647 1.00 94.00 370 GLY A N 1
ATOM 2855 C CA . GLY A 1 370 ? 23.214 7.473 -28.417 1.00 94.00 370 GLY A CA 1
ATOM 2856 C C . GLY A 1 370 ? 22.682 8.180 -27.165 1.00 94.00 370 GLY A C 1
ATOM 2857 O O . GLY A 1 370 ? 22.248 7.553 -26.195 1.00 94.00 370 GLY A O 1
ATOM 2858 N N . SER A 1 371 ? 22.783 9.511 -27.154 1.00 93.50 371 SER A N 1
ATOM 2859 C CA . SER A 1 371 ? 22.370 10.382 -26.044 1.00 93.50 371 SER A CA 1
ATOM 2860 C C . SER A 1 371 ? 21.823 11.709 -26.573 1.00 93.50 371 SER A C 1
ATOM 2862 O O . SER A 1 371 ? 22.338 12.240 -27.556 1.00 93.50 371 SER A O 1
ATOM 2864 N N . TYR A 1 372 ? 20.846 12.292 -25.876 1.00 93.25 372 TYR A N 1
ATOM 2865 C CA . TYR A 1 372 ? 20.287 13.623 -26.170 1.00 93.25 372 TYR A CA 1
ATOM 2866 C C . TYR A 1 372 ? 21.139 14.790 -25.640 1.00 93.25 372 TYR A C 1
ATOM 2868 O O . TYR A 1 372 ? 20.709 15.942 -25.654 1.00 93.25 372 TYR A O 1
ATOM 2876 N N . GLY A 1 373 ? 22.351 14.497 -25.167 1.00 93.31 373 GLY A N 1
ATOM 2877 C CA . GLY A 1 373 ? 23.349 15.478 -24.754 1.00 93.31 373 GLY A CA 1
ATOM 2878 C C . GLY A 1 373 ? 24.148 15.016 -23.539 1.00 93.31 373 GLY A C 1
ATOM 2879 O O . GLY A 1 373 ? 24.294 13.816 -23.295 1.00 93.31 373 GLY A O 1
ATOM 2880 N N . THR A 1 374 ? 24.702 15.967 -22.787 1.00 94.44 374 THR A N 1
ATOM 2881 C CA . THR A 1 374 ? 25.551 15.685 -21.621 1.00 94.44 374 THR A CA 1
ATOM 2882 C C . THR A 1 374 ? 24.964 16.319 -20.370 1.00 94.44 374 THR A C 1
ATOM 2884 O O . THR A 1 374 ? 24.781 17.532 -20.304 1.00 94.44 374 THR A O 1
ATOM 2887 N N . ALA A 1 375 ? 24.730 15.502 -19.344 1.00 96.31 375 ALA A N 1
ATOM 2888 C CA . ALA A 1 375 ? 24.229 15.987 -18.067 1.00 96.31 375 ALA A CA 1
ATOM 2889 C C . ALA A 1 375 ? 25.265 16.890 -17.352 1.00 96.31 375 ALA A C 1
ATOM 2891 O O . ALA A 1 375 ? 26.467 16.558 -17.331 1.00 96.31 375 ALA A O 1
ATOM 2892 N N . PRO A 1 376 ? 24.820 17.991 -16.710 1.00 96.88 376 PRO A N 1
ATOM 2893 C CA . PRO A 1 376 ? 25.641 18.764 -15.784 1.00 96.88 376 PRO A CA 1
ATOM 2894 C C . PRO A 1 376 ? 26.297 17.867 -14.733 1.00 96.88 376 PRO A C 1
ATOM 2896 O O . PRO A 1 376 ? 25.703 16.885 -14.289 1.00 96.88 376 PRO A O 1
ATOM 2899 N N . VAL A 1 377 ? 27.518 18.212 -14.315 1.00 97.56 377 VAL A N 1
ATOM 2900 C CA . VAL A 1 377 ? 28.329 17.377 -13.408 1.00 97.56 377 VAL A CA 1
ATOM 2901 C C . VAL A 1 377 ? 27.571 17.014 -12.126 1.00 97.56 377 VAL A C 1
ATOM 2903 O O . VAL A 1 377 ? 27.606 15.856 -11.725 1.00 97.56 377 VAL A O 1
ATOM 2906 N N . ALA A 1 378 ? 26.829 17.963 -11.547 1.00 97.25 378 ALA A N 1
ATOM 2907 C CA . ALA A 1 378 ? 26.095 17.771 -10.295 1.00 97.25 378 ALA A CA 1
ATOM 2908 C C . ALA A 1 378 ? 25.008 16.681 -10.361 1.00 97.25 378 ALA A C 1
ATOM 2910 O O . ALA A 1 378 ? 24.798 15.981 -9.379 1.00 97.25 378 ALA A O 1
ATOM 2911 N N . ILE A 1 379 ? 24.346 16.508 -11.511 1.00 97.69 379 ILE A N 1
ATOM 2912 C CA . ILE A 1 379 ? 23.258 15.526 -11.680 1.00 97.69 379 ILE A CA 1
ATOM 2913 C C . ILE A 1 379 ? 23.671 14.318 -12.525 1.00 97.69 379 ILE A C 1
ATOM 2915 O O . ILE A 1 379 ? 22.896 13.384 -12.706 1.00 97.69 379 ILE A O 1
ATOM 2919 N N . ARG A 1 380 ? 24.898 14.304 -13.058 1.00 97.44 380 ARG A N 1
ATOM 2920 C CA . ARG A 1 380 ? 25.388 13.230 -13.929 1.00 97.44 380 ARG A CA 1
ATOM 2921 C C . ARG A 1 380 ? 25.263 11.834 -13.308 1.00 97.44 380 ARG A C 1
ATOM 2923 O O . ARG A 1 380 ? 24.808 10.954 -14.031 1.00 97.44 380 ARG A O 1
ATOM 2930 N N . PRO A 1 381 ? 25.578 11.605 -12.015 1.00 98.38 381 PRO A N 1
ATOM 2931 C CA . PRO A 1 381 ? 25.379 10.291 -11.402 1.00 98.38 381 PRO A CA 1
ATOM 2932 C C . PRO A 1 381 ? 23.920 9.818 -11.456 1.00 98.38 381 PRO A C 1
ATOM 2934 O O . PRO A 1 381 ? 23.670 8.650 -11.732 1.00 98.38 381 PRO A O 1
ATOM 2937 N N . ILE A 1 382 ? 22.963 10.732 -11.274 1.00 98.19 382 ILE A N 1
ATOM 2938 C CA . ILE A 1 382 ? 21.520 10.451 -11.309 1.00 98.19 382 ILE A CA 1
ATOM 2939 C C . ILE A 1 382 ? 21.111 9.955 -12.701 1.00 98.19 382 ILE A C 1
ATOM 2941 O O . ILE A 1 382 ? 20.490 8.897 -12.845 1.00 98.19 382 ILE A O 1
ATOM 2945 N N . ILE A 1 383 ? 21.515 10.694 -13.739 1.00 97.88 383 ILE A N 1
ATOM 2946 C CA . ILE A 1 383 ? 21.203 10.368 -15.137 1.00 97.88 383 ILE A CA 1
ATOM 2947 C C . ILE A 1 383 ? 21.891 9.067 -15.561 1.00 97.88 383 ILE A C 1
ATOM 2949 O O . ILE A 1 383 ? 21.255 8.215 -16.182 1.00 97.88 383 ILE A O 1
ATOM 2953 N N . THR A 1 384 ? 23.162 8.881 -15.193 1.00 97.62 384 THR A N 1
ATOM 2954 C CA . THR A 1 384 ? 23.918 7.657 -15.489 1.00 97.62 384 THR A CA 1
ATOM 2955 C C . THR A 1 384 ? 23.286 6.437 -14.825 1.00 97.62 384 THR A C 1
ATOM 2957 O O . THR A 1 384 ? 23.065 5.436 -15.497 1.00 97.62 384 THR A O 1
ATOM 2960 N N . ASN A 1 385 ? 22.938 6.510 -13.538 1.00 98.06 385 ASN A N 1
ATOM 2961 C CA . ASN A 1 385 ? 22.329 5.385 -12.826 1.00 98.06 385 ASN A CA 1
ATOM 2962 C C . ASN A 1 385 ? 20.947 5.033 -13.389 1.00 98.06 385 ASN A C 1
ATOM 2964 O O . ASN A 1 385 ? 20.656 3.858 -13.608 1.00 98.06 385 ASN A O 1
ATOM 2968 N N . THR A 1 386 ? 20.133 6.045 -13.705 1.00 97.69 386 THR A N 1
ATOM 2969 C CA . THR A 1 386 ? 18.829 5.849 -14.357 1.00 97.69 386 THR A CA 1
ATOM 2970 C C . THR A 1 386 ? 18.998 5.172 -15.717 1.00 97.69 386 THR A C 1
ATOM 2972 O O . THR A 1 386 ? 18.346 4.167 -15.992 1.00 97.69 386 THR A O 1
ATOM 2975 N N . THR A 1 387 ? 19.929 5.665 -16.541 1.00 97.12 387 THR A N 1
ATOM 2976 C CA . THR A 1 387 ? 20.242 5.098 -17.863 1.00 97.12 387 THR A CA 1
ATOM 2977 C C . THR A 1 387 ? 20.713 3.650 -17.757 1.00 97.12 387 THR A C 1
ATOM 2979 O O . THR A 1 387 ? 20.183 2.777 -18.437 1.00 97.12 387 THR A O 1
ATOM 2982 N N . ASN A 1 388 ? 21.663 3.370 -16.864 1.00 97.19 388 ASN A N 1
ATOM 2983 C CA . ASN A 1 388 ? 22.200 2.026 -16.665 1.00 97.19 388 ASN A CA 1
ATOM 2984 C C . ASN A 1 388 ? 21.118 1.033 -16.228 1.00 97.19 388 ASN A C 1
ATOM 2986 O O . ASN A 1 388 ? 21.170 -0.129 -16.623 1.00 97.19 388 ASN A O 1
ATOM 2990 N N . ASN A 1 389 ? 20.133 1.476 -15.442 1.00 97.12 389 ASN A N 1
ATOM 2991 C CA . ASN A 1 389 ? 19.034 0.613 -15.024 1.00 97.12 389 ASN A CA 1
ATOM 2992 C C . ASN A 1 389 ? 18.104 0.290 -16.205 1.00 97.12 389 ASN A C 1
ATOM 2994 O O . ASN A 1 389 ? 17.801 -0.879 -16.408 1.00 97.12 389 ASN A O 1
ATOM 2998 N N . PHE A 1 390 ? 17.758 1.256 -17.071 1.00 96.69 390 PHE A N 1
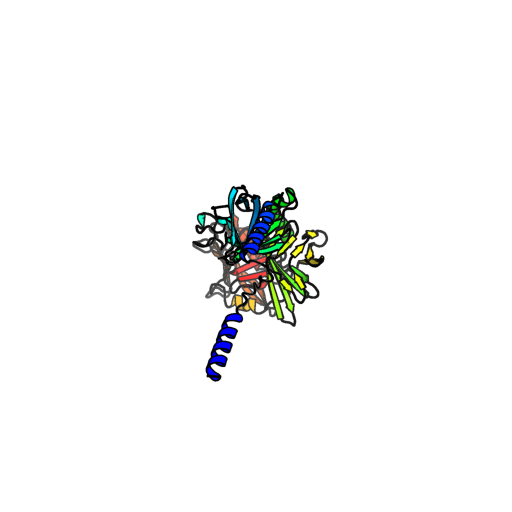ATOM 2999 C CA . PHE A 1 390 ? 17.048 0.962 -18.333 1.00 96.69 390 PHE A CA 1
ATOM 3000 C C . PHE A 1 390 ? 17.792 -0.043 -19.222 1.00 96.69 390 PHE A C 1
ATOM 3002 O O . PHE A 1 390 ? 17.167 -0.855 -19.895 1.00 96.69 390 PHE A O 1
ATOM 3009 N N . LEU A 1 391 ? 19.122 -0.016 -19.215 1.00 96.50 391 LEU A N 1
ATOM 3010 C CA . LEU A 1 391 ? 19.963 -0.898 -20.029 1.00 96.50 391 LEU A CA 1
ATOM 3011 C C . LEU A 1 391 ? 20.339 -2.208 -19.316 1.00 96.50 391 LEU A C 1
ATOM 3013 O O . LEU A 1 391 ? 21.229 -2.929 -19.771 1.00 96.50 391 LEU A O 1
ATOM 3017 N N . LYS A 1 392 ? 19.689 -2.529 -18.190 1.00 95.06 392 LYS A N 1
ATOM 3018 C CA . LYS A 1 392 ? 19.992 -3.728 -17.405 1.00 95.06 392 LYS A CA 1
ATOM 3019 C C . LYS A 1 392 ? 19.766 -4.988 -18.244 1.00 95.06 392 LYS A C 1
ATOM 3021 O O . LYS A 1 392 ? 18.759 -5.145 -18.940 1.00 95.06 392 LYS A O 1
ATOM 3026 N N . GLN A 1 393 ? 20.724 -5.908 -18.166 1.00 93.19 393 GLN A N 1
ATOM 3027 C CA . GLN A 1 393 ? 20.675 -7.159 -18.915 1.00 93.19 393 GLN A CA 1
ATOM 3028 C C . GLN A 1 393 ? 19.416 -7.965 -18.559 1.00 93.19 393 GLN A C 1
ATOM 3030 O O . GLN A 1 393 ? 19.012 -8.038 -17.400 1.00 93.19 393 GLN A O 1
ATOM 3035 N N . GLY A 1 394 ? 18.800 -8.581 -19.569 1.00 94.69 394 GLY A N 1
ATOM 3036 C CA . GLY A 1 394 ? 17.560 -9.346 -19.414 1.00 94.69 394 GLY A CA 1
ATOM 3037 C C . GLY A 1 394 ? 16.287 -8.496 -19.460 1.00 94.69 394 GLY A C 1
ATOM 3038 O O . GLY A 1 394 ? 15.211 -9.060 -19.644 1.00 94.69 394 GLY A O 1
ATOM 3039 N N . GLY A 1 395 ? 16.401 -7.166 -19.373 1.00 97.75 395 GLY A N 1
ATOM 3040 C CA . GLY A 1 395 ? 15.270 -6.254 -19.497 1.00 97.75 395 GLY A CA 1
ATOM 3041 C C . GLY A 1 395 ? 14.303 -6.328 -18.316 1.00 97.75 395 GLY A C 1
ATOM 3042 O O . GLY A 1 395 ? 14.707 -6.526 -17.166 1.00 97.75 395 GLY A O 1
ATOM 3043 N N . PHE A 1 396 ? 13.017 -6.156 -18.609 1.00 98.75 396 PHE A N 1
ATOM 3044 C CA . PHE A 1 396 ? 11.958 -5.964 -17.630 1.00 98.75 396 PHE A CA 1
ATOM 3045 C C . PHE A 1 396 ? 10.735 -6.829 -17.929 1.00 98.75 396 PHE A C 1
ATOM 3047 O O . PHE A 1 396 ? 10.319 -6.963 -19.083 1.00 98.75 396 PHE A O 1
ATOM 3054 N N . TYR A 1 397 ? 10.113 -7.349 -16.874 1.00 98.62 397 TYR A N 1
ATOM 3055 C CA . TYR A 1 397 ? 8.694 -7.690 -16.907 1.00 98.62 397 TYR A CA 1
ATOM 3056 C C . TYR A 1 397 ? 7.885 -6.391 -16.961 1.00 98.62 397 TYR A C 1
ATOM 3058 O O . TYR A 1 397 ? 8.249 -5.426 -16.291 1.00 98.62 397 TYR A O 1
ATOM 3066 N N . VAL A 1 398 ? 6.789 -6.370 -17.721 1.00 98.06 398 VAL A N 1
ATOM 3067 C CA . VAL A 1 398 ? 5.845 -5.242 -17.720 1.00 98.06 398 VAL A CA 1
ATOM 3068 C C . VAL A 1 398 ? 4.560 -5.693 -17.044 1.00 98.06 398 VAL A C 1
ATOM 3070 O O . VAL A 1 398 ? 3.846 -6.552 -17.565 1.00 98.06 398 VAL A O 1
ATOM 3073 N N . ILE A 1 399 ? 4.290 -5.140 -15.865 1.00 97.06 399 ILE A N 1
ATOM 3074 C CA . ILE A 1 399 ? 3.132 -5.471 -15.038 1.00 97.06 399 ILE A CA 1
ATOM 3075 C C . ILE A 1 399 ? 2.155 -4.306 -15.110 1.00 97.06 399 ILE A C 1
ATOM 3077 O O . ILE A 1 399 ? 2.472 -3.200 -14.689 1.00 97.06 399 ILE A O 1
ATOM 3081 N N . GLN A 1 400 ? 0.961 -4.545 -15.643 1.00 95.06 400 GLN A N 1
ATOM 3082 C CA . GLN A 1 400 ? -0.097 -3.545 -15.608 1.00 95.06 400 GLN A CA 1
ATOM 3083 C C . GLN A 1 400 ? -0.825 -3.634 -14.265 1.00 95.06 400 GLN A C 1
ATOM 3085 O O . GLN A 1 400 ? -1.512 -4.621 -13.997 1.00 95.06 400 GLN A O 1
ATOM 3090 N N . THR A 1 401 ? -0.653 -2.624 -13.417 1.00 90.62 401 THR A N 1
ATOM 3091 C CA . THR A 1 401 ? -1.224 -2.587 -12.061 1.00 90.62 401 THR A CA 1
ATOM 3092 C C . THR A 1 401 ? -2.566 -1.858 -12.004 1.00 90.62 401 THR A C 1
ATOM 3094 O O . THR A 1 401 ? -3.356 -2.129 -11.096 1.00 90.62 401 THR A O 1
ATOM 3097 N N . ASP A 1 402 ? -2.848 -1.008 -12.998 1.00 89.19 402 ASP A N 1
ATOM 3098 C CA . ASP A 1 402 ? -4.142 -0.364 -13.251 1.00 89.19 402 ASP A CA 1
ATOM 3099 C C . ASP A 1 402 ? -4.308 -0.040 -14.756 1.00 89.19 402 ASP A C 1
ATOM 3101 O O . ASP A 1 402 ? -3.404 -0.243 -15.566 1.00 89.19 402 ASP A O 1
ATOM 3105 N N . THR A 1 403 ? -5.460 0.491 -15.163 1.00 90.31 403 THR A N 1
ATOM 3106 C CA . THR A 1 403 ? -5.854 0.794 -16.550 1.00 90.31 403 THR A CA 1
ATOM 3107 C C . THR A 1 403 ? -4.795 1.580 -17.328 1.00 90.31 403 THR A C 1
ATOM 3109 O O . THR A 1 403 ? -4.631 1.365 -18.530 1.00 90.31 403 THR A O 1
ATOM 3112 N N . LYS A 1 404 ? -4.044 2.456 -16.655 1.00 93.44 404 LYS A N 1
ATOM 3113 C CA . LYS A 1 404 ? -2.972 3.264 -17.248 1.00 93.44 404 LYS A CA 1
ATOM 3114 C C . LYS A 1 404 ? -1.661 3.234 -16.461 1.00 93.44 404 LYS A C 1
ATOM 3116 O O . LYS A 1 404 ? -0.776 4.012 -16.773 1.00 93.44 404 LYS A O 1
ATOM 3121 N N . VAL A 1 405 ? -1.522 2.317 -15.506 1.00 96.25 405 VAL A N 1
ATOM 3122 C CA . VAL A 1 405 ? -0.329 2.230 -14.656 1.00 96.25 405 VAL A CA 1
ATOM 3123 C C . VAL A 1 405 ? 0.443 0.959 -14.985 1.00 96.25 405 VAL A C 1
ATOM 3125 O O . VAL A 1 405 ? -0.114 -0.146 -14.961 1.00 96.25 405 VAL A O 1
ATOM 3128 N N . TYR A 1 406 ? 1.721 1.124 -15.315 1.00 97.88 406 TYR A N 1
ATOM 3129 C CA . TYR A 1 406 ? 2.610 0.062 -15.770 1.00 97.88 406 TYR A CA 1
ATOM 3130 C C . TYR A 1 406 ? 3.915 0.078 -14.981 1.00 97.88 406 TYR A C 1
ATOM 3132 O O . TYR A 1 406 ? 4.672 1.044 -15.036 1.00 97.88 406 TYR A O 1
ATOM 3140 N N . ASP A 1 407 ? 4.224 -1.036 -14.327 1.00 97.94 407 ASP A N 1
ATOM 3141 C CA . ASP A 1 407 ? 5.502 -1.245 -13.662 1.00 97.94 407 ASP A CA 1
ATOM 3142 C C . ASP A 1 407 ? 6.440 -2.036 -14.566 1.00 97.94 407 ASP A C 1
ATOM 3144 O O . ASP A 1 407 ? 6.142 -3.153 -15.001 1.00 97.94 407 ASP A O 1
ATOM 3148 N N . MET A 1 408 ? 7.610 -1.467 -14.822 1.00 98.38 408 MET A N 1
ATOM 3149 C CA . MET A 1 408 ? 8.710 -2.146 -15.487 1.00 98.38 408 MET A CA 1
ATOM 3150 C C . MET A 1 408 ? 9.669 -2.699 -14.439 1.00 98.38 408 MET A C 1
ATOM 3152 O O . MET A 1 408 ? 10.453 -1.952 -13.858 1.00 98.38 408 MET A O 1
ATOM 3156 N N . VAL A 1 409 ? 9.617 -4.011 -14.207 1.00 98.69 409 VAL A N 1
ATOM 3157 C CA . VAL A 1 409 ? 10.338 -4.703 -13.126 1.00 98.69 409 VAL A CA 1
ATOM 3158 C C . VAL A 1 409 ? 11.530 -5.470 -13.680 1.00 98.69 409 VAL A C 1
ATOM 3160 O O . VAL A 1 409 ? 11.363 -6.338 -14.535 1.00 98.69 409 VAL A O 1
ATOM 3163 N N . ALA A 1 410 ? 12.736 -5.176 -13.195 1.00 98.44 410 ALA A N 1
ATOM 3164 C CA . ALA A 1 410 ? 13.969 -5.768 -13.704 1.00 98.44 410 ALA A CA 1
ATOM 3165 C C . ALA A 1 410 ? 13.962 -7.300 -13.599 1.00 98.44 410 ALA A C 1
ATOM 3167 O O . ALA A 1 410 ? 13.764 -7.859 -12.524 1.00 98.44 410 ALA A O 1
ATOM 3168 N N . VAL A 1 411 ? 14.259 -7.991 -14.701 1.00 98.06 411 VAL A N 1
ATOM 3169 C CA . VAL A 1 411 ? 14.240 -9.465 -14.762 1.00 98.06 411 VAL A CA 1
ATOM 3170 C C . VAL A 1 411 ? 15.385 -10.093 -13.966 1.00 98.06 411 VAL A C 1
ATOM 3172 O O . VAL A 1 411 ? 15.233 -11.187 -13.432 1.00 98.06 411 VAL A O 1
ATOM 3175 N N . ALA A 1 412 ? 16.531 -9.414 -13.892 1.00 96.56 412 ALA A N 1
ATOM 3176 C CA . ALA A 1 412 ? 17.749 -9.964 -13.300 1.00 96.56 412 ALA A CA 1
ATOM 3177 C C . ALA A 1 412 ? 17.600 -10.315 -11.809 1.00 96.56 412 ALA A C 1
ATOM 3179 O O . ALA A 1 412 ? 18.159 -11.307 -11.350 1.00 96.56 412 ALA A O 1
ATOM 3180 N N . ASP A 1 413 ? 16.872 -9.489 -11.058 1.00 96.62 413 ASP A N 1
ATOM 3181 C CA . ASP A 1 413 ? 16.761 -9.601 -9.601 1.00 96.62 413 ASP A CA 1
ATOM 3182 C C . ASP A 1 413 ? 15.402 -9.158 -9.038 1.00 96.62 413 ASP A C 1
ATOM 3184 O O . ASP A 1 413 ? 15.156 -9.362 -7.854 1.00 96.62 413 ASP A O 1
ATOM 3188 N N . ALA A 1 414 ? 14.526 -8.545 -9.842 1.00 97.88 414 ALA A N 1
ATOM 3189 C CA . ALA A 1 414 ? 13.304 -7.865 -9.405 1.00 97.88 414 ALA A CA 1
ATOM 3190 C C . ALA A 1 414 ? 13.512 -6.836 -8.279 1.00 97.88 414 ALA A C 1
ATOM 3192 O O . ALA A 1 414 ? 12.556 -6.474 -7.596 1.00 97.88 414 ALA A O 1
ATOM 3193 N N . ARG A 1 415 ? 14.743 -6.352 -8.071 1.00 97.56 415 ARG A N 1
ATOM 3194 C CA . ARG A 1 415 ? 15.094 -5.387 -7.014 1.00 97.56 415 ARG A CA 1
ATOM 3195 C C . ARG A 1 415 ? 15.070 -3.946 -7.497 1.00 97.56 415 ARG A C 1
ATOM 3197 O O . ARG A 1 415 ? 15.235 -3.040 -6.689 1.00 97.56 415 ARG A O 1
ATOM 3204 N N . SER A 1 416 ? 14.869 -3.731 -8.794 1.00 98.25 416 SER A N 1
ATOM 3205 C CA . SER A 1 416 ? 14.600 -2.415 -9.356 1.00 98.25 416 SER A CA 1
ATOM 3206 C C . SER A 1 416 ? 13.365 -2.419 -10.242 1.00 98.25 416 SER A C 1
ATOM 3208 O O . SER A 1 416 ? 13.163 -3.341 -11.035 1.00 98.25 416 SER A O 1
ATOM 3210 N N . TRP A 1 417 ? 12.545 -1.381 -10.117 1.00 98.31 417 TRP A N 1
ATOM 3211 C CA . TRP A 1 417 ? 11.401 -1.157 -10.992 1.00 98.31 417 TRP A CA 1
ATOM 3212 C C . TRP A 1 417 ? 11.103 0.328 -11.150 1.00 98.31 417 TRP A C 1
ATOM 3214 O O . TRP A 1 417 ? 11.478 1.135 -10.302 1.00 98.31 417 TRP A O 1
ATOM 3224 N N . ILE A 1 418 ? 10.450 0.684 -12.248 1.00 98.56 418 ILE A N 1
ATOM 3225 C CA . ILE A 1 418 ? 9.972 2.040 -12.523 1.00 98.56 418 ILE A CA 1
ATOM 3226 C C . ILE A 1 418 ? 8.493 1.974 -12.896 1.00 98.56 418 ILE A C 1
ATOM 3228 O O . ILE A 1 418 ? 8.092 1.087 -13.652 1.00 98.56 418 ILE A O 1
ATOM 3232 N N . THR A 1 419 ? 7.705 2.890 -12.343 1.00 98.00 419 THR A N 1
ATOM 3233 C CA . THR A 1 419 ? 6.262 2.991 -12.576 1.00 98.00 419 THR A CA 1
ATOM 3234 C C . THR A 1 419 ? 5.989 4.103 -13.574 1.00 98.00 419 THR A C 1
ATOM 3236 O O . THR A 1 419 ? 6.482 5.218 -13.398 1.00 98.00 419 THR A O 1
ATOM 3239 N N . PHE A 1 420 ? 5.213 3.783 -14.605 1.00 98.25 420 PHE A N 1
ATOM 3240 C CA . PHE A 1 420 ? 4.712 4.725 -15.592 1.00 98.25 420 PHE A CA 1
ATOM 3241 C C . PHE A 1 420 ? 3.202 4.865 -15.480 1.00 98.25 420 PHE A C 1
ATOM 3243 O O . PHE A 1 420 ? 2.504 3.850 -15.440 1.00 98.25 420 PHE A O 1
ATOM 3250 N N . GLU A 1 421 ? 2.721 6.102 -15.480 1.00 95.12 421 GLU A N 1
ATOM 3251 C CA . GLU A 1 421 ? 1.305 6.459 -15.335 1.00 95.12 421 GLU A CA 1
ATOM 3252 C C . GLU A 1 421 ? 0.884 7.634 -16.219 1.00 95.12 421 GLU A C 1
ATOM 3254 O O . GLU A 1 421 ? 1.747 8.141 -16.980 1.00 95.12 421 GLU A O 1
#

pLDDT: mean 93.32, std 9.98, range [43.91, 98.75]

Sequence (421 aa):
MKKHLLYLFLFALALGSCKKDKTEPILGNVDDRLSETLKAYQTQLAGAQFGWKGYLLTDSKVTATFLFSFTDKNRTTMSADYATTPSESSYRLKALQRPTLLFDTYSTLHLIADPTPSKFGGETGEGFYSDFEFAFLSASADTIKLEGTFNKSKLVLVRSKSVTDNSSAFEAPDNMEATLSRLRTYFKRARVGDLDCEVRLEPNGRVLGFSYIDAGVLKTVKSNYFVSGSSLILFEPLVIGTSTITSLNGVSFDAATGFINASTNSGAALQIKEAIAPLKYDVTVAARFLANPVYGTYSECYTGFTVDGVIDAYGVRTIPNFFSIDYYPKITGQNYGAVRFWLGTAYGAYGPAIIPTVSVDGKISYVQDGSYGTAPVAIRPIITNTTNNFLKQGGFYVIQTDTKVYDMVAVADARSWITFE

InterPro domains:
  IPR025396 Protein of unknown function DUF4302 [PF14135] (31-248)